Protein AF-A0A7C3XW41-F1 (afdb_monomer_lite)

Foldseek 3Di:
DDDDDDDDDDDDDDDDDDDDDDDDDDDDDDDDDDDDDPPPPPPVVPVPPPPDDDPDDDPPDDPQQDQFDFQLVLCVVQVQLVVLVLLLQQQLWQPSRFARDGLNLSCLQSVHDSVVSSVSSNCSRVVPPDRPDPDPQDLLSCVLVLLQVQLVVLCCPLEPVLVVVLVVQCVVVVHNVSDDVLSVLLHVLSLQLRNQVSLLLSCLSRPLLSSLSHHFPPSVLSVQLSVLSSQLSVLLSQLSVCLPPDPCSLVSNLSSLVSNLVSLVSSLVRSVVSNVVSPDDCFLLVVLQNQLSVLSNVLSVLSSVLSVQLSPPPDPVSNVLSCQQPVQLSVLSRQLRNQVSNLLSCCLSHVCSVQVFDHQDRVLSVVLSVLSVCLSCLLNPLSNVCSVPVDVVSVVCNLVSLVSSLVSLCSSPVRRVLPPHGNHDALLSVLQVQQVVLLVVLSVLSNCVVVVCVVVVDPDDPVSVVSSSCSRSVRHRVSSSVSCCLPRVCSRNNHDRVPDDSPDD

pLDDT: mean 85.78, std 22.07, range [20.61, 98.94]

Secondary structure (DSSP, 8-state):
--------------------PPPP----PPPPPPPPPTTTTTGGGTTT---S------TT--PPP-TT-BHHHHHHH-GGGHHHHIIIIITTSSTTT--S-BHHHHHHHHT--HHHHHHHHHHHHHT-PPPPP-PPPPGGGTTHHHHHHHHHHHIIIIIHHHHHHHHHHHHHHTSGGGS-HHHHHHHHHIIIIIIIIHHHHHHHHHHHHHHTTSPPSSTTHHHHHHHHHHHHHHHHHHHHHTTTT-TTHHHHHHHHHHHHHHHHHHHHHHHHHHHHHHT----HHHHHHHHHHHHHHHHHHHHHHHHHHHHT-SSHHHHHHHHHHHHHHHHHIIIIIIIHHHHHHHHHHHHHHHHTPPPPPHHHHHHHHHHHHHHHHHHHHHHHHHHHH--HHHHHHHHHHHHHHHHHHHHHHGGG-TTSPPSS--TTHHHHHHHHHHHHHHHHHHHHHHHHHHHH--S--HHHHHHHHHIIIIIIIIHHHHHHHHHHHHHHHT--GGGS--S--

Structure (mmCIF, N/CA/C/O backbone):
data_AF-A0A7C3XW41-F1
#
_entry.id   AF-A0A7C3XW41-F1
#
loop_
_atom_site.group_PDB
_atom_site.id
_atom_site.type_symbol
_atom_site.label_atom_id
_atom_site.label_alt_id
_atom_site.label_comp_id
_atom_site.label_asym_id
_atom_site.label_entity_id
_atom_site.label_seq_id
_atom_site.pdbx_PDB_ins_code
_atom_site.Cartn_x
_atom_site.Cartn_y
_atom_site.Cartn_z
_atom_site.occupancy
_atom_site.B_iso_or_equiv
_atom_site.auth_seq_id
_atom_site.auth_comp_id
_atom_site.auth_asym_id
_atom_site.auth_atom_id
_atom_site.pdbx_PDB_model_num
ATOM 1 N N . MET A 1 1 ? 11.148 -54.100 -27.444 1.00 29.33 1 MET A N 1
ATOM 2 C CA . MET A 1 1 ? 12.512 -53.818 -26.944 1.00 29.33 1 MET A CA 1
ATOM 3 C C . MET A 1 1 ? 12.321 -52.790 -25.833 1.00 29.33 1 MET A C 1
ATOM 5 O O . MET A 1 1 ? 11.828 -51.719 -26.144 1.00 29.33 1 MET A O 1
ATOM 9 N N . CYS A 1 2 ? 12.333 -53.139 -24.542 1.00 20.61 2 CYS A N 1
ATOM 10 C CA . CYS A 1 2 ? 13.393 -53.798 -23.747 1.00 20.61 2 CYS A CA 1
ATOM 11 C C . CYS A 1 2 ? 14.612 -52.869 -23.596 1.00 20.61 2 CYS A C 1
ATOM 13 O O . CYS A 1 2 ? 15.185 -52.517 -24.619 1.00 20.61 2 CYS A O 1
ATOM 15 N N . GLY A 1 3 ? 15.055 -52.461 -22.400 1.00 22.25 3 GLY A N 1
ATOM 16 C CA . GLY A 1 3 ? 14.530 -52.667 -21.031 1.00 22.25 3 GLY A CA 1
ATOM 17 C C . GLY A 1 3 ? 14.868 -51.451 -20.138 1.00 22.25 3 GLY A C 1
ATOM 18 O O . GLY A 1 3 ? 15.067 -50.373 -20.681 1.00 22.25 3 GLY A O 1
ATOM 19 N N . THR A 1 4 ? 14.943 -51.517 -18.804 1.00 25.78 4 THR A N 1
ATOM 20 C CA . THR A 1 4 ? 14.908 -52.646 -17.844 1.00 25.78 4 THR A CA 1
ATOM 21 C C . THR A 1 4 ? 14.278 -52.210 -16.502 1.00 25.78 4 THR A C 1
ATOM 23 O O . THR A 1 4 ? 14.087 -51.021 -16.257 1.00 25.78 4 THR A O 1
ATOM 26 N N . CYS A 1 5 ? 13.941 -53.166 -15.623 1.00 21.53 5 CYS A N 1
ATOM 27 C CA . CYS A 1 5 ? 13.296 -52.916 -14.324 1.00 21.53 5 CYS A CA 1
ATOM 28 C C . CYS A 1 5 ? 14.200 -53.218 -13.114 1.00 21.53 5 CYS A C 1
ATOM 30 O O . CYS A 1 5 ? 15.008 -54.141 -13.160 1.00 21.53 5 CYS A O 1
ATOM 32 N N . ALA A 1 6 ? 13.929 -52.524 -12.005 1.00 23.52 6 ALA A N 1
ATOM 33 C CA . ALA A 1 6 ? 14.167 -52.917 -10.608 1.00 23.52 6 ALA A CA 1
ATOM 34 C C . ALA A 1 6 ? 13.118 -52.139 -9.763 1.00 23.52 6 ALA A C 1
ATOM 36 O O . ALA A 1 6 ? 12.976 -50.942 -9.992 1.00 23.52 6 ALA A O 1
ATOM 37 N N . ALA A 1 7 ? 12.239 -52.667 -8.894 1.00 23.28 7 ALA A N 1
ATOM 38 C CA . ALA A 1 7 ? 12.171 -53.905 -8.095 1.00 23.28 7 ALA A CA 1
ATOM 39 C C . ALA A 1 7 ? 13.292 -54.008 -7.036 1.00 23.28 7 ALA A C 1
ATOM 41 O O . ALA A 1 7 ? 14.452 -53.876 -7.394 1.00 23.28 7 ALA A O 1
ATOM 42 N N . SER A 1 8 ? 13.061 -54.275 -5.740 1.00 24.05 8 SER A N 1
ATOM 43 C CA . SER A 1 8 ? 11.847 -54.403 -4.888 1.00 24.05 8 SER A CA 1
ATOM 44 C C . SER A 1 8 ? 12.322 -54.335 -3.395 1.00 24.05 8 SER A C 1
ATOM 46 O O . SER A 1 8 ? 13.527 -54.225 -3.193 1.00 24.05 8 SER A O 1
ATOM 48 N N . THR A 1 9 ? 11.583 -54.357 -2.268 1.00 25.25 9 THR A N 1
ATOM 49 C CA . THR A 1 9 ? 10.179 -54.628 -1.843 1.00 25.25 9 THR A CA 1
ATOM 50 C C . THR A 1 9 ? 9.959 -53.852 -0.506 1.00 25.25 9 THR A C 1
ATOM 52 O O . THR A 1 9 ? 10.944 -53.561 0.163 1.00 25.25 9 THR A O 1
ATOM 55 N N . TYR A 1 10 ? 8.766 -53.433 -0.053 1.00 23.06 10 TYR A N 1
ATOM 56 C CA . TYR A 1 10 ? 7.814 -54.240 0.745 1.00 23.06 10 TYR A CA 1
ATOM 57 C C . TYR A 1 10 ? 6.509 -53.474 1.069 1.00 23.06 10 TYR A C 1
ATOM 59 O O . TYR A 1 10 ? 6.497 -52.248 1.154 1.00 23.06 10 TYR A O 1
ATOM 67 N N . ALA A 1 11 ? 5.422 -54.219 1.301 1.00 23.92 11 ALA A N 1
ATOM 68 C CA . ALA A 1 11 ? 4.142 -53.747 1.859 1.00 23.92 11 ALA A CA 1
ATOM 69 C C . ALA A 1 11 ? 4.166 -53.831 3.422 1.00 23.92 11 ALA A C 1
ATOM 71 O O . ALA A 1 11 ? 5.188 -54.209 3.983 1.00 23.92 11 ALA A O 1
ATOM 72 N N . THR A 1 12 ? 3.142 -53.530 4.239 1.00 24.58 12 THR A N 1
ATOM 73 C CA . THR A 1 12 ? 1.677 -53.560 4.037 1.00 24.58 12 THR A CA 1
ATOM 74 C C . THR A 1 12 ? 0.955 -52.822 5.178 1.00 24.58 12 THR A C 1
ATOM 76 O O . THR A 1 12 ? 1.355 -53.009 6.321 1.00 24.58 12 THR A O 1
ATOM 79 N N . TYR A 1 13 ? -0.144 -52.095 4.914 1.00 23.55 13 TYR A N 1
ATOM 80 C CA . TYR A 1 13 ? -1.478 -52.339 5.518 1.00 23.55 13 TYR A CA 1
ATOM 81 C C . TYR A 1 13 ? -2.520 -51.295 5.081 1.00 23.55 13 TYR A C 1
ATOM 83 O O . TYR A 1 13 ? -2.333 -50.098 5.260 1.00 23.55 13 TYR A O 1
ATOM 91 N N . ALA A 1 14 ? -3.672 -51.766 4.599 1.00 24.34 14 ALA A N 1
ATOM 92 C CA . ALA A 1 14 ? -4.874 -50.961 4.382 1.00 24.34 14 ALA A CA 1
ATOM 93 C C . ALA A 1 14 ? -6.053 -51.582 5.149 1.00 24.34 14 ALA A C 1
ATOM 95 O O . ALA A 1 14 ? -6.097 -52.801 5.333 1.00 24.34 14 ALA A O 1
ATOM 96 N N . ARG A 1 15 ? -7.027 -50.773 5.590 1.00 26.61 15 ARG A N 1
ATOM 97 C CA . ARG A 1 15 ? -8.267 -51.277 6.208 1.00 26.61 15 ARG A CA 1
ATOM 98 C C . ARG A 1 15 ? -9.515 -50.566 5.680 1.00 26.61 15 ARG A C 1
ATOM 100 O O . ARG A 1 15 ? -9.786 -49.433 6.041 1.00 26.61 15 ARG A O 1
ATOM 107 N N . ARG A 1 16 ? -10.273 -51.326 4.882 1.00 26.45 16 ARG A N 1
ATOM 108 C CA . ARG A 1 16 ? -11.746 -51.382 4.790 1.00 26.45 16 ARG A CA 1
ATOM 109 C C . ARG A 1 16 ? -12.535 -50.064 4.908 1.00 26.45 16 ARG A C 1
ATOM 111 O O . ARG A 1 16 ? -12.830 -49.610 6.007 1.00 26.45 16 ARG A O 1
ATOM 118 N N . ALA A 1 17 ? -13.106 -49.648 3.780 1.00 25.91 17 ALA A N 1
ATOM 119 C CA . ALA A 1 17 ? -14.504 -49.220 3.725 1.00 25.91 17 ALA A CA 1
ATOM 120 C C . ALA A 1 17 ? -15.247 -50.174 2.770 1.00 25.91 17 ALA A C 1
ATOM 122 O O . ALA A 1 17 ? -14.702 -50.540 1.730 1.00 25.91 17 ALA A O 1
ATOM 123 N N . THR A 1 18 ? -16.442 -50.636 3.139 1.00 26.86 18 THR A N 1
ATOM 124 C CA . THR A 1 18 ? -17.229 -51.609 2.358 1.00 26.86 18 THR A CA 1
ATOM 125 C C . THR A 1 18 ? -18.392 -50.924 1.653 1.00 26.86 18 THR A C 1
ATOM 127 O O . THR A 1 18 ? -19.288 -50.411 2.321 1.00 26.86 18 THR A O 1
ATOM 130 N N . CYS A 1 19 ? -18.415 -50.963 0.321 1.00 24.72 19 CYS A N 1
ATOM 131 C CA . CYS A 1 19 ? -19.584 -50.557 -0.459 1.00 24.72 19 CYS A CA 1
ATOM 132 C C . CYS A 1 19 ? -20.610 -51.697 -0.520 1.00 24.72 19 CYS A C 1
ATOM 134 O O . CYS A 1 19 ? -20.240 -52.846 -0.760 1.00 24.72 19 CYS A O 1
ATOM 136 N N . ALA A 1 20 ? -21.890 -51.365 -0.358 1.00 26.47 20 ALA A N 1
ATOM 137 C CA . ALA A 1 20 ? -23.018 -52.240 -0.673 1.00 26.47 20 ALA A CA 1
ATOM 138 C C . ALA A 1 20 ? -23.706 -51.743 -1.963 1.00 26.47 20 ALA A C 1
ATOM 140 O O . ALA A 1 20 ? -23.687 -50.535 -2.218 1.00 26.47 20 ALA A O 1
ATOM 141 N N . PRO A 1 21 ? -24.286 -52.629 -2.792 1.00 27.83 21 PRO A N 1
ATOM 142 C CA . PRO A 1 21 ? -24.949 -52.229 -4.029 1.00 27.83 21 PRO A CA 1
ATOM 143 C C . PRO A 1 21 ? -26.319 -51.593 -3.754 1.00 27.83 21 PRO A C 1
ATOM 145 O O . PRO A 1 21 ? -27.058 -52.045 -2.882 1.00 27.83 21 PRO A O 1
ATOM 148 N N . ILE A 1 22 ? -26.677 -50.579 -4.544 1.00 29.27 22 ILE A N 1
ATOM 149 C CA . ILE A 1 22 ? -28.027 -50.006 -4.577 1.00 29.27 22 ILE A CA 1
ATOM 150 C C . ILE A 1 22 ? -28.761 -50.609 -5.778 1.00 29.27 22 ILE A C 1
ATOM 152 O O . ILE A 1 22 ? -28.324 -50.451 -6.917 1.00 29.27 22 ILE A O 1
ATOM 156 N N . THR A 1 23 ? -29.872 -51.298 -5.526 1.00 26.66 23 THR A N 1
ATOM 157 C CA . THR A 1 23 ? -30.819 -51.727 -6.562 1.00 26.66 23 THR A CA 1
ATOM 158 C C . THR A 1 23 ? -31.638 -50.533 -7.045 1.00 26.66 23 THR A C 1
ATOM 160 O O . THR A 1 23 ? -32.116 -49.746 -6.230 1.00 26.66 23 THR A O 1
ATOM 163 N N . ALA A 1 24 ? -31.816 -50.400 -8.358 1.00 30.03 24 ALA A N 1
ATOM 164 C CA . ALA A 1 24 ? -32.637 -49.343 -8.935 1.00 30.03 24 ALA A CA 1
ATOM 165 C C . ALA A 1 24 ? -34.124 -49.716 -8.886 1.00 30.03 24 ALA A C 1
ATOM 167 O O . ALA A 1 24 ? -34.479 -50.785 -9.375 1.00 30.03 24 ALA A O 1
ATOM 168 N N . ASP A 1 25 ? -34.978 -48.817 -8.391 1.00 26.28 25 ASP A N 1
ATOM 169 C CA . ASP A 1 25 ? -36.373 -48.750 -8.833 1.00 26.28 25 ASP A CA 1
ATOM 170 C C . ASP A 1 25 ? -36.991 -47.358 -8.581 1.00 26.28 25 ASP A C 1
ATOM 172 O O . ASP A 1 25 ? -36.435 -46.541 -7.845 1.00 26.28 25 ASP A O 1
ATOM 176 N N . SER A 1 26 ? -38.151 -47.094 -9.190 1.00 28.20 26 SER A N 1
ATOM 177 C CA . SER A 1 26 ? -38.965 -45.864 -9.108 1.00 28.20 26 SER A CA 1
ATOM 178 C C . SER A 1 26 ? -38.302 -44.566 -9.608 1.00 28.20 26 SER A C 1
ATOM 180 O O . SER A 1 26 ? -37.655 -43.819 -8.876 1.00 28.20 26 SER A O 1
ATOM 182 N N . ALA A 1 27 ? -38.549 -44.229 -10.875 1.00 31.89 27 ALA A N 1
ATOM 183 C CA . ALA A 1 27 ? -38.241 -42.911 -11.428 1.00 31.89 27 ALA A CA 1
ATOM 184 C C . ALA A 1 27 ? -39.401 -41.918 -11.213 1.00 31.89 27 ALA A C 1
ATOM 186 O O . ALA A 1 27 ? -40.558 -42.262 -11.457 1.00 31.89 27 ALA A O 1
ATOM 187 N N . HIS A 1 28 ? -39.094 -40.667 -10.848 1.00 28.05 28 HIS A N 1
ATOM 188 C CA . HIS A 1 28 ? -40.006 -39.516 -10.958 1.00 28.05 28 HIS A CA 1
ATOM 189 C C . HIS A 1 28 ? -39.204 -38.215 -11.140 1.00 28.05 28 HIS A C 1
ATOM 191 O O . HIS A 1 28 ? -38.480 -37.794 -10.239 1.00 28.05 28 HIS A O 1
ATOM 197 N N . CYS A 1 29 ? -39.341 -37.561 -12.297 1.00 24.98 29 CYS A N 1
ATOM 198 C CA . CYS A 1 29 ? -38.726 -36.257 -12.566 1.00 24.98 29 CYS A CA 1
ATOM 199 C C . CYS A 1 29 ? -39.731 -35.120 -12.301 1.00 24.98 29 CYS A C 1
ATOM 201 O O . CYS A 1 29 ? -40.796 -35.118 -12.922 1.00 24.98 29 CYS A O 1
ATOM 203 N N . PRO A 1 30 ? -39.419 -34.129 -11.445 1.00 29.94 30 PRO A N 1
ATOM 204 C CA . PRO A 1 30 ? -40.237 -32.926 -11.309 1.00 29.94 30 PRO A CA 1
ATOM 205 C C . PRO A 1 30 ? -40.007 -31.943 -12.482 1.00 29.94 30 PRO A C 1
ATOM 207 O O . PRO A 1 30 ? -38.919 -31.921 -13.064 1.00 29.94 30 PRO A O 1
ATOM 210 N N . PRO A 1 31 ? -41.002 -31.104 -12.833 1.00 30.86 31 PRO A N 1
ATOM 211 C CA . PRO A 1 31 ? -40.899 -30.129 -13.923 1.00 30.86 31 PRO A CA 1
ATOM 212 C C . PRO A 1 31 ? -40.003 -28.919 -13.572 1.00 30.86 31 PRO A C 1
ATOM 214 O O . PRO A 1 31 ? -39.768 -28.642 -12.392 1.00 30.86 31 PRO A O 1
ATOM 217 N N . PRO A 1 32 ? -39.521 -28.151 -14.573 1.00 31.84 32 PRO A N 1
ATOM 218 C CA . PRO A 1 32 ? -38.607 -27.029 -14.352 1.00 31.84 32 PRO A CA 1
ATOM 219 C C . PRO A 1 32 ? -39.252 -25.870 -13.571 1.00 31.84 32 PRO A C 1
ATOM 221 O O . PRO A 1 32 ? -40.212 -25.239 -14.018 1.00 31.84 32 PRO A O 1
ATOM 224 N N . GLY A 1 33 ? -38.683 -25.564 -12.402 1.00 30.34 33 GLY A N 1
ATOM 225 C CA . GLY A 1 33 ? -39.083 -24.439 -11.553 1.00 30.34 33 GLY A CA 1
ATOM 226 C C . GLY A 1 33 ? -38.620 -23.072 -12.077 1.00 30.34 33 GLY A C 1
ATOM 227 O O . GLY A 1 33 ? -37.592 -22.951 -12.740 1.00 30.34 33 GLY A O 1
ATOM 228 N N . LYS A 1 34 ? -39.389 -22.023 -11.755 1.00 33.41 34 LYS A N 1
ATOM 229 C CA . LYS A 1 34 ? -39.114 -20.624 -12.140 1.00 33.41 34 LYS A CA 1
ATOM 230 C C . LYS A 1 34 ? -37.908 -20.027 -11.375 1.00 33.41 34 LYS A C 1
ATOM 232 O O . LYS A 1 34 ? -37.547 -20.557 -10.324 1.00 33.41 34 LYS A O 1
ATOM 237 N N . PRO A 1 35 ? -37.302 -18.916 -11.853 1.00 29.95 35 PRO A N 1
ATOM 238 C CA . PRO A 1 35 ? -36.138 -18.298 -11.209 1.00 29.95 35 PRO A CA 1
ATOM 239 C C . PRO A 1 35 ? -36.387 -17.902 -9.746 1.00 29.95 35 PRO A C 1
ATOM 241 O O . PRO A 1 35 ? -37.452 -17.389 -9.403 1.00 29.95 35 PRO A O 1
ATOM 244 N N . VAL A 1 36 ? -35.384 -18.113 -8.891 1.00 36.12 36 VAL A N 1
ATOM 245 C CA . VAL A 1 36 ? -35.468 -17.876 -7.442 1.00 36.12 36 VAL A CA 1
ATOM 246 C C . VAL A 1 36 ? -35.004 -16.457 -7.091 1.00 36.12 36 VAL A C 1
ATOM 248 O O . VAL A 1 36 ? -33.909 -16.047 -7.469 1.00 36.12 36 VAL A O 1
ATOM 251 N N . ASP A 1 37 ? -35.812 -15.718 -6.322 1.00 34.06 37 ASP A N 1
ATOM 252 C CA . ASP A 1 37 ? -35.410 -14.441 -5.712 1.00 34.06 37 ASP A CA 1
ATOM 253 C C . ASP A 1 37 ? -34.260 -14.673 -4.714 1.00 34.06 37 ASP A C 1
ATOM 255 O O . ASP A 1 37 ? -34.403 -15.412 -3.734 1.00 34.06 37 ASP A O 1
ATOM 259 N N . GLY A 1 38 ? -33.125 -14.008 -4.951 1.00 33.22 38 GLY A N 1
ATOM 260 C CA . GLY A 1 38 ? -31.887 -14.150 -4.177 1.00 33.22 38 GLY A CA 1
ATOM 261 C C . GLY A 1 38 ? -31.964 -13.750 -2.697 1.00 33.22 38 GLY A C 1
ATOM 262 O O . GLY A 1 38 ? -30.958 -13.846 -1.997 1.00 33.22 38 GLY A O 1
ATOM 263 N N . ARG A 1 39 ? -33.123 -13.314 -2.186 1.00 34.66 39 ARG A N 1
ATOM 264 C CA . ARG A 1 39 ? -33.312 -12.976 -0.766 1.00 34.66 39 ARG A CA 1
ATOM 265 C C . ARG A 1 39 ? -33.458 -14.181 0.170 1.00 34.66 39 ARG A C 1
ATOM 267 O O . ARG A 1 39 ? -33.060 -14.065 1.322 1.00 34.66 39 ARG A O 1
ATOM 274 N N . LYS A 1 40 ? -33.948 -15.340 -0.293 1.00 30.53 40 LYS A N 1
ATOM 275 C CA . LYS A 1 40 ? -34.230 -16.504 0.587 1.00 30.53 40 LYS A CA 1
ATOM 276 C C . LYS A 1 40 ? -33.027 -17.404 0.916 1.00 30.53 40 LYS A C 1
ATOM 278 O O . LYS A 1 40 ? -33.170 -18.363 1.666 1.00 30.53 40 LYS A O 1
ATOM 283 N N . GLY A 1 41 ? -31.837 -17.108 0.387 1.00 26.91 41 GLY A N 1
ATOM 284 C CA . GLY A 1 41 ? -30.626 -17.899 0.654 1.00 26.91 41 GLY A CA 1
ATOM 285 C C . GLY A 1 41 ? -30.049 -17.749 2.070 1.00 26.91 41 GLY A C 1
ATOM 286 O O . GLY A 1 41 ? -29.194 -18.542 2.457 1.00 26.91 41 GLY A O 1
ATOM 287 N N . TRP A 1 42 ? -30.492 -16.748 2.839 1.00 31.69 42 TRP A N 1
ATOM 288 C CA . TRP A 1 42 ? -29.898 -16.405 4.136 1.00 31.69 42 TRP A CA 1
ATOM 289 C C . TRP A 1 42 ? -30.486 -17.181 5.319 1.00 31.69 42 TRP A C 1
ATOM 291 O O . TRP A 1 42 ? -29.744 -17.508 6.241 1.00 31.69 42 TRP A O 1
ATOM 301 N N . ASP A 1 43 ? -31.778 -17.513 5.296 1.00 32.84 43 ASP A N 1
ATOM 302 C CA . ASP A 1 43 ? -32.474 -18.067 6.470 1.00 32.84 43 ASP A CA 1
ATOM 303 C C . ASP A 1 43 ? -32.059 -19.519 6.779 1.00 32.84 43 ASP A C 1
ATOM 305 O O . ASP A 1 43 ? -31.905 -19.908 7.936 1.00 32.84 43 ASP A O 1
ATOM 309 N N . LEU A 1 44 ? -31.803 -20.314 5.734 1.00 29.19 44 LEU A N 1
ATOM 310 C CA . LEU A 1 44 ? -31.514 -21.754 5.820 1.00 29.19 44 LEU A CA 1
ATOM 311 C C . LEU A 1 44 ? -30.153 -22.112 6.446 1.00 29.19 44 LEU A C 1
ATOM 313 O O . LEU A 1 44 ? -29.936 -23.275 6.785 1.00 29.19 44 LEU A O 1
ATOM 317 N N . TYR A 1 45 ? -29.244 -21.148 6.622 1.00 30.89 45 TYR A N 1
ATOM 318 C CA . TYR A 1 45 ? -27.941 -21.390 7.258 1.00 30.89 45 TYR A CA 1
ATOM 319 C C . TYR A 1 45 ? -27.968 -21.286 8.793 1.00 30.89 45 TYR A C 1
ATOM 321 O O . TYR A 1 45 ? -27.067 -21.807 9.452 1.00 30.89 45 TYR A O 1
ATOM 329 N N . TRP A 1 46 ? -28.989 -20.653 9.382 1.00 34.94 46 TRP A N 1
ATOM 330 C CA . TRP A 1 46 ? -29.013 -20.356 10.822 1.00 34.94 46 TRP A CA 1
ATOM 331 C C . TRP A 1 46 ? -29.597 -21.479 11.681 1.00 34.94 46 TRP A C 1
ATOM 333 O O . TRP A 1 46 ? -29.159 -21.676 12.815 1.00 34.94 46 TRP A O 1
ATOM 343 N N . THR A 1 47 ? -30.506 -22.291 11.135 1.00 31.59 47 THR A N 1
ATOM 344 C CA . THR A 1 47 ? -31.213 -23.370 11.856 1.00 31.59 47 THR A CA 1
ATOM 345 C C . THR A 1 47 ? -30.313 -24.525 12.323 1.00 31.59 47 THR A C 1
ATOM 347 O O . THR A 1 47 ? -30.799 -25.460 12.950 1.00 31.59 47 THR A O 1
ATOM 350 N N . LYS A 1 48 ? -29.008 -24.493 12.015 1.00 28.36 48 LYS A N 1
ATOM 351 C CA . LYS A 1 48 ? -28.037 -25.554 12.336 1.00 28.36 48 LYS A CA 1
ATOM 352 C C . LYS A 1 48 ? -26.959 -25.169 13.360 1.00 28.36 48 LYS A C 1
ATOM 354 O O . LYS A 1 48 ? -26.093 -25.993 13.636 1.00 28.36 48 LYS A O 1
ATOM 359 N N . MET A 1 49 ? -27.005 -23.961 13.936 1.00 32.31 49 MET A N 1
ATOM 360 C CA . MET A 1 49 ? -26.039 -23.498 14.956 1.00 32.31 49 MET A CA 1
ATOM 361 C C . MET A 1 49 ? -26.597 -23.423 16.391 1.00 32.31 49 MET A C 1
ATOM 363 O O . MET A 1 49 ? -25.923 -22.922 17.288 1.00 32.31 49 MET A O 1
ATOM 367 N N . SER A 1 50 ? -27.787 -23.967 16.661 1.00 31.05 50 SER A N 1
ATOM 368 C CA . SER A 1 50 ? -28.414 -24.007 17.998 1.00 31.05 50 SER A CA 1
ATOM 369 C C . SER A 1 50 ? -27.782 -25.036 18.962 1.00 31.05 50 SER A C 1
ATOM 371 O O . SER A 1 50 ? -28.490 -25.694 19.719 1.00 31.05 50 SER A O 1
ATOM 373 N N . GLY A 1 51 ? -26.461 -25.233 18.887 1.00 28.17 51 GLY A N 1
ATOM 374 C CA . GLY A 1 51 ? -25.723 -26.325 19.539 1.00 28.17 51 GLY A CA 1
ATOM 375 C C . GLY A 1 51 ? -24.930 -25.946 20.795 1.00 28.17 51 GLY A C 1
ATOM 376 O O . GLY A 1 51 ? -24.174 -26.776 21.291 1.00 28.17 51 GLY A O 1
ATOM 377 N N . TYR A 1 52 ? -25.060 -24.716 21.302 1.00 31.05 52 TYR A N 1
ATOM 378 C CA . TYR A 1 52 ? -24.446 -24.317 22.575 1.00 31.05 52 TYR A CA 1
ATOM 379 C C . TYR A 1 52 ? -25.345 -24.699 23.766 1.00 31.05 52 TYR A C 1
ATOM 381 O O . TYR A 1 52 ? -26.554 -24.461 23.703 1.00 31.05 52 TYR A O 1
ATOM 389 N N . PRO A 1 53 ? -24.793 -25.253 24.864 1.00 30.56 53 PRO A N 1
ATOM 390 C CA . PRO A 1 53 ? -25.575 -25.578 26.052 1.00 30.56 53 PRO A CA 1
ATOM 391 C C . PRO A 1 53 ? -26.108 -24.299 26.714 1.00 30.56 53 PRO A C 1
ATOM 393 O O . PRO A 1 53 ? -25.344 -23.427 27.126 1.00 30.56 53 PRO A O 1
ATOM 396 N N . MET A 1 54 ? -27.433 -24.190 26.827 1.00 29.97 54 MET A N 1
ATOM 397 C CA . MET A 1 54 ? -28.085 -23.046 27.467 1.00 29.97 54 MET A CA 1
ATOM 398 C C . MET A 1 54 ? -27.948 -23.115 28.992 1.00 29.97 54 MET A C 1
ATOM 400 O O . MET A 1 54 ? -28.745 -23.773 29.662 1.00 29.97 54 MET A O 1
ATOM 404 N N . HIS A 1 55 ? -26.999 -22.365 29.554 1.00 33.62 55 HIS A N 1
ATOM 405 C CA . HIS A 1 55 ? -27.092 -21.961 30.956 1.00 33.62 55 HIS A CA 1
ATOM 406 C C . HIS A 1 55 ? -28.260 -20.981 31.114 1.00 33.62 55 HIS A C 1
ATOM 408 O O . HIS A 1 55 ? -28.191 -19.830 30.691 1.00 33.62 55 HIS A O 1
ATOM 414 N N . ARG A 1 56 ? -29.354 -21.460 31.712 1.00 34.31 56 ARG A N 1
ATOM 415 C CA . ARG A 1 56 ? -30.514 -20.642 32.076 1.00 34.31 56 ARG A CA 1
ATOM 416 C C . ARG A 1 56 ? -30.166 -19.826 33.326 1.00 34.31 56 ARG A C 1
ATOM 418 O O . ARG A 1 56 ? -30.241 -20.348 34.431 1.00 34.31 56 ARG A O 1
ATOM 425 N N . THR A 1 57 ? -29.755 -18.576 33.143 1.00 36.88 57 THR A N 1
ATOM 426 C CA . THR A 1 57 ? -29.525 -17.618 34.237 1.00 36.88 57 THR A CA 1
ATOM 427 C C . THR A 1 57 ? -30.844 -17.016 34.719 1.00 36.88 57 THR A C 1
ATOM 429 O O . THR A 1 57 ? -31.633 -16.556 33.892 1.00 36.88 57 THR A O 1
ATOM 432 N N . ASP A 1 58 ? -31.067 -16.978 36.034 1.00 32.66 58 ASP A N 1
ATOM 433 C CA . ASP A 1 58 ? -32.242 -16.331 36.628 1.00 32.66 58 ASP A CA 1
ATOM 434 C C . ASP A 1 58 ? -32.257 -14.813 36.397 1.00 32.66 58 ASP A C 1
ATOM 436 O O . ASP A 1 58 ? -31.232 -14.131 36.437 1.00 32.66 58 ASP A O 1
ATOM 440 N N . SER A 1 59 ? -33.454 -14.267 36.186 1.00 36.62 59 SER A N 1
ATOM 441 C CA . SER A 1 59 ? -33.684 -12.878 35.772 1.00 36.62 59 SER A CA 1
ATOM 442 C C . SER A 1 59 ? -33.699 -11.877 36.939 1.00 36.62 59 SER A C 1
ATOM 444 O O . SER A 1 59 ? -34.550 -10.989 36.975 1.00 36.62 59 SER A O 1
ATOM 446 N N . SER A 1 60 ? -32.815 -12.044 37.928 1.00 34.84 60 SER A N 1
ATOM 447 C CA . SER A 1 60 ? -32.855 -11.300 39.203 1.00 34.84 60 SER A CA 1
ATOM 448 C C . SER A 1 60 ? -31.526 -10.684 39.654 1.00 34.84 60 SER A C 1
ATOM 450 O O . SER A 1 60 ? -31.508 -9.951 40.641 1.00 34.84 60 SER A O 1
ATOM 452 N N . THR A 1 61 ? -30.425 -10.891 38.923 1.00 40.69 61 THR A N 1
ATOM 453 C CA . THR A 1 61 ? -29.207 -10.078 39.079 1.00 40.69 61 THR A CA 1
ATOM 454 C C . THR A 1 61 ? -28.724 -9.564 37.728 1.00 40.69 61 THR A C 1
ATOM 456 O O . THR A 1 61 ? -28.577 -10.322 36.770 1.00 40.69 61 THR A O 1
ATOM 459 N N . VAL A 1 62 ? -28.446 -8.259 37.642 1.00 49.69 62 VAL A N 1
ATOM 460 C CA . VAL A 1 62 ? -27.646 -7.718 36.539 1.00 49.69 62 VAL A CA 1
ATOM 461 C C . VAL A 1 62 ? -26.219 -8.199 36.774 1.00 49.69 62 VAL A C 1
ATOM 463 O O . VAL A 1 62 ? -25.533 -7.689 37.659 1.00 49.69 62 VAL A O 1
ATOM 466 N N . ALA A 1 63 ? -25.785 -9.203 36.010 1.00 55.88 63 ALA A N 1
ATOM 467 C CA . ALA A 1 63 ? -24.394 -9.637 36.009 1.00 55.88 63 ALA A CA 1
ATOM 468 C C . ALA A 1 63 ? -23.508 -8.418 35.702 1.00 55.88 63 ALA A C 1
ATOM 470 O O . ALA A 1 63 ? -23.648 -7.797 34.646 1.00 55.88 63 ALA A O 1
ATOM 471 N N . ALA A 1 64 ? -22.666 -8.029 36.663 1.00 73.12 64 ALA A N 1
ATOM 472 C CA . ALA A 1 64 ? -21.959 -6.756 36.615 1.00 73.12 64 ALA A CA 1
ATOM 473 C C . ALA A 1 64 ? -21.067 -6.678 35.368 1.00 73.12 64 ALA A C 1
ATOM 475 O O . ALA A 1 64 ? -20.177 -7.511 35.186 1.00 73.12 64 ALA A O 1
ATOM 476 N N . VAL A 1 65 ? -21.314 -5.676 34.517 1.00 88.62 65 VAL A N 1
ATOM 477 C CA . VAL A 1 65 ? -20.579 -5.486 33.260 1.00 88.62 65 VAL A CA 1
ATOM 478 C C . VAL A 1 65 ? -19.092 -5.319 33.574 1.00 88.62 65 VAL A C 1
ATOM 480 O O . VAL A 1 65 ? -18.700 -4.377 34.260 1.00 88.62 65 VAL A O 1
ATOM 483 N N . SER A 1 66 ? -18.275 -6.255 33.092 1.00 93.06 66 SER A N 1
ATOM 484 C CA . SER A 1 66 ? -16.878 -6.429 33.503 1.00 93.06 66 SER A CA 1
ATOM 485 C C . SER A 1 66 ? -15.920 -6.485 32.313 1.00 93.06 66 SER A C 1
ATOM 487 O O . SER A 1 66 ? -16.323 -6.797 31.193 1.00 93.06 66 SER A O 1
ATOM 489 N N . SER A 1 67 ? -14.633 -6.241 32.563 1.00 93.75 67 SER A N 1
ATOM 490 C CA . SER A 1 67 ? -13.538 -6.326 31.584 1.00 93.75 67 SER A CA 1
ATOM 491 C C . SER A 1 67 ? -13.580 -7.588 30.707 1.00 93.75 67 SER A C 1
ATOM 493 O O . SER A 1 67 ? -13.370 -7.505 29.494 1.00 93.75 67 SER A O 1
ATOM 495 N N . ASP A 1 68 ? -13.910 -8.735 31.307 1.00 94.44 68 ASP A N 1
ATOM 496 C CA . ASP A 1 68 ? -13.944 -10.053 30.658 1.00 94.44 68 ASP A CA 1
ATOM 497 C C . ASP A 1 68 ? -15.300 -10.413 30.030 1.00 94.44 68 ASP A C 1
ATOM 499 O O . ASP A 1 68 ? -15.422 -11.441 29.364 1.00 94.44 68 ASP A O 1
ATOM 503 N N . THR A 1 69 ? -16.326 -9.571 30.198 1.00 93.81 69 THR A N 1
ATOM 504 C CA . THR A 1 69 ? -17.632 -9.775 29.558 1.00 93.81 69 THR A CA 1
ATOM 505 C C . THR A 1 69 ? -17.469 -9.778 28.035 1.00 93.81 69 THR A C 1
ATOM 507 O O . THR A 1 69 ? -16.872 -8.863 27.461 1.00 93.81 69 THR A O 1
ATOM 510 N N . LEU A 1 70 ? -18.014 -10.794 27.362 1.00 93.44 70 LEU A N 1
ATOM 511 C CA . LEU A 1 70 ? -18.022 -10.872 25.901 1.00 93.44 70 LEU A CA 1
ATOM 512 C C . LEU A 1 70 ? -19.099 -9.951 25.315 1.00 93.44 70 LEU A C 1
ATOM 514 O O . LEU A 1 70 ? -20.258 -9.974 25.737 1.00 93.44 70 LEU A O 1
ATOM 518 N N . ILE A 1 71 ? -18.731 -9.177 24.291 1.00 93.50 71 ILE A N 1
ATOM 519 C CA . ILE A 1 71 ? -19.631 -8.222 23.625 1.00 93.50 71 ILE A CA 1
ATOM 520 C C . ILE A 1 71 ? -20.924 -8.890 23.111 1.00 93.50 71 ILE A C 1
ATOM 522 O O . ILE A 1 71 ? -21.990 -8.327 23.359 1.00 93.50 71 ILE A O 1
ATOM 526 N N . PRO A 1 72 ? -20.909 -10.088 22.489 1.00 91.56 72 PRO A N 1
ATOM 527 C CA . PRO A 1 72 ? -22.136 -10.726 22.013 1.00 91.56 72 PRO A CA 1
ATOM 528 C C . PRO A 1 72 ? -23.062 -11.197 23.126 1.00 91.56 72 PRO A C 1
ATOM 530 O O . PRO A 1 72 ? -24.270 -11.275 22.916 1.00 91.56 72 PRO A O 1
ATOM 533 N N . ASP A 1 73 ? -22.525 -11.499 24.304 1.00 93.19 73 ASP A N 1
ATOM 534 C CA . ASP A 1 73 ? -23.319 -11.953 25.443 1.00 93.19 73 ASP A CA 1
ATOM 535 C C . ASP A 1 73 ? -24.013 -10.745 26.085 1.00 93.19 73 ASP A C 1
ATOM 537 O O . ASP A 1 73 ? -25.238 -10.745 26.235 1.0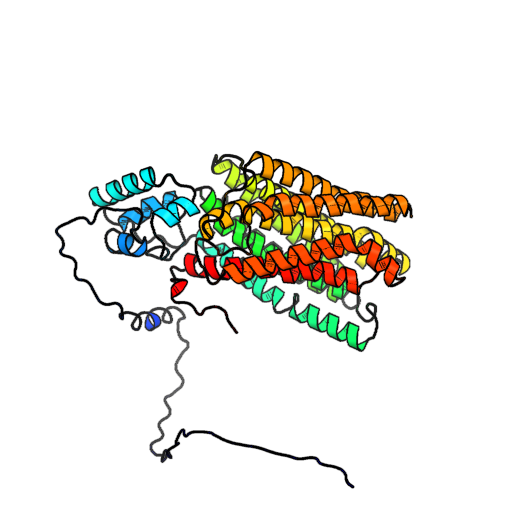0 93.19 73 ASP A O 1
ATOM 541 N N . LEU A 1 74 ? -23.267 -9.651 26.289 1.00 92.94 74 LEU A N 1
ATOM 542 C CA . LEU A 1 74 ? -23.815 -8.355 26.698 1.00 92.94 74 LEU A CA 1
ATOM 543 C C . LEU A 1 74 ? -24.872 -7.834 25.710 1.00 92.94 74 LEU A C 1
ATOM 545 O O . LEU A 1 74 ? -25.936 -7.402 26.137 1.00 92.94 74 LEU A O 1
ATOM 549 N N . LEU A 1 75 ? -24.620 -7.894 24.398 1.00 91.62 75 LEU A N 1
ATOM 550 C CA . LEU A 1 75 ? -25.541 -7.377 23.375 1.00 91.62 75 LEU A CA 1
ATOM 551 C C . LEU A 1 75 ? -26.717 -8.306 23.044 1.00 91.62 75 LEU A C 1
ATOM 553 O O . LEU A 1 75 ? -27.652 -7.865 22.375 1.00 91.62 75 LEU A O 1
ATOM 557 N N . ARG A 1 76 ? -26.712 -9.562 23.512 1.00 90.06 76 ARG A N 1
ATOM 558 C CA . ARG A 1 76 ? -27.915 -10.413 23.527 1.00 90.06 76 ARG A CA 1
ATOM 559 C C . ARG A 1 76 ? -28.804 -10.119 24.736 1.00 90.06 76 ARG A C 1
ATOM 561 O O . ARG A 1 76 ? -30.019 -10.127 24.579 1.00 90.06 76 ARG A O 1
ATOM 568 N N . ALA A 1 77 ? -28.220 -9.836 25.902 1.00 90.56 77 ALA A N 1
ATOM 569 C CA . ALA A 1 77 ? -28.971 -9.499 27.114 1.00 90.56 77 ALA A CA 1
ATOM 570 C C . ALA A 1 77 ? -29.486 -8.044 27.119 1.00 90.56 77 ALA A C 1
ATOM 572 O O . ALA A 1 77 ? -30.623 -7.791 27.505 1.00 90.56 77 ALA A O 1
ATOM 573 N N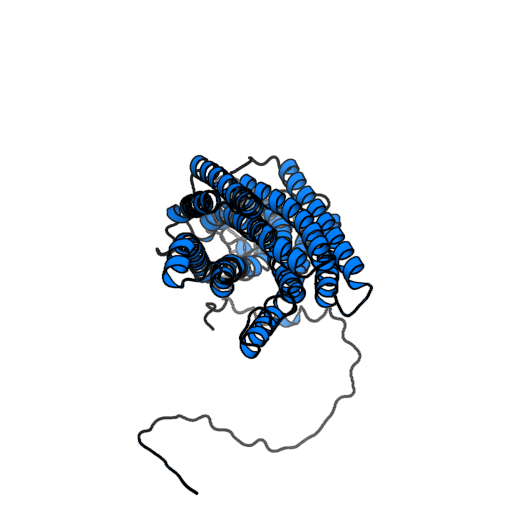 . PHE A 1 78 ? -28.666 -7.097 26.652 1.00 90.75 78 PHE A N 1
ATOM 574 C CA . PHE A 1 78 ? -28.915 -5.653 26.713 1.00 90.75 78 PHE A CA 1
ATOM 575 C C . PHE A 1 78 ? -28.559 -4.974 25.373 1.00 90.75 78 PHE A C 1
ATOM 577 O O . PHE A 1 78 ? -27.523 -4.305 25.256 1.00 90.75 78 PHE A O 1
ATOM 584 N N . PRO A 1 79 ? -29.381 -5.133 24.315 1.00 89.12 79 PRO A N 1
ATOM 585 C CA . PRO A 1 79 ? -29.022 -4.674 22.972 1.00 89.12 79 PRO A CA 1
ATOM 586 C C . PRO A 1 79 ? -28.869 -3.146 22.859 1.00 89.12 79 PRO A C 1
ATOM 588 O O . PRO A 1 79 ? -28.166 -2.665 21.969 1.00 89.12 79 PRO A O 1
ATOM 591 N N . GLN A 1 80 ? -29.459 -2.369 23.777 1.00 87.94 80 GLN A N 1
ATOM 592 C CA . GLN A 1 80 ? -29.290 -0.914 23.850 1.00 87.94 80 GLN A CA 1
ATOM 593 C C . GLN A 1 80 ? -27.835 -0.490 24.119 1.00 87.94 80 GLN A C 1
ATOM 595 O O . GLN A 1 80 ? -27.392 0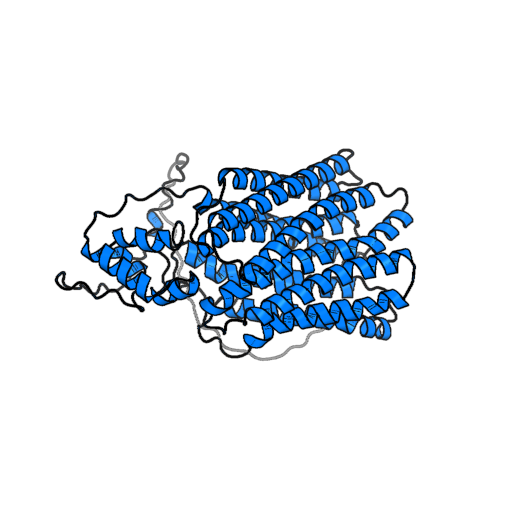.550 23.623 1.00 87.94 80 GLN A O 1
ATOM 600 N N . ALA A 1 81 ? -27.037 -1.339 24.781 1.00 91.56 81 ALA A N 1
ATOM 601 C CA . ALA A 1 81 ? -25.616 -1.085 25.016 1.00 91.56 81 ALA A CA 1
ATOM 602 C C . ALA A 1 81 ? -24.797 -0.988 23.707 1.00 91.56 81 ALA A C 1
ATOM 604 O O . ALA A 1 81 ? -23.706 -0.409 23.700 1.00 91.56 81 ALA A O 1
ATOM 605 N N . ARG A 1 82 ? -25.336 -1.449 22.561 1.00 90.19 82 ARG A N 1
ATOM 606 C CA . ARG A 1 82 ? -24.708 -1.291 21.235 1.00 90.19 82 ARG A CA 1
ATOM 607 C C . ARG A 1 82 ? -24.405 0.173 20.917 1.00 90.19 82 ARG A C 1
ATOM 609 O O . ARG A 1 82 ? -23.364 0.448 20.326 1.00 90.19 82 ARG A O 1
ATOM 616 N N . ALA A 1 83 ? -25.258 1.106 21.346 1.00 89.38 83 ALA A N 1
ATOM 617 C CA . ALA A 1 83 ? -25.074 2.540 21.120 1.00 89.38 83 ALA A CA 1
ATOM 618 C C . ALA A 1 83 ? -23.800 3.105 21.782 1.00 89.38 83 ALA A C 1
ATOM 620 O O . ALA A 1 83 ? -23.230 4.081 21.289 1.00 89.38 83 ALA A O 1
ATOM 621 N N . VAL A 1 84 ? -23.320 2.489 22.868 1.00 92.50 84 VAL A N 1
ATOM 622 C CA . VAL A 1 84 ? -22.054 2.856 23.522 1.00 92.50 84 VAL A CA 1
ATOM 623 C C . VAL A 1 84 ? -20.874 2.418 22.654 1.00 92.50 84 VAL A C 1
ATOM 625 O O . VAL A 1 84 ? -20.084 3.259 22.231 1.00 92.50 84 VAL A O 1
ATOM 628 N N . PHE A 1 85 ? -20.794 1.133 22.296 1.00 92.94 85 PHE A N 1
ATOM 629 C CA . PHE A 1 85 ? -19.722 0.613 21.436 1.00 92.94 85 PHE A CA 1
ATOM 630 C C . PHE A 1 85 ? -19.674 1.284 20.054 1.00 92.94 85 PHE A C 1
ATOM 632 O O . PHE A 1 85 ? -18.595 1.497 19.497 1.00 92.94 85 PHE A O 1
ATOM 639 N N . ASP A 1 86 ? -20.830 1.646 19.492 1.00 89.94 86 ASP A N 1
ATOM 640 C CA . ASP A 1 86 ? -20.922 2.328 18.200 1.00 89.94 86 ASP A CA 1
ATOM 641 C C . ASP A 1 86 ? -20.247 3.712 18.212 1.00 89.94 86 ASP A C 1
ATOM 643 O O . ASP A 1 86 ? -19.602 4.066 17.222 1.00 89.94 86 ASP A O 1
ATOM 647 N N . ARG A 1 87 ? -20.323 4.462 19.328 1.00 89.81 87 ARG A N 1
ATOM 648 C CA . ARG A 1 87 ? -19.585 5.732 19.511 1.00 89.81 87 ARG A CA 1
ATOM 649 C C . ARG A 1 87 ? -18.071 5.519 19.473 1.00 89.81 87 ARG A C 1
ATOM 651 O O . ARG A 1 87 ? -17.358 6.338 18.905 1.00 89.81 87 ARG A O 1
ATOM 658 N N . TYR A 1 88 ? -17.602 4.389 19.995 1.00 91.00 88 TYR A N 1
ATOM 659 C CA . TYR A 1 88 ? -16.191 3.995 20.013 1.00 91.00 88 TYR A CA 1
ATOM 660 C C . TYR A 1 88 ? -15.747 3.205 18.762 1.00 91.00 88 TYR A C 1
ATOM 662 O O . TYR A 1 88 ? -14.653 2.646 18.729 1.00 91.00 88 TYR A O 1
ATOM 670 N N . GLY A 1 89 ? -16.558 3.177 17.697 1.00 86.62 89 GLY A N 1
ATOM 671 C CA . GLY A 1 89 ? -16.165 2.644 16.388 1.00 86.62 89 GLY A CA 1
ATOM 672 C C . GLY A 1 89 ? -16.610 1.211 16.075 1.00 86.62 89 GLY A C 1
ATOM 673 O O . GLY A 1 89 ? -16.186 0.675 15.051 1.00 86.62 89 GLY A O 1
ATOM 674 N N . LEU A 1 90 ? -17.485 0.591 16.880 1.00 87.88 90 LEU A N 1
ATOM 675 C CA . LEU A 1 90 ? -18.069 -0.726 16.560 1.00 87.88 90 LEU A CA 1
ATOM 676 C C . LEU A 1 90 ? -19.132 -0.674 15.442 1.00 87.88 90 LEU A C 1
ATOM 678 O O . LEU A 1 90 ? -19.578 -1.713 14.946 1.00 87.88 90 LEU A O 1
ATOM 682 N N . ARG A 1 91 ? -19.546 0.518 15.000 1.00 84.94 91 ARG A N 1
ATOM 683 C CA . ARG A 1 91 ? -20.555 0.687 13.945 1.00 84.94 91 ARG A CA 1
ATOM 684 C C . ARG A 1 91 ? -20.172 -0.076 12.680 1.00 84.94 91 ARG A C 1
ATOM 686 O O . ARG A 1 91 ? -19.079 0.111 12.152 1.00 84.94 91 ARG A O 1
ATOM 693 N N . GLY A 1 92 ? -21.056 -0.929 12.163 1.00 77.50 92 GLY A N 1
ATOM 694 C CA . GLY A 1 92 ? -20.784 -1.725 10.955 1.00 77.50 92 GLY A CA 1
ATOM 695 C C . GLY A 1 92 ? -19.723 -2.828 11.113 1.00 77.50 92 GLY A C 1
ATOM 696 O O . GLY A 1 92 ? -19.234 -3.339 10.107 1.00 77.50 92 GLY A O 1
ATOM 697 N N . CYS A 1 93 ? -19.363 -3.192 12.348 1.00 81.00 93 CYS A N 1
ATOM 698 C CA . CYS A 1 93 ? -18.502 -4.329 12.683 1.00 81.00 93 CYS A CA 1
ATOM 699 C C . CYS A 1 93 ? -19.292 -5.391 13.467 1.00 81.00 93 CYS A C 1
ATOM 701 O O . CYS A 1 93 ? -20.246 -5.062 14.177 1.00 81.00 93 CYS A O 1
ATOM 703 N N . GLY A 1 94 ? -18.880 -6.658 13.368 1.00 78.75 94 GLY A N 1
ATOM 704 C CA . GLY A 1 94 ? -19.375 -7.740 14.226 1.00 78.75 94 GLY A CA 1
ATOM 705 C C . GLY A 1 94 ? -20.823 -8.188 13.994 1.00 78.75 94 GLY A C 1
ATOM 706 O O . GLY A 1 94 ? -21.399 -8.851 14.848 1.00 78.75 94 GLY A O 1
ATOM 707 N N . GLY A 1 95 ? -21.459 -7.800 12.885 1.00 79.56 95 GLY A N 1
ATOM 708 C CA . GLY A 1 95 ? -22.891 -8.058 12.686 1.00 79.56 95 GLY A CA 1
ATOM 709 C C . GLY A 1 95 ? -23.764 -7.425 13.784 1.00 79.56 95 GLY A C 1
ATOM 710 O O . GLY A 1 95 ? -23.437 -6.359 14.311 1.00 79.56 95 GLY A O 1
ATOM 711 N N . GLN A 1 96 ? -24.881 -8.073 14.130 1.00 79.31 96 GLN A N 1
ATOM 712 C CA . GLN A 1 96 ? -25.846 -7.568 15.119 1.00 79.31 96 GLN A CA 1
ATOM 713 C C . GLN A 1 96 ? -25.268 -7.518 16.544 1.00 79.31 96 GLN A C 1
ATOM 715 O O . GLN A 1 96 ? -25.338 -6.479 17.200 1.00 79.31 96 GLN A O 1
ATOM 720 N N . PHE A 1 97 ? -24.658 -8.616 16.997 1.00 84.25 97 PHE A N 1
ATOM 721 C CA . PHE A 1 97 ? -24.200 -8.788 18.382 1.00 84.25 97 PHE A CA 1
ATOM 722 C C . PHE A 1 97 ? -22.742 -8.364 18.621 1.00 84.25 97 PHE A C 1
ATOM 724 O O . PHE A 1 97 ? -22.246 -8.491 19.731 1.00 84.25 97 PHE A O 1
ATOM 731 N N . GLY A 1 98 ? -22.050 -7.825 17.615 1.00 85.44 98 GLY A N 1
ATOM 732 C CA . GLY A 1 98 ? -20.637 -7.470 17.745 1.00 85.44 98 GLY A CA 1
ATOM 733 C C . GLY A 1 98 ? -19.697 -8.679 17.593 1.00 85.44 98 GLY A C 1
ATOM 734 O O . GLY A 1 98 ? -20.144 -9.815 17.430 1.00 85.44 98 GLY A O 1
ATOM 735 N N . PRO A 1 99 ? -18.376 -8.440 17.567 1.00 88.69 99 PRO A N 1
ATOM 736 C CA . PRO A 1 99 ? -17.377 -9.489 17.431 1.00 88.69 99 PRO A CA 1
ATOM 737 C C . PRO A 1 99 ? -17.253 -10.298 18.724 1.00 88.69 99 PRO A C 1
ATOM 739 O O . PRO A 1 99 ? -17.595 -9.818 19.803 1.00 88.69 99 PRO A O 1
ATOM 742 N N . VAL A 1 100 ? -16.739 -11.525 18.621 1.00 88.88 100 VAL A N 1
ATOM 743 C CA . VAL A 1 100 ? -16.589 -12.452 19.758 1.00 88.88 100 VAL A CA 1
ATOM 744 C C . VAL A 1 100 ? -15.328 -12.106 20.560 1.00 88.88 100 VAL A C 1
ATOM 746 O O . VAL A 1 100 ? -14.330 -12.820 20.551 1.00 88.88 100 VAL A O 1
ATOM 749 N N . GLU A 1 101 ? -15.380 -10.944 21.205 1.00 90.19 101 GLU A N 1
ATOM 750 C CA . GLU A 1 101 ? -14.276 -10.249 21.869 1.00 90.19 101 GLU A CA 1
ATOM 751 C C . GLU A 1 101 ? -14.734 -9.752 23.256 1.00 90.19 101 GLU A C 1
ATOM 753 O O . GLU A 1 101 ? -15.929 -9.523 23.472 1.00 90.19 101 GLU A O 1
ATOM 758 N N . THR A 1 102 ? -13.808 -9.590 24.210 1.00 93.31 102 THR A N 1
ATOM 759 C CA . THR A 1 102 ? -14.119 -9.021 25.538 1.00 93.31 102 THR A CA 1
ATOM 760 C C . THR A 1 102 ? -14.140 -7.492 25.505 1.00 93.31 102 THR A C 1
ATOM 762 O O . THR A 1 102 ? -13.506 -6.871 24.644 1.00 93.31 102 THR A O 1
ATOM 765 N N . ILE A 1 103 ? -14.819 -6.862 26.469 1.00 95.12 103 ILE A N 1
ATOM 766 C CA . ILE A 1 103 ? -14.836 -5.394 26.613 1.00 95.12 103 ILE A CA 1
ATOM 767 C C . ILE A 1 103 ? -13.411 -4.835 26.745 1.00 95.12 103 ILE A C 1
ATOM 769 O O . ILE A 1 103 ? -13.083 -3.850 26.081 1.00 95.12 103 ILE A O 1
ATOM 773 N N . ALA A 1 104 ? -12.539 -5.492 27.514 1.00 93.31 104 ALA A N 1
ATOM 774 C CA . ALA A 1 104 ? -11.138 -5.099 27.652 1.00 93.31 104 ALA A CA 1
ATOM 775 C C . ALA A 1 104 ? -10.348 -5.210 26.334 1.00 93.31 104 ALA A C 1
ATOM 777 O O . ALA A 1 104 ? -9.558 -4.323 26.002 1.00 93.31 104 ALA A O 1
ATOM 778 N N . PHE A 1 105 ? -10.558 -6.270 25.542 1.00 91.56 105 PHE A N 1
ATOM 779 C CA . PHE A 1 105 ? -9.912 -6.399 24.229 1.00 91.56 105 PHE A CA 1
ATOM 780 C C . PHE A 1 105 ? -10.378 -5.304 23.258 1.00 91.56 105 PHE A C 1
ATOM 782 O O . PHE A 1 105 ? -9.556 -4.702 22.557 1.00 91.56 105 PHE A O 1
ATOM 789 N N . PHE A 1 106 ? -11.677 -4.993 23.260 1.00 93.25 106 PHE A N 1
ATOM 790 C CA . PHE A 1 106 ? -12.231 -3.888 22.483 1.00 93.25 106 PHE A CA 1
ATOM 791 C C . PHE A 1 106 ? -11.649 -2.541 22.927 1.00 93.25 106 PHE A C 1
ATOM 793 O O . PHE A 1 106 ? -11.185 -1.787 22.074 1.00 93.25 106 PHE A O 1
ATOM 800 N N . ALA A 1 107 ? -11.591 -2.255 24.233 1.00 93.56 107 ALA A N 1
ATOM 801 C CA . ALA A 1 107 ? -11.028 -1.013 24.767 1.00 93.56 107 ALA A CA 1
ATOM 802 C C . ALA A 1 107 ? -9.564 -0.814 24.331 1.00 93.56 107 ALA A C 1
ATOM 804 O O . ALA A 1 107 ? -9.229 0.235 23.768 1.00 93.56 107 ALA A O 1
ATOM 805 N N . ARG A 1 108 ? -8.718 -1.851 24.473 1.00 91.69 108 ARG A N 1
ATOM 806 C CA . ARG A 1 108 ? -7.324 -1.846 23.982 1.00 91.69 108 ARG A CA 1
ATOM 807 C C . ARG A 1 108 ? -7.241 -1.620 22.472 1.00 91.69 108 ARG A C 1
ATOM 809 O O . ARG A 1 108 ? -6.481 -0.771 22.010 1.00 91.69 108 ARG A O 1
ATOM 816 N N . THR A 1 109 ? -8.025 -2.361 21.690 1.00 88.81 109 THR A N 1
ATOM 817 C CA . THR A 1 109 ? -7.974 -2.300 20.221 1.00 88.81 109 THR A CA 1
ATOM 818 C C . THR A 1 109 ? -8.461 -0.950 19.698 1.00 88.81 109 THR A C 1
ATOM 820 O O . THR A 1 109 ? -7.782 -0.317 18.884 1.00 88.81 109 THR A O 1
ATOM 823 N N . HIS A 1 110 ? -9.583 -0.447 20.209 1.00 90.69 110 HIS A N 1
ATOM 824 C CA . HIS A 1 110 ? -10.194 0.808 19.776 1.00 90.69 110 HIS A CA 1
ATOM 825 C C . HIS A 1 110 ? -9.546 2.058 20.390 1.00 90.69 110 HIS A C 1
ATOM 827 O O . HIS A 1 110 ? -9.712 3.141 19.830 1.00 90.69 110 HIS A O 1
ATOM 833 N N . GLY A 1 111 ? -8.735 1.931 21.445 1.00 89.56 111 GLY A N 1
ATOM 834 C CA . GLY A 1 111 ? -8.092 3.071 22.109 1.00 89.56 111 GLY A CA 1
ATOM 835 C C . GLY A 1 111 ? -9.099 3.876 22.930 1.00 89.56 111 GLY A C 1
ATOM 836 O O . GLY A 1 111 ? -9.301 5.067 22.686 1.00 89.56 111 GLY A O 1
ATOM 837 N N . VAL A 1 112 ? -9.777 3.185 23.848 1.00 92.69 112 VAL A N 1
ATOM 838 C CA . VAL A 1 112 ? -10.801 3.716 24.760 1.00 92.69 112 VAL A CA 1
ATOM 839 C C . VAL A 1 112 ? -10.310 3.530 26.196 1.00 92.69 112 VAL A C 1
ATOM 841 O O . VAL A 1 112 ? -9.685 2.511 26.487 1.00 92.69 112 VAL A O 1
ATOM 844 N N . ASP A 1 113 ? -10.613 4.467 27.098 1.00 94.50 113 ASP A N 1
ATOM 845 C CA . ASP A 1 113 ? -10.449 4.209 28.532 1.00 94.50 113 ASP A CA 1
ATOM 846 C C . ASP A 1 113 ? -11.433 3.113 28.968 1.00 94.50 113 ASP A C 1
ATOM 848 O O . ASP A 1 113 ? -12.652 3.271 28.868 1.00 94.50 113 ASP A O 1
ATOM 852 N N . GLU A 1 114 ? -10.905 1.978 29.424 1.00 95.25 114 GLU A N 1
ATOM 853 C CA . GLU A 1 114 ? -11.711 0.802 29.765 1.00 95.25 114 GLU A CA 1
ATOM 854 C C . GLU A 1 114 ? -12.672 1.097 30.925 1.00 95.25 114 GLU A C 1
ATOM 856 O O . GLU A 1 114 ? -13.827 0.678 30.906 1.00 95.25 114 GLU A O 1
ATOM 861 N N . GLN A 1 115 ? -12.232 1.897 31.898 1.00 95.38 115 GLN A N 1
ATOM 862 C CA . GLN A 1 115 ? -13.039 2.268 33.058 1.00 95.38 115 GLN A CA 1
ATOM 863 C C . GLN A 1 115 ? -14.189 3.218 32.681 1.00 95.38 115 GLN A C 1
ATOM 865 O O . GLN A 1 115 ? -15.300 3.073 33.191 1.00 95.38 115 GLN A O 1
ATOM 870 N N . GLN A 1 116 ? -13.975 4.157 31.756 1.00 95.38 116 GLN A N 1
ATOM 871 C CA . GLN A 1 116 ? -15.040 4.957 31.148 1.00 95.38 116 GLN A CA 1
ATOM 872 C C . GLN A 1 116 ? -16.024 4.077 30.376 1.00 95.38 116 GLN A C 1
ATOM 874 O O . GLN A 1 116 ? -17.231 4.212 30.573 1.00 95.38 116 GLN A O 1
ATOM 879 N N . LEU A 1 117 ? -15.527 3.161 29.541 1.00 95.94 117 LEU A N 1
ATOM 880 C CA . LEU A 1 117 ? -16.373 2.266 28.756 1.00 95.94 117 LEU A CA 1
ATOM 881 C C . LEU A 1 117 ? -17.269 1.401 29.656 1.00 95.94 117 LEU A C 1
ATOM 883 O O . LEU A 1 117 ? -18.471 1.328 29.415 1.00 95.94 117 LEU A O 1
ATOM 887 N N . LEU A 1 118 ? -16.719 0.811 30.721 1.00 96.12 118 LEU A N 1
ATOM 888 C CA . LEU A 1 118 ? -17.486 0.018 31.687 1.00 96.12 118 LEU A CA 1
ATOM 889 C C . LEU A 1 118 ? -18.557 0.856 32.406 1.00 96.12 118 LEU A C 1
ATOM 891 O O . LEU A 1 118 ? -19.699 0.409 32.504 1.00 96.12 118 LEU A O 1
ATOM 895 N N . ARG A 1 119 ? -18.243 2.092 32.832 1.00 94.81 119 ARG A N 1
ATOM 896 C CA . ARG A 1 119 ? -19.237 3.012 33.425 1.00 94.81 119 ARG A CA 1
ATOM 897 C C . ARG A 1 119 ? -20.364 3.361 32.450 1.00 94.81 119 ARG A C 1
ATOM 899 O O . ARG A 1 119 ? -21.530 3.334 32.833 1.00 94.81 119 ARG A O 1
ATOM 906 N N . GLU A 1 120 ? -20.038 3.673 31.197 1.00 94.56 120 GLU A N 1
ATOM 907 C CA . GLU A 1 120 ? -21.038 4.030 30.182 1.00 94.56 120 GLU A CA 1
ATOM 908 C C . GLU A 1 120 ? -21.903 2.836 29.753 1.00 94.56 120 GLU A C 1
ATOM 910 O O . GLU A 1 120 ? -23.092 3.008 29.485 1.00 94.56 120 GLU A O 1
ATOM 915 N N . LEU A 1 121 ? -21.342 1.622 29.724 1.00 94.19 121 LEU A N 1
ATOM 916 C CA . LEU A 1 121 ? -22.104 0.395 29.482 1.00 94.19 121 LEU A CA 1
ATOM 917 C C . LEU A 1 121 ? -23.022 0.061 30.662 1.00 94.19 121 LEU A C 1
ATOM 919 O O . LEU A 1 121 ? -24.195 -0.222 30.438 1.00 94.19 121 LEU A O 1
ATOM 923 N N . ALA A 1 122 ? -22.536 0.153 31.904 1.00 93.06 122 ALA A N 1
ATOM 924 C CA . ALA A 1 122 ? -23.360 -0.049 33.096 1.00 93.06 122 ALA A CA 1
ATOM 925 C C . ALA A 1 122 ? -24.528 0.953 33.164 1.00 93.06 122 ALA A C 1
ATOM 927 O O . ALA A 1 122 ? -25.654 0.559 33.460 1.00 93.06 122 ALA A O 1
ATOM 928 N N . ALA A 1 123 ? -24.292 2.222 32.807 1.00 91.81 123 ALA A N 1
ATOM 929 C CA . ALA A 1 123 ? -25.346 3.228 32.694 1.00 91.81 123 ALA A CA 1
ATOM 930 C C . ALA A 1 123 ? -26.381 2.870 31.608 1.00 91.81 123 ALA A C 1
ATOM 932 O O . ALA A 1 123 ? -27.574 2.888 31.886 1.00 91.81 123 ALA A O 1
ATOM 933 N N . ALA A 1 124 ? -25.949 2.475 30.404 1.00 90.88 124 ALA A N 1
ATOM 934 C CA . ALA A 1 124 ? -26.861 2.074 29.322 1.00 90.88 124 ALA A CA 1
ATOM 935 C C . ALA A 1 124 ? -27.648 0.778 29.621 1.00 90.88 124 ALA A C 1
ATOM 937 O O . ALA A 1 124 ? -28.749 0.582 29.104 1.00 90.88 124 ALA A O 1
ATOM 938 N N . VAL A 1 125 ? -27.101 -0.110 30.455 1.00 90.88 125 VAL A N 1
ATOM 939 C CA . VAL A 1 125 ? -27.814 -1.284 30.981 1.00 90.88 125 VAL A CA 1
ATOM 940 C C . VAL A 1 125 ? -28.877 -0.859 32.000 1.00 90.88 125 VAL A C 1
ATOM 942 O O . VAL A 1 125 ? -30.019 -1.299 31.889 1.00 90.88 125 VAL A O 1
ATOM 945 N N . ALA A 1 126 ? -28.529 0.016 32.949 1.00 89.06 126 ALA A N 1
ATOM 946 C CA . ALA A 1 126 ? -29.419 0.456 34.029 1.00 89.06 126 ALA A CA 1
ATOM 947 C C . ALA A 1 126 ? -30.548 1.403 33.577 1.00 89.06 126 ALA A C 1
ATOM 949 O O . ALA A 1 126 ? -31.636 1.358 34.143 1.00 89.06 126 ALA A O 1
ATOM 950 N N . ASP A 1 127 ? -30.307 2.232 32.559 1.00 82.56 127 ASP A N 1
ATOM 951 C CA . ASP A 1 127 ? -31.274 3.190 31.999 1.00 82.56 127 ASP A CA 1
ATOM 952 C C . ASP A 1 127 ? -32.506 2.513 31.364 1.00 82.56 127 ASP A C 1
ATOM 954 O O . ASP A 1 127 ? -33.565 3.121 31.238 1.00 82.56 127 ASP A O 1
ATOM 958 N N . GLY A 1 128 ? -32.391 1.241 30.965 1.00 70.81 128 GLY A N 1
ATOM 959 C CA . GLY A 1 128 ? -33.511 0.451 30.440 1.00 70.81 128 GLY A CA 1
ATOM 960 C C . GLY A 1 128 ? -34.091 0.932 29.101 1.00 70.81 128 GLY A C 1
ATOM 961 O O . GLY A 1 128 ? -35.060 0.335 28.628 1.00 70.81 128 GLY A O 1
ATOM 962 N N . SER A 1 129 ? -33.515 1.972 28.480 1.00 74.94 129 SER A N 1
ATOM 963 C CA . SER A 1 129 ? -33.964 2.521 27.196 1.00 74.94 129 SER A CA 1
ATOM 964 C C . SER A 1 129 ? -34.193 1.429 26.143 1.00 74.94 129 SER A C 1
ATOM 966 O O . SER A 1 129 ? -33.344 0.543 25.982 1.00 74.94 129 SER A O 1
ATOM 968 N N . PRO A 1 130 ? -35.302 1.494 25.379 1.00 70.25 130 PRO A N 1
ATOM 969 C CA . PRO A 1 130 ? -35.616 0.488 24.375 1.00 70.25 130 PRO A CA 1
ATOM 970 C C . PRO A 1 130 ? -34.497 0.403 23.324 1.00 70.25 130 PRO A C 1
ATOM 972 O O . PRO A 1 130 ? -33.934 1.431 22.931 1.00 70.25 130 PRO A O 1
ATOM 975 N N . PRO A 1 131 ? -34.159 -0.808 22.845 1.00 67.69 131 PRO A N 1
ATOM 976 C CA . PRO A 1 131 ? -33.024 -0.994 21.956 1.00 67.69 131 PRO A CA 1
ATOM 977 C C . PRO A 1 131 ? -33.225 -0.217 20.644 1.00 67.69 131 PRO A C 1
ATOM 979 O O . PRO A 1 131 ? -34.305 -0.288 20.048 1.00 67.69 131 PRO A O 1
ATOM 982 N N . PRO A 1 132 ? -32.206 0.524 20.166 1.00 66.44 132 PRO A N 1
ATOM 983 C CA . PRO A 1 132 ? -32.336 1.345 18.972 1.00 66.44 132 PRO A CA 1
ATOM 984 C C . PRO A 1 132 ? -32.627 0.467 17.752 1.00 66.44 132 PRO A C 1
ATOM 986 O O . PRO A 1 132 ? -32.011 -0.585 17.565 1.00 66.44 132 PRO A O 1
ATOM 989 N N . ALA A 1 133 ? -33.564 0.913 16.911 1.00 67.62 133 ALA A N 1
ATOM 990 C CA . ALA A 1 133 ? -34.026 0.145 15.759 1.00 67.62 133 ALA A CA 1
ATOM 991 C C . ALA A 1 133 ? -32.853 -0.276 14.839 1.00 67.62 133 ALA A C 1
ATOM 993 O O . ALA A 1 133 ? -31.978 0.557 14.564 1.00 67.62 133 ALA A O 1
ATOM 994 N N . PRO A 1 134 ? -32.828 -1.531 14.331 1.00 64.56 134 PRO A N 1
ATOM 995 C CA . PRO A 1 134 ? -31.736 -2.035 13.500 1.00 64.56 134 PRO A CA 1
ATOM 996 C C . PRO A 1 134 ? -31.461 -1.130 12.298 1.00 64.56 134 PRO A C 1
ATOM 998 O O . PRO A 1 134 ? -32.248 -1.040 11.355 1.00 64.56 134 PRO A O 1
ATOM 1001 N N . THR A 1 135 ? -30.332 -0.426 12.337 1.00 66.06 135 THR A N 1
ATOM 1002 C CA . THR A 1 135 ? -30.013 0.604 11.349 1.00 66.06 135 THR A CA 1
ATOM 1003 C C . THR A 1 135 ? -29.380 -0.044 10.121 1.00 66.06 135 THR A C 1
ATOM 1005 O O . THR A 1 135 ? -28.381 -0.756 10.231 1.00 66.06 135 THR A O 1
ATOM 1008 N N . ALA A 1 136 ? -29.955 0.191 8.938 1.00 71.12 136 ALA A N 1
ATOM 1009 C CA . ALA A 1 136 ? -29.464 -0.408 7.699 1.00 71.12 136 ALA A CA 1
ATOM 1010 C C . ALA A 1 136 ? -27.988 -0.022 7.427 1.00 71.12 136 ALA A C 1
ATOM 1012 O O . ALA A 1 136 ? -27.636 1.153 7.589 1.00 71.12 136 ALA A O 1
ATOM 1013 N N . PRO A 1 137 ? -27.120 -0.960 6.988 1.00 77.88 137 PRO A N 1
ATOM 1014 C CA . PRO A 1 137 ? -25.706 -0.675 6.746 1.00 77.88 137 PRO A CA 1
ATOM 1015 C C . PRO A 1 137 ? -25.512 0.461 5.738 1.00 77.88 137 PRO A C 1
ATOM 1017 O O . PRO A 1 137 ? -26.020 0.410 4.616 1.00 77.88 137 PRO A O 1
ATOM 1020 N N . ARG A 1 138 ? -24.751 1.493 6.115 1.00 85.12 138 ARG A N 1
ATOM 1021 C CA . ARG A 1 138 ? -24.509 2.649 5.244 1.00 85.12 138 ARG A CA 1
ATOM 1022 C C . ARG A 1 138 ? -23.397 2.321 4.245 1.00 85.12 138 ARG A C 1
ATOM 1024 O O . ARG A 1 138 ? -22.675 1.329 4.367 1.00 85.12 138 ARG A O 1
ATOM 1031 N N . VAL A 1 139 ? -23.187 3.204 3.267 1.00 86.69 139 VAL A N 1
ATOM 1032 C CA . VAL A 1 139 ? -22.089 3.063 2.287 1.00 86.69 139 VAL A CA 1
ATOM 1033 C C . VAL A 1 139 ? -20.725 2.960 2.991 1.00 86.69 139 VAL A C 1
ATOM 1035 O O . VAL A 1 139 ? -19.932 2.085 2.658 1.00 86.69 139 VAL A O 1
ATOM 1038 N N . ALA A 1 140 ? -20.484 3.771 4.029 1.00 85.31 140 ALA A N 1
ATOM 1039 C CA . ALA A 1 140 ? -19.257 3.736 4.840 1.00 85.31 140 ALA A CA 1
ATOM 1040 C C . ALA A 1 140 ? -19.049 2.427 5.636 1.00 85.31 140 ALA A C 1
ATOM 1042 O O . ALA A 1 140 ? -17.947 2.164 6.110 1.00 85.31 140 ALA A O 1
ATOM 1043 N N . ASP A 1 141 ? -20.094 1.609 5.779 1.00 84.62 141 ASP A N 1
ATOM 1044 C CA . ASP A 1 141 ? -20.080 0.360 6.546 1.00 84.62 141 ASP A CA 1
ATOM 1045 C C . ASP A 1 141 ? -19.936 -0.878 5.633 1.00 84.62 141 ASP A C 1
ATOM 1047 O O . ASP A 1 141 ? -19.879 -2.010 6.108 1.00 84.62 141 ASP A O 1
ATOM 1051 N N . THR A 1 142 ? -19.886 -0.677 4.308 1.00 89.50 142 THR A N 1
ATOM 1052 C CA . THR A 1 142 ? -19.906 -1.757 3.301 1.00 89.50 142 THR A CA 1
ATOM 1053 C C . THR A 1 142 ? -18.959 -1.551 2.112 1.00 89.50 142 THR A C 1
ATOM 1055 O O . THR A 1 142 ? -18.584 -2.532 1.467 1.00 89.50 142 THR A O 1
ATOM 1058 N N . ILE A 1 143 ? -18.533 -0.316 1.813 1.00 92.56 143 ILE A N 1
ATOM 1059 C CA . ILE A 1 143 ? -17.773 0.022 0.594 1.00 92.56 143 ILE A CA 1
ATOM 1060 C C . ILE A 1 143 ? -16.455 -0.755 0.442 1.00 92.56 143 ILE A C 1
ATOM 1062 O O . ILE A 1 143 ? -16.117 -1.168 -0.668 1.00 92.56 143 ILE A O 1
ATOM 1066 N N . TYR A 1 144 ? -15.759 -1.047 1.548 1.00 92.19 144 TYR A N 1
ATOM 1067 C CA . TYR A 1 144 ? -14.507 -1.818 1.558 1.00 92.19 144 TYR A CA 1
ATOM 1068 C C . TYR A 1 144 ? -14.624 -3.188 0.878 1.00 92.19 144 TYR A C 1
ATOM 1070 O O . TYR A 1 144 ? -13.659 -3.667 0.287 1.00 92.19 144 TYR A O 1
ATOM 1078 N N . ARG A 1 145 ? -15.814 -3.808 0.906 1.00 92.88 145 ARG A N 1
ATOM 1079 C CA . ARG A 1 145 ? -16.055 -5.122 0.293 1.00 92.88 145 ARG A CA 1
ATOM 1080 C C . ARG A 1 145 ? -15.820 -5.086 -1.214 1.00 92.88 145 ARG A C 1
ATOM 1082 O O . ARG A 1 145 ? -15.275 -6.037 -1.758 1.00 92.88 145 ARG A O 1
ATOM 1089 N N . ARG A 1 146 ? -16.172 -3.977 -1.879 1.00 95.88 146 ARG A N 1
ATOM 1090 C CA . ARG A 1 146 ? -15.946 -3.796 -3.323 1.00 95.88 146 ARG A CA 1
ATOM 1091 C C . ARG A 1 146 ? -14.455 -3.721 -3.635 1.00 95.88 146 ARG A C 1
ATOM 1093 O O . ARG A 1 146 ? -13.986 -4.430 -4.516 1.00 95.88 146 ARG A O 1
ATOM 1100 N N . PHE A 1 147 ? -13.721 -2.924 -2.859 1.00 97.31 147 PHE A N 1
ATOM 1101 C CA . PHE A 1 147 ? -12.269 -2.791 -2.956 1.00 97.31 147 PHE A CA 1
ATOM 1102 C C . PHE A 1 147 ? -11.547 -4.135 -2.763 1.00 97.31 147 PHE A C 1
ATOM 1104 O O . PHE A 1 147 ? -10.751 -4.517 -3.615 1.00 97.31 147 PHE A O 1
ATOM 1111 N N . PHE A 1 148 ? -11.867 -4.895 -1.710 1.00 95.62 148 PHE A N 1
ATOM 1112 C CA . PHE A 1 148 ? -11.242 -6.202 -1.468 1.00 95.62 148 PHE A CA 1
ATOM 1113 C C . PHE A 1 148 ? -11.589 -7.237 -2.549 1.00 95.62 148 PHE A C 1
ATOM 1115 O O . PHE A 1 148 ? -10.695 -7.923 -3.037 1.00 95.62 148 PHE A O 1
ATOM 1122 N N . LEU A 1 149 ? -12.857 -7.334 -2.970 1.00 96.69 149 LEU A N 1
ATOM 1123 C CA . LEU A 1 149 ? -13.265 -8.268 -4.029 1.00 96.69 149 LEU A CA 1
ATOM 1124 C C . LEU A 1 149 ? -12.619 -7.928 -5.380 1.00 96.69 149 LEU A C 1
ATOM 1126 O O . LEU A 1 149 ? -12.169 -8.830 -6.080 1.00 96.69 149 LEU A O 1
ATOM 1130 N N . ALA A 1 150 ? -12.515 -6.642 -5.724 1.00 98.25 150 ALA A N 1
ATOM 1131 C CA . ALA A 1 150 ? -11.823 -6.198 -6.929 1.00 98.25 150 ALA A CA 1
ATOM 1132 C C . ALA A 1 150 ? -10.304 -6.436 -6.849 1.00 98.25 150 ALA A C 1
ATOM 1134 O O . ALA A 1 150 ? -9.720 -6.902 -7.822 1.00 98.25 150 ALA A O 1
ATOM 1135 N N . GLY A 1 151 ? -9.670 -6.208 -5.693 1.00 97.75 151 GLY A N 1
ATOM 1136 C CA . GLY A 1 151 ? -8.259 -6.544 -5.479 1.00 97.75 151 GLY A CA 1
ATOM 1137 C C . GLY A 1 151 ? -7.986 -8.042 -5.643 1.00 97.75 151 GLY A C 1
ATOM 1138 O O . GLY A 1 151 ? -7.046 -8.421 -6.338 1.00 97.75 151 GLY A O 1
ATOM 1139 N N . ILE A 1 152 ? -8.851 -8.899 -5.084 1.00 97.25 152 ILE A N 1
ATOM 1140 C CA . ILE A 1 152 ? -8.794 -10.361 -5.263 1.00 97.25 152 ILE A CA 1
ATOM 1141 C C . ILE A 1 152 ? -8.994 -10.742 -6.739 1.00 97.25 152 ILE A C 1
ATOM 1143 O O . ILE A 1 152 ? -8.237 -11.547 -7.275 1.00 97.25 152 ILE A O 1
ATOM 1147 N N . PHE A 1 153 ? -9.970 -10.143 -7.426 1.00 98.12 153 PHE A N 1
ATOM 1148 C CA . PHE A 1 153 ? -10.200 -10.386 -8.852 1.00 98.12 153 PHE A CA 1
ATOM 1149 C C . PHE A 1 153 ? -8.980 -10.012 -9.706 1.00 98.12 153 PHE A C 1
ATOM 1151 O O . PHE A 1 153 ? -8.556 -10.806 -10.547 1.00 98.12 153 PHE A O 1
ATOM 1158 N N . ILE A 1 154 ? -8.371 -8.844 -9.471 1.00 98.25 154 ILE A N 1
ATOM 1159 C CA . ILE A 1 154 ? -7.174 -8.422 -10.206 1.00 98.25 154 ILE A CA 1
ATOM 1160 C C . ILE A 1 154 ? -5.979 -9.325 -9.869 1.00 98.25 154 ILE A C 1
ATOM 1162 O O . ILE A 1 154 ? -5.303 -9.776 -10.793 1.00 98.25 154 ILE A O 1
ATOM 1166 N N . VAL A 1 155 ? -5.729 -9.671 -8.595 1.00 96.88 155 VAL A N 1
ATOM 1167 C CA . VAL A 1 155 ? -4.572 -10.521 -8.243 1.00 96.88 155 VAL A CA 1
ATOM 1168 C C . VAL A 1 155 ? -4.679 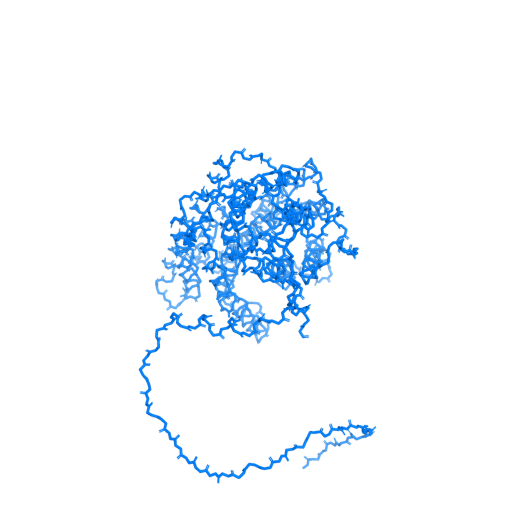-11.935 -8.820 1.00 96.88 155 VAL A C 1
ATOM 1170 O O . VAL A 1 155 ? -3.662 -12.504 -9.206 1.00 96.88 155 VAL A O 1
ATOM 1173 N N . LEU A 1 156 ? -5.893 -12.478 -8.950 1.00 97.06 156 LEU A N 1
ATOM 1174 C CA . LEU A 1 156 ? -6.141 -13.786 -9.566 1.00 97.06 156 LEU A CA 1
ATOM 1175 C C . LEU A 1 156 ? -6.197 -13.749 -11.105 1.00 97.06 156 LEU A C 1
ATOM 1177 O O . LEU A 1 156 ? -6.247 -14.809 -11.729 1.00 97.06 156 LEU A O 1
ATOM 1181 N N . THR A 1 157 ? -6.157 -12.566 -11.726 1.00 96.19 157 THR A N 1
ATOM 1182 C CA . THR A 1 157 ? -6.151 -12.387 -13.188 1.00 96.19 157 THR A CA 1
ATOM 1183 C C . THR A 1 157 ? -4.856 -11.708 -13.653 1.00 96.19 157 THR A C 1
ATOM 1185 O O . THR A 1 157 ? -3.823 -12.373 -13.747 1.00 96.19 157 THR A O 1
ATOM 1188 N N . ALA A 1 158 ? -4.871 -10.397 -13.917 1.00 94.88 158 ALA A N 1
ATOM 1189 C CA . ALA A 1 158 ? -3.725 -9.629 -14.421 1.00 94.88 158 ALA A CA 1
ATOM 1190 C C . ALA A 1 158 ? -2.568 -9.469 -13.405 1.00 94.88 158 ALA A C 1
ATOM 1192 O O . ALA A 1 158 ? -1.445 -9.127 -13.778 1.00 94.88 158 ALA A O 1
ATOM 1193 N N . GLY A 1 159 ? -2.821 -9.728 -12.122 1.00 94.75 159 GLY A N 1
ATOM 1194 C CA . GLY A 1 159 ? -1.802 -9.799 -11.081 1.00 94.75 159 GLY A CA 1
ATOM 1195 C C . GLY A 1 159 ? -1.010 -11.108 -11.127 1.00 94.75 159 GLY A C 1
ATOM 1196 O O . GLY A 1 159 ? -0.290 -11.377 -12.084 1.00 94.75 159 GLY A O 1
ATOM 1197 N N . ALA A 1 160 ? -1.079 -11.908 -10.064 1.00 94.50 160 ALA A N 1
ATOM 1198 C CA . ALA A 1 160 ? -0.188 -13.045 -9.836 1.00 94.50 160 ALA A CA 1
ATOM 1199 C C . ALA A 1 160 ? -0.295 -14.135 -10.915 1.00 94.50 160 ALA A C 1
ATOM 1201 O O . ALA A 1 160 ? 0.736 -14.630 -11.365 1.00 94.50 160 ALA A O 1
ATOM 1202 N N . THR A 1 161 ? -1.505 -14.471 -11.371 1.00 94.69 161 THR A N 1
ATOM 1203 C CA . THR A 1 161 ? -1.719 -15.508 -12.398 1.00 94.69 161 THR A CA 1
ATOM 1204 C C . THR A 1 161 ? -1.063 -15.130 -13.727 1.00 94.69 161 THR A C 1
ATOM 1206 O O . THR A 1 161 ? -0.297 -15.916 -14.287 1.00 94.69 161 THR A O 1
ATOM 1209 N N . TRP A 1 162 ? -1.290 -13.905 -14.216 1.00 95.88 162 TRP A N 1
ATOM 1210 C CA . TRP A 1 162 ? -0.631 -13.430 -15.434 1.00 95.88 162 TRP A CA 1
ATOM 1211 C C . TRP A 1 162 ? 0.876 -13.221 -15.235 1.00 95.88 162 TRP A C 1
ATOM 1213 O O . TRP A 1 162 ? 1.655 -13.576 -16.114 1.00 95.88 162 TRP A O 1
ATOM 1223 N N . GLY A 1 163 ? 1.317 -12.761 -14.059 1.00 94.62 163 GLY A N 1
ATOM 1224 C CA . GLY A 1 163 ? 2.741 -12.676 -13.711 1.00 94.62 163 GLY A CA 1
ATOM 1225 C C . GLY A 1 163 ? 3.460 -14.026 -13.784 1.00 94.62 163 GLY A C 1
ATOM 1226 O O . GLY A 1 163 ? 4.529 -14.124 -14.381 1.00 94.62 163 GLY A O 1
ATOM 1227 N N . ALA A 1 164 ? 2.845 -15.090 -13.259 1.00 95.00 164 ALA A N 1
ATOM 1228 C CA . ALA A 1 164 ? 3.365 -16.453 -13.362 1.00 95.00 164 ALA A CA 1
ATOM 1229 C C . ALA A 1 164 ? 3.439 -16.936 -14.823 1.00 95.00 164 ALA A C 1
ATOM 1231 O O . ALA A 1 164 ? 4.429 -17.550 -15.217 1.00 95.00 164 ALA A O 1
ATOM 1232 N N . TRP A 1 165 ? 2.447 -16.598 -15.654 1.00 96.31 165 TRP A N 1
ATOM 1233 C CA . TRP A 1 165 ? 2.480 -16.868 -17.097 1.00 96.31 165 TRP A CA 1
ATOM 1234 C C . TRP A 1 165 ? 3.591 -16.095 -17.830 1.00 96.31 165 TRP A C 1
ATOM 1236 O O . TRP A 1 165 ? 4.268 -16.651 -18.697 1.00 96.31 165 TRP A O 1
ATOM 1246 N N . LEU A 1 166 ? 3.835 -14.832 -17.468 1.00 94.94 166 LEU A N 1
ATOM 1247 C CA . LEU A 1 166 ? 4.941 -14.040 -18.013 1.00 94.94 166 LEU A CA 1
ATOM 1248 C C . LEU A 1 166 ? 6.308 -14.610 -17.598 1.00 94.94 166 LEU A C 1
ATOM 1250 O O . LEU A 1 166 ? 7.198 -14.715 -18.441 1.00 94.94 166 LEU A O 1
ATOM 1254 N N . LEU A 1 167 ? 6.463 -15.058 -16.347 1.00 93.25 167 LEU A N 1
ATOM 1255 C CA . LEU A 1 167 ? 7.665 -15.759 -15.877 1.00 93.25 167 LEU A CA 1
ATOM 1256 C C . LEU A 1 167 ? 7.873 -17.101 -16.600 1.00 93.25 167 LEU A C 1
ATOM 1258 O O . LEU A 1 167 ? 8.994 -17.405 -17.003 1.00 93.25 167 LEU A O 1
ATOM 1262 N N . TRP A 1 168 ? 6.805 -17.866 -16.841 1.00 95.50 168 TRP A N 1
ATOM 1263 C CA . TRP A 1 168 ? 6.851 -19.095 -17.642 1.00 95.50 168 TRP A CA 1
ATOM 1264 C C . TRP A 1 168 ? 7.317 -18.820 -19.082 1.00 95.50 168 TRP A C 1
ATOM 1266 O O . TRP A 1 168 ? 8.211 -19.500 -19.586 1.00 95.50 168 TRP A O 1
ATOM 1276 N N . ARG A 1 169 ? 6.794 -17.764 -19.724 1.00 96.38 169 ARG A N 1
ATOM 1277 C CA . ARG A 1 169 ? 7.252 -17.313 -21.052 1.00 96.38 169 ARG A CA 1
ATOM 1278 C C . ARG A 1 169 ? 8.716 -16.861 -21.059 1.00 96.38 169 ARG A C 1
ATOM 1280 O O . ARG A 1 169 ? 9.425 -17.192 -22.005 1.00 96.38 169 ARG A O 1
ATOM 1287 N N . ILE A 1 170 ? 9.186 -16.153 -20.026 1.00 94.62 170 ILE A N 1
ATOM 1288 C CA . ILE A 1 170 ? 10.610 -15.794 -19.868 1.00 94.62 170 ILE A CA 1
ATOM 1289 C C . ILE A 1 170 ? 11.479 -17.056 -19.780 1.00 94.62 170 ILE A C 1
ATOM 1291 O O . ILE A 1 170 ? 12.507 -17.128 -20.453 1.00 94.62 170 ILE A O 1
ATOM 1295 N N . GLY A 1 171 ? 11.051 -18.053 -18.995 1.00 93.88 171 GLY A N 1
ATOM 1296 C CA . GLY A 1 171 ? 11.741 -19.337 -18.855 1.00 93.88 171 GLY A CA 1
ATOM 1297 C C . GLY A 1 171 ? 11.869 -20.078 -20.186 1.00 93.88 171 GLY A C 1
ATOM 1298 O O . GLY A 1 171 ? 12.978 -20.420 -20.588 1.00 93.88 171 GLY A O 1
ATOM 1299 N N . LEU A 1 172 ? 10.760 -20.239 -20.919 1.00 96.31 172 LEU A N 1
ATOM 1300 C CA . LEU A 1 172 ? 10.759 -20.854 -22.255 1.00 96.31 172 LEU A CA 1
ATOM 1301 C C . LEU A 1 172 ? 11.602 -20.079 -23.283 1.00 96.31 172 LEU A C 1
ATOM 1303 O O . LEU A 1 172 ? 12.180 -20.683 -24.181 1.00 96.31 172 LEU A O 1
ATOM 1307 N N . ALA A 1 173 ? 11.684 -18.751 -23.167 1.00 94.94 173 ALA A N 1
ATOM 1308 C CA . ALA A 1 173 ? 12.482 -17.912 -24.061 1.00 94.94 173 ALA A CA 1
ATOM 1309 C C . ALA A 1 173 ? 13.981 -17.859 -23.703 1.00 94.94 173 ALA A C 1
ATOM 1311 O O . ALA A 1 173 ? 14.758 -17.265 -24.457 1.00 94.94 173 ALA A O 1
ATOM 1312 N N . GLY A 1 174 ? 14.385 -18.398 -22.545 1.00 93.12 174 GLY A N 1
ATOM 1313 C CA . GLY A 1 174 ? 15.760 -18.362 -22.032 1.00 93.12 174 GLY A CA 1
ATOM 1314 C C . GLY A 1 174 ? 16.306 -16.960 -21.718 1.00 93.12 174 GLY A C 1
ATOM 1315 O O . GLY A 1 174 ? 17.496 -16.818 -21.449 1.00 93.12 174 GLY A O 1
ATOM 1316 N N . LYS A 1 175 ? 15.478 -15.907 -21.785 1.00 89.69 175 LYS A N 1
ATOM 1317 C CA . LYS A 1 175 ? 15.899 -14.504 -21.629 1.00 89.69 175 LYS A CA 1
ATOM 1318 C C . LYS A 1 175 ? 14.749 -13.609 -21.171 1.00 89.69 175 LYS A C 1
ATOM 1320 O O . LYS A 1 175 ? 13.622 -13.732 -21.649 1.00 89.69 175 LYS A O 1
ATOM 1325 N N . PHE A 1 176 ? 15.051 -12.639 -20.305 1.00 86.88 176 PHE A N 1
ATOM 1326 C CA . PHE A 1 176 ? 14.059 -11.686 -19.782 1.00 86.88 176 PHE A CA 1
ATOM 1327 C C . PHE A 1 176 ? 13.370 -10.869 -20.892 1.00 86.88 176 PHE A C 1
ATOM 1329 O O . PHE A 1 176 ? 12.177 -10.596 -20.827 1.00 86.88 176 PHE A O 1
ATOM 1336 N N . THR A 1 177 ? 14.098 -10.553 -21.966 1.00 90.12 177 THR A N 1
ATOM 1337 C CA . THR A 1 177 ? 13.595 -9.845 -23.158 1.00 90.12 177 THR A CA 1
ATOM 1338 C C . THR A 1 177 ? 12.784 -10.729 -24.121 1.00 90.12 177 THR A C 1
ATOM 1340 O O . THR A 1 177 ? 12.549 -10.343 -25.263 1.00 90.12 177 THR A O 1
ATOM 1343 N N . GLY A 1 178 ? 12.353 -11.922 -23.689 1.00 89.25 178 GLY A N 1
ATOM 1344 C CA . GLY A 1 178 ? 11.415 -12.786 -24.418 1.00 89.25 178 GLY A CA 1
ATOM 1345 C C . GLY A 1 178 ? 9.942 -12.356 -24.327 1.00 89.25 178 GLY A C 1
ATOM 1346 O O . GLY A 1 178 ? 9.091 -12.944 -24.994 1.00 89.25 178 GLY A O 1
ATOM 1347 N N . ILE A 1 179 ? 9.635 -11.340 -23.514 1.00 92.88 179 ILE A N 1
ATOM 1348 C CA . ILE A 1 179 ? 8.307 -10.723 -23.380 1.00 92.88 179 ILE A CA 1
ATOM 1349 C C . ILE A 1 179 ? 8.390 -9.200 -23.548 1.00 92.88 179 ILE A C 1
ATOM 1351 O O . ILE A 1 179 ? 9.476 -8.618 -23.506 1.00 92.88 179 ILE A O 1
ATOM 1355 N N . SER A 1 180 ? 7.243 -8.545 -23.737 1.00 92.94 180 SER A N 1
ATOM 1356 C CA . SER A 1 180 ? 7.176 -7.089 -23.877 1.00 92.94 180 SER A CA 1
ATOM 1357 C C . SER A 1 180 ? 7.448 -6.389 -22.541 1.00 92.94 180 SER A C 1
ATOM 1359 O O . SER A 1 180 ? 6.938 -6.804 -21.500 1.00 92.94 180 SER A O 1
ATOM 1361 N N . ILE A 1 181 ? 8.172 -5.263 -22.556 1.00 93.44 181 ILE A N 1
ATOM 1362 C CA . ILE A 1 181 ? 8.282 -4.398 -21.368 1.00 93.44 181 ILE A CA 1
ATOM 1363 C C . ILE A 1 181 ? 6.912 -3.840 -20.948 1.00 93.44 181 ILE A C 1
ATOM 1365 O O . ILE A 1 181 ? 6.682 -3.599 -19.764 1.00 93.44 181 ILE A O 1
ATOM 1369 N N . HIS A 1 182 ? 5.975 -3.705 -21.890 1.00 95.50 182 HIS A N 1
ATOM 1370 C CA . HIS A 1 182 ? 4.607 -3.293 -21.590 1.00 95.50 182 HIS A CA 1
ATOM 1371 C C . HIS A 1 182 ? 3.795 -4.419 -20.930 1.00 95.50 182 HIS A C 1
ATOM 1373 O O . HIS A 1 182 ? 2.988 -4.103 -20.064 1.00 95.50 182 HIS A O 1
ATOM 1379 N N . ASP A 1 183 ? 4.073 -5.704 -21.215 1.00 95.69 183 ASP A N 1
ATOM 1380 C CA . ASP A 1 183 ? 3.503 -6.834 -20.449 1.00 95.69 183 ASP A CA 1
ATOM 1381 C C . ASP A 1 183 ? 3.951 -6.738 -18.976 1.00 95.69 183 ASP A C 1
ATOM 1383 O O . ASP A 1 183 ? 3.141 -6.794 -18.050 1.00 95.69 183 ASP A O 1
ATOM 1387 N N . VAL A 1 184 ? 5.258 -6.529 -18.758 1.00 94.62 184 VAL A N 1
ATOM 1388 C CA . VAL A 1 184 ? 5.869 -6.389 -17.423 1.00 94.62 184 VAL A CA 1
ATOM 1389 C C . VAL A 1 184 ? 5.303 -5.182 -16.671 1.00 94.62 184 VAL A C 1
ATOM 1391 O O . VAL A 1 184 ? 4.959 -5.294 -15.492 1.00 94.62 184 VAL A O 1
ATOM 1394 N N . ASN A 1 185 ? 5.181 -4.031 -17.340 1.00 96.31 185 ASN A N 1
ATOM 1395 C CA . ASN A 1 185 ? 4.615 -2.823 -16.745 1.00 96.31 185 ASN A CA 1
ATOM 1396 C C . ASN A 1 185 ? 3.114 -2.977 -16.456 1.00 96.31 185 ASN A C 1
ATOM 1398 O O . ASN A 1 185 ? 2.696 -2.619 -15.359 1.00 96.31 185 ASN A O 1
ATOM 1402 N N . ALA A 1 186 ? 2.325 -3.569 -17.358 1.00 97.44 186 ALA A N 1
ATOM 1403 C CA . ALA A 1 186 ? 0.897 -3.824 -17.165 1.00 97.44 186 ALA A CA 1
ATOM 1404 C C . ALA A 1 186 ? 0.624 -4.776 -15.987 1.00 97.44 186 ALA A C 1
ATOM 1406 O O . ALA A 1 186 ? -0.257 -4.507 -15.168 1.00 97.44 186 ALA A O 1
ATOM 1407 N N . HIS A 1 187 ? 1.414 -5.847 -15.858 1.00 96.31 187 HIS A N 1
ATOM 1408 C CA . HIS A 1 187 ? 1.377 -6.758 -14.713 1.00 96.31 187 HIS A CA 1
ATOM 1409 C C . HIS A 1 187 ? 1.762 -6.049 -13.402 1.00 96.31 187 HIS A C 1
ATOM 1411 O O . HIS A 1 187 ? 1.038 -6.128 -12.406 1.00 96.31 187 HIS A O 1
ATOM 1417 N N . GLY A 1 188 ? 2.880 -5.313 -13.394 1.00 95.94 188 GLY A N 1
ATOM 1418 C CA . GLY A 1 188 ? 3.328 -4.557 -12.220 1.00 95.94 188 GLY A CA 1
ATOM 1419 C C . GLY A 1 188 ? 2.338 -3.464 -11.799 1.00 95.94 188 GLY A C 1
ATOM 1420 O O . GLY A 1 188 ? 2.179 -3.188 -10.612 1.00 95.94 188 GLY A O 1
ATOM 1421 N N . HIS A 1 189 ? 1.629 -2.875 -12.762 1.00 97.81 189 HIS A N 1
ATOM 1422 C CA . HIS A 1 189 ? 0.551 -1.913 -12.545 1.00 97.81 189 HIS A CA 1
ATOM 1423 C C . HIS A 1 189 ? -0.674 -2.568 -11.896 1.00 97.81 189 HIS A C 1
ATOM 1425 O O . HIS A 1 189 ? -1.131 -2.111 -10.848 1.00 97.81 189 HIS A O 1
ATOM 1431 N N . ALA A 1 190 ? -1.133 -3.701 -12.439 1.00 98.00 190 ALA A N 1
ATOM 1432 C CA . ALA A 1 190 ? -2.224 -4.498 -11.874 1.00 98.00 190 ALA A CA 1
ATOM 1433 C C . ALA A 1 190 ? -1.922 -4.992 -10.444 1.00 98.00 190 ALA A C 1
ATOM 1435 O O . ALA A 1 190 ? -2.812 -5.013 -9.593 1.00 98.00 190 ALA A O 1
ATOM 1436 N N . GLN A 1 191 ? -0.665 -5.333 -10.141 1.00 97.81 191 GLN A N 1
ATOM 1437 C CA . GLN A 1 191 ? -0.235 -5.655 -8.777 1.00 97.81 191 GLN A CA 1
ATOM 1438 C C . GLN A 1 191 ? -0.285 -4.440 -7.838 1.00 97.81 191 GLN A C 1
ATOM 1440 O O . GLN A 1 191 ? -0.841 -4.527 -6.744 1.00 97.81 191 GLN A O 1
ATOM 1445 N N . ILE A 1 192 ? 0.284 -3.299 -8.235 1.00 97.94 192 ILE A N 1
ATOM 1446 C CA . ILE A 1 192 ? 0.422 -2.153 -7.328 1.00 97.94 192 ILE A CA 1
ATOM 1447 C C . ILE A 1 192 ? -0.889 -1.383 -7.141 1.00 97.94 192 ILE A C 1
ATOM 1449 O O . ILE A 1 192 ? -1.256 -1.117 -6.000 1.00 97.94 192 ILE A O 1
ATOM 1453 N N . PHE A 1 193 ? -1.617 -1.041 -8.205 1.00 98.56 193 PHE A N 1
ATOM 1454 C CA . PHE A 1 193 ? -2.899 -0.335 -8.076 1.00 98.56 193 PHE A CA 1
ATOM 1455 C C . PHE A 1 193 ? -4.035 -1.300 -7.723 1.00 98.56 193 PHE A C 1
ATOM 1457 O O . PHE A 1 193 ? -4.823 -1.024 -6.819 1.00 98.56 193 PHE A O 1
ATOM 1464 N N . GLY A 1 194 ? -4.090 -2.455 -8.392 1.00 98.19 194 GLY A N 1
ATOM 1465 C CA . GLY A 1 194 ? -5.142 -3.452 -8.206 1.00 98.19 194 GLY A CA 1
ATOM 1466 C C . GLY A 1 194 ? -5.025 -4.227 -6.902 1.00 98.19 194 GLY A C 1
ATOM 1467 O O . GLY A 1 194 ? -5.860 -4.055 -6.021 1.00 98.19 194 GLY A O 1
ATOM 1468 N N . TRP A 1 195 ? -4.018 -5.087 -6.750 1.00 97.69 195 TRP A N 1
ATOM 1469 C CA . TRP A 1 195 ? -3.901 -5.901 -5.533 1.00 97.69 195 TRP A CA 1
ATOM 1470 C C . TRP A 1 195 ? -3.594 -5.047 -4.296 1.00 97.69 195 TRP A C 1
ATOM 1472 O O . TRP A 1 195 ? -4.385 -5.023 -3.354 1.00 97.69 195 TRP A O 1
ATOM 1482 N N . VAL A 1 196 ? -2.483 -4.307 -4.299 1.00 98.31 196 VAL A N 1
ATOM 1483 C CA . VAL A 1 196 ? -2.034 -3.551 -3.117 1.00 98.31 196 VAL A CA 1
ATOM 1484 C C . VAL A 1 196 ? -2.885 -2.294 -2.896 1.00 98.31 196 VAL A C 1
ATOM 1486 O O . VAL A 1 196 ? -3.393 -2.077 -1.796 1.00 98.31 196 VAL A O 1
ATOM 1489 N N . GLY A 1 197 ? -3.087 -1.483 -3.937 1.00 98.50 197 GLY A N 1
ATOM 1490 C CA . GLY A 1 197 ? -3.793 -0.202 -3.869 1.00 98.50 197 GLY A CA 1
ATOM 1491 C C . GLY A 1 197 ? -5.253 -0.336 -3.441 1.00 98.50 197 GLY A C 1
ATOM 1492 O O . GLY A 1 197 ? -5.663 0.328 -2.486 1.00 98.50 197 GLY A O 1
ATOM 1493 N N . LEU A 1 198 ? -6.030 -1.236 -4.058 1.00 98.62 198 LEU A N 1
ATOM 1494 C CA . LEU A 1 198 ? -7.420 -1.461 -3.645 1.00 98.62 198 LEU A CA 1
ATOM 1495 C C . LEU A 1 198 ? -7.506 -1.996 -2.207 1.00 98.62 198 LEU A C 1
ATOM 1497 O O . LEU A 1 198 ? -8.392 -1.567 -1.468 1.00 98.62 198 LEU A O 1
ATOM 1501 N N . PHE A 1 199 ? -6.588 -2.862 -1.759 1.00 97.69 199 PHE A N 1
ATOM 1502 C CA . PHE A 1 199 ? -6.575 -3.305 -0.359 1.00 97.69 199 PHE A CA 1
ATOM 1503 C C . PHE A 1 199 ? -6.236 -2.175 0.618 1.00 97.69 199 PHE A C 1
ATOM 1505 O O . PHE A 1 199 ? -6.905 -2.059 1.645 1.00 97.69 199 PHE A O 1
ATOM 1512 N N . ILE A 1 200 ? -5.283 -1.298 0.288 1.00 98.25 200 ILE A N 1
ATOM 1513 C CA . ILE A 1 200 ? -4.988 -0.096 1.082 1.00 98.25 200 ILE A CA 1
ATOM 1514 C C . ILE A 1 200 ? -6.221 0.815 1.164 1.00 98.25 200 ILE A C 1
ATOM 1516 O O . ILE A 1 200 ? -6.611 1.209 2.264 1.00 98.25 200 ILE A O 1
ATOM 1520 N N . MET A 1 201 ? -6.879 1.104 0.036 1.00 98.62 201 MET A N 1
ATOM 1521 C CA . MET A 1 201 ? -8.077 1.954 -0.002 1.00 98.62 201 MET A CA 1
ATOM 1522 C C . MET A 1 201 ? -9.237 1.341 0.792 1.00 98.62 201 MET A C 1
ATOM 1524 O O . MET A 1 201 ? -9.826 2.005 1.646 1.00 98.62 201 MET A O 1
ATOM 1528 N N . GLY A 1 202 ? -9.545 0.062 0.558 1.00 96.75 202 GLY A N 1
ATOM 1529 C CA . GLY A 1 202 ? -10.612 -0.660 1.251 1.00 96.75 202 GLY A CA 1
ATOM 1530 C C . GLY A 1 202 ? -10.381 -0.747 2.760 1.00 96.75 202 GLY A C 1
ATOM 1531 O O . GLY A 1 202 ? -11.299 -0.472 3.536 1.00 96.75 202 GLY A O 1
ATOM 1532 N N . PHE A 1 203 ? -9.152 -1.061 3.184 1.00 95.19 203 PHE A N 1
ATOM 1533 C CA . PHE A 1 203 ? -8.792 -1.102 4.598 1.00 95.19 203 PHE A CA 1
ATOM 1534 C C . PHE A 1 203 ? -8.897 0.284 5.236 1.00 95.19 203 PHE A C 1
ATOM 1536 O O . PHE A 1 203 ? -9.547 0.421 6.267 1.00 95.19 203 PHE A O 1
ATOM 1543 N N . ALA A 1 204 ? -8.327 1.321 4.617 1.00 96.81 204 ALA A N 1
ATOM 1544 C CA . ALA A 1 204 ? -8.360 2.682 5.146 1.00 96.81 204 ALA A CA 1
ATOM 1545 C C . ALA A 1 204 ? -9.794 3.224 5.284 1.00 96.81 204 ALA A C 1
ATOM 1547 O O . ALA A 1 204 ? -10.135 3.756 6.341 1.00 96.81 204 ALA A O 1
ATOM 1548 N N . TYR A 1 205 ? -10.661 3.028 4.278 1.00 96.56 205 TYR A N 1
ATOM 1549 C CA . TYR A 1 205 ? -12.072 3.432 4.351 1.00 96.56 205 TYR A CA 1
ATOM 1550 C C . TYR A 1 205 ? -12.847 2.724 5.473 1.00 96.56 205 TYR A C 1
ATOM 1552 O O . TYR A 1 205 ? -13.712 3.345 6.088 1.00 96.56 205 TYR A O 1
ATOM 1560 N N . GLN A 1 206 ? -12.557 1.447 5.752 1.00 92.38 206 GLN A N 1
ATOM 1561 C CA . GLN A 1 206 ? -13.207 0.725 6.849 1.00 92.38 206 GLN A CA 1
ATOM 1562 C C . GLN A 1 206 ? -12.614 1.100 8.211 1.00 92.38 206 GLN A C 1
ATOM 1564 O O . GLN A 1 206 ? -13.356 1.367 9.155 1.00 92.38 206 GLN A O 1
ATOM 1569 N N . ALA A 1 207 ? -11.290 1.080 8.329 1.00 92.25 207 ALA A N 1
ATOM 1570 C CA . ALA A 1 207 ? -10.601 1.031 9.607 1.00 92.25 207 ALA A CA 1
ATOM 1571 C C . ALA A 1 207 ? -10.254 2.418 10.162 1.00 92.25 207 ALA A C 1
ATOM 1573 O O . ALA A 1 207 ? -10.466 2.642 11.349 1.00 92.25 207 ALA A O 1
ATOM 1574 N N . PHE A 1 208 ? -9.776 3.372 9.353 1.00 95.56 208 PHE A N 1
ATOM 1575 C CA . PHE A 1 208 ? -9.334 4.670 9.884 1.00 95.56 208 PHE A CA 1
ATOM 1576 C C . PHE A 1 208 ? -10.454 5.500 10.543 1.00 95.56 208 PHE A C 1
ATOM 1578 O O . PHE A 1 208 ? -10.242 5.933 11.676 1.00 95.56 208 PHE A O 1
ATOM 1585 N N . PRO A 1 209 ? -11.669 5.653 9.968 1.00 94.56 209 PRO A N 1
ATOM 1586 C CA . PRO A 1 209 ? -12.760 6.350 10.660 1.00 94.56 209 PRO A CA 1
ATOM 1587 C C . PRO A 1 209 ? -13.085 5.706 12.021 1.00 94.56 209 PRO A C 1
ATOM 1589 O O . PRO A 1 209 ? -13.331 6.399 13.007 1.00 94.56 209 PRO A O 1
ATOM 1592 N N . ARG A 1 210 ? -12.989 4.370 12.098 1.00 91.69 210 ARG A N 1
ATOM 1593 C CA . ARG A 1 210 ? -13.243 3.576 13.310 1.00 91.69 210 ARG A CA 1
ATOM 1594 C C . ARG A 1 210 ? -12.109 3.641 14.333 1.00 91.69 210 ARG A C 1
ATOM 1596 O O . ARG A 1 210 ? -12.407 3.639 15.518 1.00 91.69 210 ARG A O 1
ATOM 1603 N N . MET A 1 211 ? -10.847 3.777 13.917 1.00 92.06 211 MET A N 1
ATOM 1604 C CA . MET A 1 211 ? -9.719 4.080 14.817 1.00 92.06 211 MET A CA 1
ATOM 1605 C C . MET A 1 211 ? -9.816 5.491 15.412 1.00 92.06 211 MET A C 1
ATOM 1607 O O . MET A 1 211 ? -9.325 5.735 16.510 1.00 92.06 211 MET A O 1
ATOM 1611 N N . TRP A 1 212 ? -10.429 6.424 14.679 1.00 95.00 212 TRP A N 1
ATOM 1612 C CA . TRP A 1 212 ? -10.535 7.833 15.061 1.00 95.00 212 TRP A CA 1
ATOM 1613 C C . TRP A 1 212 ? -11.855 8.193 15.766 1.00 95.00 212 TRP A C 1
ATOM 1615 O O . TRP A 1 212 ? -12.026 9.334 16.195 1.00 95.00 212 TRP A O 1
ATOM 1625 N N . HIS A 1 213 ? -12.756 7.214 15.919 1.00 92.94 213 HIS A N 1
ATOM 1626 C CA . HIS A 1 213 ? -14.111 7.338 16.483 1.00 92.94 213 HIS A CA 1
ATOM 1627 C C . HIS A 1 213 ? -14.943 8.410 15.746 1.00 92.94 213 HIS A C 1
ATOM 1629 O O . HIS A 1 213 ? -15.530 9.302 16.355 1.00 92.94 213 HIS A O 1
ATOM 1635 N N . THR A 1 214 ? -14.961 8.360 14.408 1.00 93.25 214 THR A N 1
ATOM 1636 C CA . THR A 1 214 ? -15.687 9.323 13.562 1.00 93.25 214 THR A CA 1
ATOM 1637 C C . THR A 1 214 ? -16.299 8.683 12.308 1.00 93.25 214 THR A C 1
ATOM 1639 O O . THR A 1 214 ? -15.952 7.569 11.920 1.00 93.25 214 THR A O 1
ATOM 1642 N N . ASP A 1 215 ? -17.202 9.407 11.642 1.00 91.81 215 ASP A N 1
ATOM 1643 C CA . ASP A 1 215 ? -17.804 8.996 10.367 1.00 91.81 215 ASP A CA 1
ATOM 1644 C C . ASP A 1 215 ? -16.997 9.518 9.164 1.00 91.81 215 ASP A C 1
ATOM 1646 O O . ASP A 1 215 ? -16.681 10.711 9.082 1.00 91.81 215 ASP A O 1
ATOM 1650 N N . LEU A 1 216 ? -16.748 8.628 8.192 1.00 95.12 216 LEU A N 1
ATOM 1651 C CA . LEU A 1 216 ? -16.076 8.920 6.919 1.00 95.12 216 LEU A CA 1
ATOM 1652 C C . LEU A 1 216 ? -16.686 10.145 6.214 1.00 95.12 216 LEU A C 1
ATOM 1654 O O . LEU A 1 216 ? -17.898 10.217 5.999 1.00 95.12 216 LEU A O 1
ATOM 1658 N N . VAL A 1 217 ? -15.840 11.089 5.800 1.00 96.25 217 VAL A N 1
ATOM 1659 C CA . VAL A 1 217 ? -16.258 12.272 5.036 1.00 96.25 217 VAL A CA 1
ATOM 1660 C C . VAL A 1 217 ? -16.707 11.870 3.626 1.00 96.25 217 VAL A C 1
ATOM 1662 O O . VAL A 1 217 ? -16.037 11.102 2.938 1.00 96.25 217 VAL A O 1
ATOM 1665 N N . ALA A 1 218 ? -17.864 12.395 3.208 1.00 95.62 218 ALA A N 1
ATOM 1666 C CA . ALA A 1 218 ? -18.497 12.179 1.902 1.00 95.62 218 ALA A CA 1
ATOM 1667 C C . ALA A 1 218 ? -18.512 10.708 1.397 1.00 95.62 218 ALA A C 1
ATOM 1669 O O . ALA A 1 218 ? -18.002 10.439 0.311 1.00 95.62 218 ALA A O 1
ATOM 1670 N N . PRO A 1 219 ? -19.142 9.731 2.091 1.00 94.12 219 PRO A N 1
ATOM 1671 C CA . PRO A 1 219 ? -19.020 8.301 1.756 1.00 94.12 219 PRO A CA 1
ATOM 1672 C C . PRO A 1 219 ? -19.411 7.894 0.325 1.00 94.12 219 PRO A C 1
ATOM 1674 O O . PRO A 1 219 ? -18.960 6.861 -0.160 1.00 94.12 219 PRO A O 1
ATOM 1677 N N . ARG A 1 220 ? -20.229 8.693 -0.377 1.00 95.25 220 ARG A N 1
ATOM 1678 C CA . ARG A 1 220 ? -20.552 8.470 -1.799 1.00 95.25 220 ARG A CA 1
ATOM 1679 C C . ARG A 1 220 ? -19.343 8.693 -2.722 1.00 95.25 220 ARG A C 1
ATOM 1681 O O . ARG A 1 220 ? -19.230 7.994 -3.722 1.00 95.25 220 ARG A O 1
ATOM 1688 N N . ALA A 1 221 ? -18.408 9.578 -2.368 1.00 97.50 221 ALA A N 1
ATOM 1689 C CA . ALA A 1 221 ? -17.177 9.797 -3.133 1.00 97.50 221 ALA A CA 1
ATOM 1690 C C . ALA A 1 221 ? -16.265 8.555 -3.144 1.00 97.50 221 ALA A C 1
ATOM 1692 O O . ALA A 1 221 ? -15.613 8.295 -4.150 1.00 97.50 221 ALA A O 1
ATOM 1693 N N . ALA A 1 222 ? -16.332 7.701 -2.115 1.00 97.56 222 ALA A N 1
ATOM 1694 C CA . ALA A 1 222 ? -15.616 6.423 -2.098 1.00 97.56 222 ALA A CA 1
ATOM 1695 C C . ALA A 1 222 ? -16.144 5.430 -3.157 1.00 97.56 222 ALA A C 1
ATOM 1697 O O . ALA A 1 222 ? -15.405 4.558 -3.609 1.00 97.56 222 ALA A O 1
ATOM 1698 N N . VAL A 1 223 ? -17.404 5.575 -3.598 1.00 97.88 223 VAL A N 1
ATOM 1699 C CA . VAL A 1 223 ? -17.967 4.814 -4.730 1.00 97.88 223 VAL A CA 1
ATOM 1700 C C . VAL A 1 223 ? -17.417 5.332 -6.061 1.00 97.88 223 VAL A C 1
ATOM 1702 O O . VAL A 1 223 ? -17.098 4.529 -6.934 1.00 97.88 223 VAL A O 1
ATOM 1705 N N . ALA A 1 224 ? -17.259 6.652 -6.202 1.00 97.94 224 ALA A N 1
ATOM 1706 C CA . ALA A 1 224 ? -16.631 7.257 -7.376 1.00 97.94 224 ALA A CA 1
ATOM 1707 C C . ALA A 1 224 ? -15.142 6.885 -7.461 1.00 97.94 224 ALA A C 1
ATOM 1709 O O . ALA A 1 224 ? -14.700 6.409 -8.499 1.00 97.94 224 ALA A O 1
ATOM 1710 N N . ALA A 1 225 ? -14.395 6.990 -6.356 1.00 98.62 225 ALA A N 1
ATOM 1711 C CA . ALA A 1 225 ? -13.001 6.551 -6.277 1.00 98.62 225 ALA A CA 1
ATOM 1712 C C . ALA A 1 225 ? -12.844 5.049 -6.574 1.00 98.62 225 ALA A C 1
ATOM 1714 O O . ALA A 1 225 ? -11.909 4.669 -7.269 1.00 98.62 225 ALA A O 1
ATOM 1715 N N . PHE A 1 226 ? -13.770 4.195 -6.113 1.00 98.75 226 PHE A N 1
ATOM 1716 C CA . PHE A 1 226 ? -13.784 2.777 -6.489 1.00 98.75 226 PHE A CA 1
ATOM 1717 C C . PHE A 1 226 ? -13.949 2.584 -8.003 1.00 98.75 226 PHE A C 1
ATOM 1719 O O . PHE A 1 226 ? -13.171 1.856 -8.613 1.00 98.75 226 PHE A O 1
ATOM 1726 N N . ALA A 1 227 ? -14.949 3.234 -8.607 1.00 98.62 227 ALA A N 1
ATOM 1727 C CA . ALA A 1 227 ? -15.239 3.095 -10.032 1.00 98.62 227 ALA A CA 1
ATOM 1728 C C . ALA A 1 227 ? -14.095 3.629 -10.909 1.00 98.62 227 ALA A C 1
ATOM 1730 O O . ALA A 1 227 ? -13.680 2.949 -11.843 1.00 98.62 227 ALA A O 1
ATOM 1731 N N . LEU A 1 228 ? -13.555 4.803 -10.566 1.00 98.88 228 LEU A N 1
ATOM 1732 C CA . LEU A 1 228 ? -12.416 5.427 -11.240 1.00 98.88 228 LEU A CA 1
ATOM 1733 C C . LEU A 1 228 ? -11.146 4.575 -11.129 1.00 98.88 228 LEU A C 1
ATOM 1735 O O . LEU A 1 228 ? -10.506 4.327 -12.144 1.00 98.88 228 LEU A O 1
ATOM 1739 N N . MET A 1 229 ? -10.814 4.072 -9.934 1.00 98.88 229 MET A N 1
ATOM 1740 C CA . MET A 1 229 ? -9.654 3.197 -9.738 1.00 98.88 229 MET A CA 1
ATOM 1741 C C . MET A 1 229 ? -9.816 1.881 -10.508 1.00 98.88 229 MET A C 1
ATOM 1743 O O . MET A 1 229 ? -8.919 1.485 -11.238 1.00 98.88 229 MET A O 1
ATOM 1747 N N . PHE A 1 230 ? -10.964 1.205 -10.396 1.00 98.75 230 PHE A N 1
ATOM 1748 C CA . PHE A 1 230 ? -11.163 -0.094 -11.045 1.00 98.75 230 PHE A CA 1
ATOM 1749 C C . PHE A 1 230 ? -11.211 0.006 -12.577 1.00 98.75 230 PHE A C 1
ATOM 1751 O O . PHE A 1 230 ? -10.537 -0.765 -13.257 1.00 98.75 230 PHE A O 1
ATOM 1758 N N . ALA A 1 231 ? -11.951 0.973 -13.132 1.00 98.69 231 ALA A N 1
ATOM 1759 C CA . ALA A 1 231 ? -11.945 1.227 -14.573 1.00 98.69 231 ALA A CA 1
ATOM 1760 C C . ALA A 1 231 ? -10.563 1.700 -15.056 1.00 98.69 231 ALA A C 1
ATOM 1762 O O . ALA A 1 231 ? -10.124 1.305 -16.135 1.00 98.69 231 ALA A O 1
ATOM 1763 N N . GLY A 1 232 ? -9.868 2.485 -14.228 1.00 98.81 232 GLY A N 1
ATOM 1764 C CA . GLY A 1 232 ? -8.504 2.944 -14.448 1.00 98.81 232 GLY A CA 1
ATOM 1765 C C . GLY A 1 232 ? -7.507 1.799 -14.604 1.00 98.81 232 GLY A C 1
ATOM 1766 O O . GLY A 1 232 ? -6.838 1.728 -15.631 1.00 98.81 232 GLY A O 1
ATOM 1767 N N . ILE A 1 233 ? -7.509 0.844 -13.668 1.00 98.69 233 ILE A N 1
ATOM 1768 C CA . ILE A 1 233 ? -6.667 -0.362 -13.711 1.00 98.69 233 ILE A CA 1
ATOM 1769 C C . ILE A 1 233 ? -6.951 -1.178 -14.975 1.00 98.69 233 ILE A C 1
ATOM 1771 O O . ILE A 1 233 ? -6.023 -1.582 -15.669 1.00 98.69 233 ILE A O 1
ATOM 1775 N N . VAL A 1 234 ? -8.227 -1.409 -15.305 1.00 98.50 234 VAL A N 1
ATOM 1776 C CA . VAL A 1 234 ? -8.613 -2.191 -16.494 1.00 98.50 234 VAL A CA 1
ATOM 1777 C C . VAL A 1 234 ? -8.135 -1.499 -17.776 1.00 98.50 234 VAL A C 1
ATOM 1779 O O . VAL A 1 234 ? -7.500 -2.149 -18.605 1.00 98.50 234 VAL A O 1
ATOM 1782 N N . ALA A 1 235 ? -8.384 -0.195 -17.939 1.00 98.44 235 ALA A N 1
ATOM 1783 C CA . ALA A 1 235 ? -7.965 0.562 -19.121 1.00 98.44 235 ALA A CA 1
ATOM 1784 C C . ALA A 1 235 ? -6.435 0.730 -19.209 1.00 98.44 235 ALA A C 1
ATOM 1786 O O . ALA A 1 235 ? -5.862 0.574 -20.287 1.00 98.44 235 ALA A O 1
ATOM 1787 N N . GLY A 1 236 ? -5.772 0.970 -18.074 1.00 98.12 236 GLY A N 1
ATOM 1788 C CA . GLY A 1 236 ? -4.320 1.072 -17.927 1.00 98.12 236 GLY A CA 1
ATOM 1789 C C . GLY A 1 236 ? -3.606 -0.218 -18.320 1.00 98.12 236 GLY A C 1
ATOM 1790 O O . GLY A 1 236 ? -2.756 -0.222 -19.213 1.00 98.12 236 GLY A O 1
ATOM 1791 N N . THR A 1 237 ? -3.989 -1.332 -17.691 1.00 97.88 237 THR A N 1
ATOM 1792 C CA . THR A 1 237 ? -3.442 -2.661 -17.980 1.00 97.88 237 THR A CA 1
ATOM 1793 C C . THR A 1 237 ? -3.740 -3.077 -19.421 1.00 97.88 237 THR A C 1
ATOM 1795 O O . THR A 1 237 ? -2.812 -3.467 -20.121 1.00 97.88 237 THR A O 1
ATOM 1798 N N . ALA A 1 238 ? -4.980 -2.944 -19.911 1.00 97.31 238 ALA A N 1
ATOM 1799 C CA . ALA A 1 238 ? -5.317 -3.313 -21.289 1.00 97.31 238 ALA A CA 1
ATOM 1800 C C . ALA A 1 238 ? -4.577 -2.453 -22.328 1.00 97.31 238 ALA A C 1
ATOM 1802 O O . ALA A 1 238 ? -4.042 -2.992 -23.295 1.00 97.31 238 ALA A O 1
ATOM 1803 N N . GLY A 1 239 ? -4.497 -1.135 -22.117 1.00 98.06 239 GLY A N 1
ATOM 1804 C CA . GLY A 1 239 ? -3.784 -0.215 -23.002 1.00 98.06 239 GLY A CA 1
ATOM 1805 C C . GLY A 1 239 ? -2.287 -0.520 -23.086 1.00 98.06 239 GLY A C 1
ATOM 1806 O O . GLY A 1 239 ? -1.737 -0.582 -24.181 1.00 98.06 239 GLY A O 1
ATOM 1807 N N . MET A 1 240 ? -1.626 -0.811 -21.962 1.00 97.62 240 MET A N 1
ATOM 1808 C CA . MET A 1 240 ? -0.224 -1.246 -21.987 1.00 97.62 240 MET A CA 1
ATOM 1809 C C . MET A 1 240 ? -0.044 -2.607 -22.683 1.00 97.62 240 MET A C 1
ATOM 1811 O O . MET A 1 240 ? 0.834 -2.738 -23.534 1.00 97.62 240 MET A O 1
ATOM 1815 N N . THR A 1 241 ? -0.886 -3.607 -22.402 1.00 96.00 241 THR A N 1
ATOM 1816 C CA . THR A 1 241 ? -0.800 -4.929 -23.059 1.00 96.00 241 THR A CA 1
ATOM 1817 C C . THR A 1 241 ? -1.005 -4.844 -24.578 1.00 96.00 241 THR A C 1
ATOM 1819 O O . THR A 1 241 ? -0.362 -5.567 -25.336 1.00 96.00 241 THR A O 1
ATOM 1822 N N . LEU A 1 242 ? -1.876 -3.943 -25.045 1.00 96.00 242 LEU A N 1
ATOM 1823 C CA . LEU A 1 242 ? -2.227 -3.781 -26.461 1.00 96.00 242 LEU A CA 1
ATOM 1824 C C . LEU A 1 242 ? -1.388 -2.717 -27.198 1.00 96.00 242 LEU A C 1
ATOM 1826 O O . LEU A 1 242 ? -1.722 -2.356 -28.327 1.00 96.00 242 LEU A O 1
ATOM 1830 N N . ALA A 1 243 ? -0.287 -2.239 -26.601 1.00 93.56 243 ALA A N 1
ATOM 1831 C CA . ALA A 1 243 ? 0.539 -1.127 -27.099 1.00 93.56 243 ALA A CA 1
ATOM 1832 C C . ALA A 1 243 ? 0.948 -1.213 -28.585 1.00 93.56 243 ALA A C 1
ATOM 1834 O O . ALA A 1 243 ? 1.108 -0.184 -29.233 1.00 93.56 243 ALA A O 1
ATOM 1835 N N . HIS A 1 244 ? 1.104 -2.429 -29.121 1.00 89.50 244 HIS A N 1
ATOM 1836 C CA . HIS A 1 244 ? 1.527 -2.689 -30.504 1.00 89.50 244 HIS A CA 1
ATOM 1837 C C . HIS A 1 244 ? 0.422 -3.293 -31.394 1.00 89.50 244 HIS A C 1
ATOM 1839 O O . HIS A 1 244 ? 0.680 -3.602 -32.554 1.00 89.50 244 HIS A O 1
ATOM 1845 N N . SER A 1 245 ? -0.789 -3.503 -30.867 1.00 92.94 245 SER A N 1
ATOM 1846 C CA . SER A 1 245 ? -1.881 -4.213 -31.556 1.00 92.94 245 SER A CA 1
ATOM 1847 C C . SER A 1 245 ? -3.183 -3.417 -31.673 1.00 92.94 245 SER A C 1
ATOM 1849 O O . SER A 1 245 ? -4.071 -3.824 -32.420 1.00 92.94 245 SER A O 1
ATOM 1851 N N . TRP A 1 246 ? -3.312 -2.278 -30.986 1.00 96.06 246 TRP A N 1
ATOM 1852 C CA . TRP A 1 246 ? -4.496 -1.419 -31.059 1.00 96.06 246 TRP A CA 1
ATOM 1853 C C . TRP A 1 246 ? -4.122 0.067 -31.031 1.00 96.06 246 TRP A C 1
ATOM 1855 O O . TRP A 1 246 ? -3.437 0.529 -30.126 1.00 96.06 246 TRP A O 1
ATOM 1865 N N . SER A 1 247 ? -4.625 0.854 -31.985 1.00 94.31 247 SER A N 1
ATOM 1866 C CA . SER A 1 247 ? -4.352 2.300 -32.071 1.00 94.31 247 SER A CA 1
ATOM 1867 C C . SER A 1 247 ? -4.879 3.109 -30.877 1.00 94.31 247 SER A C 1
ATOM 1869 O O . SER A 1 247 ? -4.317 4.148 -30.541 1.00 94.31 247 SER A O 1
ATOM 1871 N N . GLY A 1 248 ? -5.924 2.626 -30.195 1.00 96.94 248 GLY A N 1
ATOM 1872 C CA . GLY A 1 248 ? -6.446 3.239 -28.968 1.00 96.94 248 GLY A CA 1
ATOM 1873 C C . GLY A 1 248 ? -5.657 2.901 -27.697 1.00 96.94 248 GLY A C 1
ATOM 1874 O O . GLY A 1 248 ? -5.986 3.426 -26.636 1.00 96.94 248 GLY A O 1
ATOM 1875 N N . ALA A 1 249 ? -4.616 2.064 -27.783 1.00 97.88 249 ALA A N 1
ATOM 1876 C CA . ALA A 1 249 ? -3.877 1.547 -26.632 1.00 97.88 249 ALA A CA 1
ATOM 1877 C C . ALA A 1 249 ? -3.256 2.643 -25.752 1.00 97.88 249 ALA A C 1
ATOM 1879 O O . ALA A 1 249 ? -3.448 2.635 -24.536 1.00 97.88 249 ALA A O 1
ATOM 1880 N N . LEU A 1 250 ? -2.563 3.616 -26.355 1.00 97.88 250 LEU A N 1
ATOM 1881 C CA . LEU A 1 250 ? -1.986 4.749 -25.625 1.00 97.88 250 LEU A CA 1
ATOM 1882 C C . LEU A 1 250 ? -3.077 5.655 -25.012 1.00 97.88 250 LEU A C 1
ATOM 1884 O O . LEU A 1 250 ? -3.031 5.855 -23.798 1.00 97.88 250 LEU A O 1
ATOM 1888 N N . PRO A 1 251 ? -4.090 6.151 -25.759 1.00 98.31 251 PRO A N 1
ATOM 1889 C CA . PRO A 1 251 ? -5.218 6.876 -25.169 1.00 98.31 251 PRO A CA 1
ATOM 1890 C C . PRO A 1 251 ? -5.893 6.146 -24.000 1.00 98.31 251 PRO A C 1
ATOM 1892 O O . PRO A 1 251 ? -6.151 6.768 -22.972 1.00 98.31 251 PRO A O 1
ATOM 1895 N N . ALA A 1 252 ? -6.130 4.835 -24.113 1.00 98.38 252 ALA A N 1
ATOM 1896 C CA . ALA A 1 252 ? -6.722 4.032 -23.044 1.00 98.38 252 ALA A CA 1
ATOM 1897 C C . ALA A 1 252 ? -5.806 3.923 -21.816 1.00 98.38 252 ALA A C 1
ATOM 1899 O O . ALA A 1 252 ? -6.279 4.072 -20.689 1.00 98.38 252 ALA A O 1
ATOM 1900 N N . ALA A 1 253 ? -4.499 3.731 -22.022 1.00 98.50 253 ALA A N 1
ATOM 1901 C CA . ALA A 1 253 ? -3.530 3.656 -20.934 1.00 98.50 253 ALA A CA 1
ATOM 1902 C C . ALA A 1 253 ? -3.428 4.982 -20.155 1.00 98.50 253 ALA A C 1
ATOM 1904 O O . ALA A 1 253 ? -3.418 4.984 -18.923 1.00 98.50 253 ALA A O 1
ATOM 1905 N N . LEU A 1 254 ? -3.409 6.115 -20.868 1.00 98.69 254 LEU A N 1
ATOM 1906 C CA . LEU A 1 254 ? -3.347 7.453 -20.270 1.00 98.69 254 LEU A CA 1
ATOM 1907 C C . LEU A 1 254 ? -4.662 7.847 -19.586 1.00 98.69 254 LEU A C 1
ATOM 1909 O O . LEU A 1 254 ? -4.634 8.367 -18.473 1.00 98.69 254 LEU A O 1
ATOM 1913 N N . ALA A 1 255 ? -5.812 7.572 -20.211 1.00 98.62 255 ALA A N 1
ATOM 1914 C CA . ALA A 1 255 ? -7.123 7.816 -19.609 1.00 98.62 255 ALA A CA 1
ATOM 1915 C C . ALA A 1 255 ? -7.343 6.950 -18.358 1.00 98.62 255 ALA A C 1
ATOM 1917 O O . ALA A 1 255 ? -7.883 7.435 -17.362 1.00 98.62 255 ALA A O 1
ATOM 1918 N N . GLY A 1 256 ? -6.868 5.699 -18.383 1.00 98.75 256 GLY A N 1
ATOM 1919 C CA . GLY A 1 256 ? -6.876 4.810 -17.228 1.00 98.75 256 GLY A CA 1
ATOM 1920 C C . GLY A 1 256 ? -6.069 5.385 -16.064 1.00 98.75 256 GLY A C 1
ATOM 1921 O O . GLY A 1 256 ? -6.617 5.612 -14.987 1.00 98.75 256 GLY A O 1
ATOM 1922 N N . GLY A 1 257 ? -4.804 5.736 -16.309 1.00 98.69 257 GLY A N 1
ATOM 1923 C CA . GLY A 1 257 ? -3.944 6.350 -15.294 1.00 98.69 257 GLY A CA 1
ATOM 1924 C C . GLY A 1 257 ? -4.447 7.709 -14.780 1.00 98.69 257 GLY A C 1
ATOM 1925 O O . GLY A 1 257 ? -4.317 8.009 -13.596 1.00 98.69 257 GLY A O 1
ATOM 1926 N N . ALA A 1 258 ? -5.094 8.520 -15.623 1.00 98.81 258 ALA A N 1
ATOM 1927 C CA . ALA A 1 258 ? -5.732 9.766 -15.191 1.00 98.81 258 ALA A CA 1
ATOM 1928 C C . ALA A 1 258 ? -6.927 9.518 -14.246 1.00 98.81 258 ALA A C 1
ATOM 1930 O O . ALA A 1 258 ? -7.094 10.239 -13.257 1.00 98.81 258 ALA A O 1
ATOM 1931 N N . ALA A 1 259 ? -7.729 8.477 -14.502 1.00 98.88 259 ALA A N 1
ATOM 1932 C CA . ALA A 1 259 ? -8.800 8.058 -13.599 1.00 98.88 259 ALA A CA 1
ATOM 1933 C C . ALA A 1 259 ? -8.248 7.538 -12.258 1.00 98.88 259 ALA A C 1
ATOM 1935 O O . ALA A 1 259 ? -8.803 7.857 -11.205 1.00 98.88 259 ALA A O 1
ATOM 1936 N N . GLU A 1 260 ? -7.126 6.814 -12.268 1.00 98.88 260 GLU A N 1
ATOM 1937 C CA . GLU A 1 260 ? -6.437 6.369 -11.049 1.00 98.88 260 GLU A CA 1
ATOM 1938 C C . GLU A 1 260 ? -5.906 7.547 -10.229 1.00 98.88 260 GLU A C 1
ATOM 1940 O O . GLU A 1 260 ? -6.179 7.609 -9.032 1.00 98.88 260 GLU A O 1
ATOM 1945 N N . VAL A 1 261 ? -5.222 8.518 -10.849 1.00 98.94 261 VAL A N 1
ATOM 1946 C CA . VAL A 1 261 ? -4.760 9.747 -10.171 1.00 98.94 261 VAL A CA 1
ATOM 1947 C C . VAL A 1 261 ? -5.935 10.466 -9.501 1.00 98.94 261 VAL A C 1
ATOM 1949 O O . VAL A 1 261 ? -5.857 10.806 -8.320 1.00 98.94 261 VAL A O 1
ATOM 1952 N N . LEU A 1 262 ? -7.062 10.636 -10.203 1.00 98.88 262 LEU A N 1
ATOM 1953 C CA . LEU A 1 262 ? -8.264 11.245 -9.626 1.00 98.88 262 LEU A CA 1
ATOM 1954 C C . LEU A 1 262 ? -8.842 10.410 -8.467 1.00 98.88 262 LEU A C 1
ATOM 1956 O O . LEU A 1 262 ? -9.227 10.970 -7.440 1.00 98.88 262 LEU A O 1
ATOM 1960 N N . ALA A 1 263 ? -8.861 9.080 -8.581 1.00 98.94 263 ALA A N 1
ATOM 1961 C CA . ALA A 1 263 ? -9.304 8.193 -7.507 1.00 98.94 263 ALA A CA 1
ATOM 1962 C C . ALA A 1 263 ? -8.409 8.272 -6.258 1.00 98.94 263 ALA A C 1
ATOM 1964 O O . ALA A 1 263 ? -8.927 8.281 -5.138 1.00 98.94 263 ALA A O 1
ATOM 1965 N N . VAL A 1 264 ? -7.086 8.363 -6.436 1.00 98.94 264 VAL A N 1
ATOM 1966 C CA . VAL A 1 264 ? -6.112 8.541 -5.348 1.00 98.94 264 VAL A CA 1
ATOM 1967 C C . VAL A 1 264 ? -6.280 9.904 -4.684 1.00 98.94 264 VAL A C 1
ATOM 1969 O O . VAL A 1 264 ? -6.286 9.973 -3.458 1.00 98.94 264 VAL A O 1
ATOM 1972 N N . LEU A 1 265 ? -6.481 10.975 -5.458 1.00 98.88 265 LEU A N 1
ATOM 1973 C CA . LEU A 1 265 ? -6.727 12.318 -4.923 1.00 98.88 265 LEU A CA 1
ATOM 1974 C C . LEU A 1 265 ? -8.026 12.379 -4.103 1.00 98.88 265 LEU A C 1
ATOM 1976 O O . LEU A 1 265 ? -8.011 12.894 -2.984 1.00 98.88 265 LEU A O 1
ATOM 1980 N N . ILE A 1 266 ? -9.124 11.796 -4.602 1.00 98.81 266 ILE A N 1
ATOM 1981 C CA . ILE A 1 266 ? -10.392 11.683 -3.857 1.00 98.81 266 ILE A CA 1
ATOM 1982 C C . ILE A 1 266 ? -10.180 10.895 -2.557 1.00 98.81 266 ILE A C 1
ATOM 1984 O O . ILE A 1 266 ? -10.588 11.348 -1.488 1.00 98.81 266 ILE A O 1
ATOM 1988 N N . PHE A 1 267 ? -9.508 9.743 -2.627 1.00 98.88 267 PHE A N 1
ATOM 1989 C CA . PHE A 1 267 ? -9.219 8.901 -1.467 1.00 98.88 267 PHE A CA 1
ATOM 1990 C C . PHE A 1 267 ? -8.366 9.622 -0.414 1.00 98.88 267 PHE A C 1
ATOM 1992 O O . PHE A 1 267 ? -8.758 9.687 0.752 1.00 98.88 267 PHE A O 1
ATOM 1999 N N . ALA A 1 268 ? -7.238 10.212 -0.815 1.00 98.81 268 ALA A N 1
ATOM 2000 C CA . ALA A 1 268 ? -6.350 10.941 0.083 1.00 98.81 268 ALA A CA 1
ATOM 2001 C C . ALA A 1 268 ? -7.072 12.125 0.744 1.00 98.81 268 ALA A C 1
ATOM 2003 O O . ALA A 1 268 ? -7.007 12.272 1.965 1.00 98.81 268 ALA A O 1
ATOM 2004 N N . ALA A 1 269 ? -7.837 12.908 -0.027 1.00 98.69 269 ALA A N 1
ATOM 2005 C CA . ALA A 1 269 ? -8.653 13.994 0.507 1.00 98.69 269 ALA A CA 1
ATOM 2006 C C . ALA A 1 269 ? -9.700 13.486 1.514 1.00 98.69 269 ALA A C 1
ATOM 2008 O O . ALA A 1 269 ? -9.807 14.036 2.608 1.00 98.69 269 ALA A O 1
ATOM 2009 N N . GLN A 1 270 ? -10.432 12.407 1.206 1.00 98.44 270 GLN A N 1
ATOM 2010 C CA . GLN A 1 270 ? -11.406 11.825 2.136 1.00 98.44 270 GLN A CA 1
ATOM 2011 C C . GLN A 1 270 ? -10.760 11.361 3.447 1.00 98.44 270 GLN A C 1
ATOM 2013 O O . GLN A 1 270 ? -11.312 11.634 4.514 1.00 98.44 270 GLN A O 1
ATOM 2018 N N . ILE A 1 271 ? -9.609 10.684 3.399 1.00 98.56 271 ILE A N 1
ATOM 2019 C CA . ILE A 1 271 ? -8.921 10.208 4.607 1.00 98.56 271 ILE A CA 1
ATOM 2020 C C . ILE A 1 271 ? -8.385 11.384 5.437 1.00 98.56 271 ILE A C 1
ATOM 2022 O O . ILE A 1 271 ? -8.639 11.430 6.642 1.00 98.56 271 ILE A O 1
ATOM 2026 N N . LEU A 1 272 ? -7.732 12.371 4.814 1.00 98.38 272 LEU A N 1
ATOM 2027 C CA . LEU A 1 272 ? -7.196 13.550 5.509 1.00 98.38 272 LEU A CA 1
ATOM 2028 C C . LEU A 1 272 ? -8.306 14.415 6.131 1.00 98.38 272 LEU A C 1
ATOM 2030 O O . LEU A 1 272 ? -8.211 14.778 7.304 1.00 98.38 272 LEU A O 1
ATOM 2034 N N . LEU A 1 273 ? -9.397 14.679 5.402 1.00 98.31 273 LEU A N 1
ATOM 2035 C CA . LEU A 1 273 ? -10.558 15.412 5.925 1.00 98.31 273 LEU A CA 1
ATOM 2036 C C . LEU A 1 273 ? -11.269 14.638 7.047 1.00 98.31 273 LEU A C 1
ATOM 2038 O O . LEU A 1 273 ? -11.758 15.243 8.000 1.00 98.31 273 LEU A O 1
ATOM 2042 N N . THR A 1 274 ? -11.308 13.303 6.975 1.00 98.25 274 THR A N 1
ATOM 2043 C CA . THR A 1 274 ? -11.867 12.467 8.053 1.00 98.25 274 THR A CA 1
ATOM 2044 C C . THR A 1 274 ? -10.989 12.511 9.304 1.00 98.25 274 THR A C 1
ATOM 2046 O O . THR A 1 274 ? -11.521 12.637 10.407 1.00 98.25 274 THR A O 1
ATOM 2049 N N . PHE A 1 275 ? -9.659 12.498 9.156 1.00 98.19 275 PHE A N 1
ATOM 2050 C CA . PHE A 1 275 ? -8.750 12.702 10.284 1.00 98.19 275 PHE A CA 1
ATOM 2051 C C . PHE A 1 275 ? -8.956 14.083 10.923 1.00 98.19 275 PHE A C 1
ATOM 2053 O O . PHE A 1 275 ? -9.203 14.166 12.124 1.00 98.19 275 PHE A O 1
ATOM 2060 N N . GLN A 1 276 ? -8.950 15.158 10.128 1.00 97.06 276 GLN A N 1
ATOM 2061 C CA . GLN A 1 276 ? -9.181 16.524 10.618 1.00 97.06 276 GLN A CA 1
ATOM 2062 C C . GLN A 1 276 ? -10.527 16.653 11.351 1.00 97.06 276 GLN A C 1
ATOM 2064 O O . GLN A 1 276 ? -10.589 17.218 12.444 1.00 97.06 276 GLN A O 1
ATOM 2069 N N . ARG A 1 277 ? -11.599 16.058 10.806 1.00 96.94 277 ARG A N 1
ATOM 2070 C CA . ARG A 1 277 ? -12.927 16.023 11.440 1.00 96.94 277 ARG A CA 1
ATOM 2071 C C . ARG A 1 277 ? -12.927 15.303 12.792 1.00 96.94 277 ARG A C 1
ATOM 2073 O O . ARG A 1 277 ? -13.686 15.697 13.674 1.00 96.94 277 ARG A O 1
ATOM 2080 N N . SER A 1 278 ? -12.098 14.272 12.965 1.00 95.38 278 SER A N 1
ATOM 2081 C CA . SER A 1 278 ? -12.033 13.489 14.208 1.00 95.38 278 SER A CA 1
ATOM 2082 C C . SER A 1 278 ? -11.465 14.253 15.408 1.00 95.38 278 SER A C 1
ATOM 2084 O O . SER A 1 278 ? -11.714 13.855 16.544 1.00 95.38 278 SER A O 1
ATOM 2086 N N . ARG A 1 279 ? -10.682 15.319 15.165 1.00 93.56 279 ARG A N 1
ATOM 2087 C CA . ARG A 1 279 ? -9.908 16.060 16.182 1.00 93.56 279 ARG A CA 1
ATOM 2088 C C . ARG A 1 279 ? -8.980 15.179 17.045 1.00 93.56 279 ARG A C 1
ATOM 2090 O O . ARG A 1 279 ? -8.612 15.571 18.149 1.00 93.56 279 ARG A O 1
ATOM 2097 N N . ARG A 1 280 ? -8.590 13.995 16.554 1.00 92.81 280 ARG A N 1
ATOM 2098 C CA . ARG A 1 280 ? -7.612 13.110 17.210 1.00 92.81 280 ARG A CA 1
ATOM 2099 C C . ARG A 1 280 ? -6.215 13.728 17.219 1.00 92.81 280 ARG A C 1
ATOM 2101 O O . ARG A 1 280 ? -5.868 14.526 16.350 1.00 92.81 280 ARG A O 1
ATOM 2108 N N . ALA A 1 281 ? -5.395 13.303 18.179 1.00 94.38 281 ALA A N 1
ATOM 2109 C CA . ALA A 1 281 ? -3.976 13.629 18.198 1.00 94.38 281 ALA A CA 1
ATOM 2110 C C . ALA A 1 281 ? -3.273 13.079 16.942 1.00 94.38 281 ALA A C 1
ATOM 2112 O O . ALA A 1 281 ? -3.570 11.977 16.474 1.00 94.38 281 ALA A O 1
ATOM 2113 N N . PHE A 1 282 ? -2.326 13.844 16.397 1.00 96.88 282 PHE A N 1
ATOM 2114 C CA . PHE A 1 282 ? -1.503 13.398 15.275 1.00 96.88 282 PHE A CA 1
ATOM 2115 C C . PHE A 1 282 ? -0.383 12.492 15.799 1.00 96.88 282 PHE A C 1
ATOM 2117 O O . PHE A 1 282 ? 0.704 12.945 16.142 1.00 96.88 282 PHE A O 1
ATOM 2124 N N . GLU A 1 283 ? -0.692 11.207 15.939 1.00 96.75 283 GLU A N 1
ATOM 2125 C CA . GLU A 1 283 ? 0.232 10.172 16.412 1.00 96.75 283 GLU A CA 1
ATOM 2126 C C . GLU A 1 283 ? 1.156 9.650 15.289 1.00 96.75 283 GLU A C 1
ATOM 2128 O O . GLU A 1 283 ? 0.810 9.763 14.108 1.00 96.75 283 GLU A O 1
ATOM 2133 N N . PRO A 1 284 ? 2.297 8.999 15.613 1.00 98.19 284 PRO A N 1
ATOM 2134 C CA . PRO A 1 284 ? 3.246 8.499 14.613 1.00 98.19 284 PRO A CA 1
ATOM 2135 C C . PRO A 1 284 ? 2.617 7.634 13.516 1.00 98.19 284 PRO A C 1
ATOM 2137 O O . PRO A 1 284 ? 2.993 7.749 12.352 1.00 98.19 284 PRO A O 1
ATOM 2140 N N . TYR A 1 285 ? 1.628 6.797 13.855 1.00 98.06 285 TYR A N 1
ATOM 2141 C CA . TYR A 1 285 ? 0.946 5.948 12.873 1.00 98.06 285 TYR A CA 1
ATOM 2142 C C . TYR A 1 285 ? 0.150 6.756 11.833 1.00 98.06 285 TYR A C 1
ATOM 2144 O O . TYR A 1 285 ? 0.052 6.338 10.679 1.00 98.06 285 TYR A O 1
ATOM 2152 N N . VAL A 1 286 ? -0.370 7.927 12.219 1.00 98.38 286 VAL A N 1
ATOM 2153 C CA . VAL A 1 286 ? -1.036 8.877 11.317 1.00 98.38 286 VAL A CA 1
ATOM 2154 C C . VAL A 1 286 ? 0.001 9.559 10.425 1.00 98.38 286 VAL A C 1
ATOM 2156 O O . VAL A 1 286 ? -0.240 9.713 9.232 1.00 98.38 286 VAL A O 1
ATOM 2159 N N . GLY A 1 287 ? 1.186 9.874 10.960 1.00 98.69 287 GLY A N 1
ATOM 2160 C CA . GLY A 1 287 ? 2.334 10.343 10.176 1.00 98.69 287 GLY A CA 1
ATOM 2161 C C . GLY A 1 287 ? 2.768 9.347 9.095 1.00 98.69 287 GLY A C 1
ATOM 2162 O O . GLY A 1 287 ? 2.910 9.722 7.933 1.00 98.69 287 GLY A O 1
ATOM 2163 N N . PHE A 1 288 ? 2.889 8.063 9.448 1.00 98.81 288 PHE A N 1
ATOM 2164 C CA . PHE A 1 288 ? 3.140 6.978 8.491 1.00 98.81 288 PHE A CA 1
ATOM 2165 C C . PHE A 1 288 ? 2.032 6.864 7.430 1.00 98.81 288 PHE A C 1
ATOM 2167 O O . PHE A 1 288 ? 2.333 6.788 6.239 1.00 98.81 288 PHE A O 1
ATOM 2174 N N . ALA A 1 289 ? 0.757 6.912 7.827 1.00 98.62 289 ALA A N 1
ATOM 2175 C CA . ALA A 1 289 ? -0.361 6.872 6.882 1.00 98.62 289 ALA A CA 1
ATOM 2176 C C . ALA A 1 289 ? -0.391 8.098 5.945 1.00 98.62 289 ALA A C 1
ATOM 2178 O O . ALA A 1 289 ? -0.635 7.947 4.750 1.00 98.62 289 ALA A O 1
ATOM 2179 N N . ALA A 1 290 ? -0.099 9.300 6.450 1.00 98.75 290 ALA A N 1
ATOM 2180 C CA . ALA A 1 290 ? -0.041 10.528 5.657 1.00 98.75 290 ALA A CA 1
ATOM 2181 C C . ALA A 1 290 ? 1.127 10.520 4.655 1.00 98.75 290 ALA A C 1
ATOM 2183 O O . ALA A 1 290 ? 0.939 10.885 3.494 1.00 98.75 290 ALA A O 1
ATOM 2184 N N . ALA A 1 291 ? 2.305 10.036 5.063 1.00 98.88 291 ALA A N 1
ATOM 2185 C CA . ALA A 1 291 ? 3.438 9.824 4.165 1.00 98.88 291 ALA A CA 1
ATOM 2186 C C . ALA A 1 291 ? 3.113 8.792 3.068 1.00 98.88 291 ALA A C 1
ATOM 2188 O O . ALA A 1 291 ? 3.396 9.027 1.896 1.00 98.88 291 ALA A O 1
ATOM 2189 N N . ALA A 1 292 ? 2.434 7.693 3.411 1.00 98.88 292 ALA A N 1
ATOM 2190 C CA . ALA A 1 292 ? 1.967 6.721 2.425 1.00 98.88 292 ALA A CA 1
ATOM 2191 C C . ALA A 1 292 ? 0.963 7.325 1.421 1.00 98.88 292 ALA A C 1
ATOM 2193 O O . ALA A 1 292 ? 1.041 7.019 0.233 1.00 98.88 292 ALA A O 1
ATOM 2194 N N . LEU A 1 293 ? 0.054 8.209 1.858 1.00 98.88 293 LEU A N 1
ATOM 2195 C CA . LEU A 1 293 ? -0.857 8.937 0.960 1.00 98.88 293 LEU A CA 1
ATOM 2196 C C . LEU A 1 293 ? -0.105 9.897 0.023 1.00 98.88 293 LEU A C 1
ATOM 2198 O O . LEU A 1 293 ? -0.424 9.946 -1.165 1.00 98.88 293 LEU A O 1
ATOM 2202 N N . LEU A 1 294 ? 0.912 10.610 0.522 1.00 98.81 294 LEU A N 1
ATOM 2203 C CA . LEU A 1 294 ? 1.794 11.447 -0.300 1.00 98.81 294 LEU A CA 1
ATOM 2204 C C . LEU A 1 294 ? 2.486 10.613 -1.390 1.00 98.81 294 LEU A C 1
ATOM 2206 O O . LEU A 1 294 ? 2.447 10.985 -2.564 1.00 98.81 294 LEU A O 1
ATOM 2210 N N . TRP A 1 295 ? 3.048 9.456 -1.028 1.00 98.88 295 TRP A N 1
ATOM 2211 C CA . TRP A 1 295 ? 3.653 8.536 -1.993 1.00 98.88 295 TRP A CA 1
ATOM 2212 C C . TRP A 1 295 ? 2.631 7.921 -2.960 1.00 98.88 295 TRP A C 1
ATOM 2214 O O . TRP A 1 295 ? 2.968 7.715 -4.123 1.00 98.88 295 TRP A O 1
ATOM 2224 N N . PHE A 1 296 ? 1.378 7.694 -2.546 1.00 98.88 296 PHE A N 1
ATOM 2225 C CA . PHE A 1 296 ? 0.301 7.259 -3.447 1.00 98.88 296 PHE A CA 1
ATOM 2226 C C . PHE A 1 296 ? 0.039 8.311 -4.539 1.00 98.88 296 PHE A C 1
ATOM 2228 O O . PHE A 1 296 ? -0.008 7.979 -5.724 1.00 98.88 296 PHE A O 1
ATOM 2235 N N . VAL A 1 297 ? -0.079 9.590 -4.160 1.00 98.88 297 VAL A N 1
ATOM 2236 C CA . VAL A 1 297 ? -0.270 10.689 -5.121 1.00 98.88 297 VAL A CA 1
ATOM 2237 C C . VAL A 1 297 ? 0.951 10.809 -6.036 1.00 98.88 297 VAL A C 1
ATOM 2239 O O . VAL A 1 297 ? 0.796 10.745 -7.255 1.00 98.88 297 VAL A O 1
ATOM 2242 N N . ALA A 1 298 ? 2.163 10.886 -5.475 1.00 98.81 298 ALA A N 1
ATOM 2243 C CA . ALA A 1 298 ? 3.398 11.040 -6.247 1.00 98.81 298 ALA A CA 1
ATOM 2244 C C . ALA A 1 298 ? 3.624 9.886 -7.240 1.00 98.81 298 ALA A C 1
ATOM 2246 O O . ALA A 1 298 ? 3.873 10.126 -8.424 1.00 98.81 298 ALA A O 1
ATOM 2247 N N . MET A 1 299 ? 3.470 8.636 -6.789 1.00 98.62 299 MET A N 1
ATOM 2248 C CA . MET A 1 299 ? 3.662 7.470 -7.651 1.00 98.62 299 MET A CA 1
ATOM 2249 C C . MET A 1 299 ? 2.581 7.364 -8.728 1.00 98.62 299 MET A C 1
ATOM 2251 O O . MET A 1 299 ? 2.887 6.914 -9.828 1.00 98.62 299 MET A O 1
ATOM 2255 N N . SER A 1 300 ? 1.340 7.796 -8.459 1.00 98.81 300 SER A N 1
ATOM 2256 C CA . SER A 1 300 ? 0.269 7.717 -9.462 1.00 98.81 300 SER A CA 1
ATOM 2257 C C . SER A 1 300 ? 0.510 8.679 -10.626 1.00 98.81 300 SER A C 1
ATOM 2259 O O . SER A 1 300 ? 0.463 8.258 -11.781 1.00 98.81 300 SER A O 1
ATOM 2261 N N . VAL A 1 301 ? 0.909 9.922 -10.336 1.00 98.69 301 VAL A N 1
ATOM 2262 C CA . VAL A 1 301 ? 1.319 10.900 -11.359 1.00 98.69 301 VAL A CA 1
ATOM 2263 C C . VAL A 1 301 ? 2.564 10.418 -12.116 1.00 98.69 301 VAL A C 1
ATOM 2265 O O . VAL A 1 301 ? 2.591 10.466 -13.348 1.00 98.69 301 VAL A O 1
ATOM 2268 N N . MET A 1 302 ? 3.573 9.883 -11.413 1.00 98.50 302 MET A N 1
ATOM 2269 C CA . MET A 1 302 ? 4.766 9.330 -12.066 1.00 98.50 302 MET A CA 1
ATOM 2270 C C . MET A 1 302 ? 4.438 8.109 -12.942 1.00 98.50 302 MET A C 1
ATOM 2272 O O . MET A 1 302 ? 5.058 7.940 -13.991 1.00 98.50 302 MET A O 1
ATOM 2276 N N . SER A 1 303 ? 3.455 7.283 -12.567 1.00 98.56 303 SER A N 1
ATOM 2277 C CA . SER A 1 303 ? 3.039 6.122 -13.362 1.00 98.56 303 SER A CA 1
ATOM 2278 C C . SER A 1 303 ? 2.443 6.547 -14.706 1.00 98.56 303 SER A C 1
ATOM 2280 O O . SER A 1 303 ? 2.833 5.990 -15.727 1.00 98.56 303 SER A O 1
ATOM 2282 N N . VAL A 1 304 ? 1.599 7.591 -14.749 1.00 98.69 304 VAL A N 1
ATOM 2283 C CA . VAL A 1 304 ? 1.075 8.150 -16.017 1.00 98.69 304 VAL A CA 1
ATOM 2284 C C . VAL A 1 304 ? 2.214 8.609 -16.932 1.00 98.69 304 VAL A C 1
ATOM 2286 O O . VAL A 1 304 ? 2.256 8.249 -18.110 1.00 98.69 304 VAL A O 1
ATOM 2289 N N . TRP A 1 305 ? 3.174 9.361 -16.387 1.00 98.62 305 TRP A N 1
ATOM 2290 C CA . TRP A 1 305 ? 4.332 9.851 -17.139 1.00 98.62 305 TRP A CA 1
ATOM 2291 C C . TRP A 1 305 ? 5.264 8.718 -17.613 1.00 98.62 305 TRP A C 1
ATOM 2293 O O . TRP A 1 305 ? 5.767 8.755 -18.738 1.00 98.62 305 TRP A O 1
ATOM 2303 N N . HIS A 1 306 ? 5.467 7.680 -16.798 1.00 98.25 306 HIS A N 1
ATOM 2304 C CA . HIS A 1 306 ? 6.268 6.508 -17.161 1.00 98.25 306 HIS A CA 1
ATOM 2305 C C . HIS A 1 306 ? 5.586 5.659 -18.245 1.00 98.25 306 HIS A C 1
ATOM 2307 O O . HIS A 1 306 ? 6.241 5.200 -19.182 1.00 98.25 306 HIS A O 1
ATOM 2313 N N . THR A 1 307 ? 4.265 5.491 -18.166 1.00 98.19 307 THR A N 1
ATOM 2314 C CA . THR A 1 307 ? 3.467 4.825 -19.202 1.00 98.19 307 THR A CA 1
ATOM 2315 C C . THR A 1 307 ? 3.524 5.598 -20.518 1.00 98.19 307 THR A C 1
ATOM 2317 O O . THR A 1 307 ? 3.817 4.992 -21.545 1.00 98.19 307 THR A O 1
ATOM 2320 N N . TYR A 1 308 ? 3.365 6.929 -20.495 1.00 98.31 308 TYR A N 1
ATOM 2321 C CA . TYR A 1 308 ? 3.559 7.776 -21.677 1.00 98.31 308 TYR A CA 1
ATOM 2322 C C . TYR A 1 308 ? 4.959 7.594 -22.280 1.00 98.31 308 TYR A C 1
ATOM 2324 O O . TYR A 1 308 ? 5.091 7.108 -23.399 1.00 98.31 308 TYR A O 1
ATOM 2332 N N . THR A 1 309 ? 6.012 7.906 -21.518 1.00 97.69 309 THR A N 1
ATOM 2333 C CA . THR A 1 309 ? 7.398 7.909 -22.023 1.00 97.69 309 THR A CA 1
ATOM 2334 C C . THR A 1 309 ? 7.890 6.545 -22.500 1.00 97.69 309 THR A C 1
ATOM 2336 O O . THR A 1 309 ? 8.698 6.493 -23.424 1.00 97.69 309 THR A O 1
ATOM 2339 N N . THR A 1 310 ? 7.402 5.438 -21.927 1.00 97.25 310 THR A N 1
ATOM 2340 C CA . THR A 1 310 ? 7.735 4.096 -22.430 1.00 97.25 310 THR A CA 1
ATOM 2341 C C . THR A 1 310 ? 6.918 3.704 -23.662 1.00 97.25 310 THR A C 1
ATOM 2343 O O . THR A 1 310 ? 7.477 3.087 -24.562 1.00 97.25 310 THR A O 1
ATOM 2346 N N . MET A 1 311 ? 5.633 4.066 -23.757 1.00 97.19 311 MET A N 1
ATOM 2347 C CA . MET A 1 311 ? 4.797 3.752 -24.930 1.00 97.19 311 MET A CA 1
ATOM 2348 C C . MET A 1 311 ? 5.046 4.677 -26.134 1.00 97.19 311 MET A C 1
ATOM 2350 O O . MET A 1 311 ? 4.750 4.281 -27.257 1.00 97.19 311 MET A O 1
ATOM 2354 N N . THR A 1 312 ? 5.607 5.875 -25.935 1.00 96.94 312 THR A N 1
ATOM 2355 C CA . THR A 1 312 ? 5.961 6.824 -27.013 1.00 96.94 312 THR A CA 1
ATOM 2356 C C . THR A 1 312 ? 7.472 6.972 -27.221 1.00 96.94 312 THR A C 1
ATOM 2358 O O . THR A 1 312 ? 7.924 7.990 -27.748 1.00 96.94 312 THR A O 1
ATOM 2361 N N . ALA A 1 313 ? 8.281 6.010 -26.768 1.00 97.00 313 ALA A N 1
ATOM 2362 C CA . ALA A 1 313 ? 9.731 6.070 -26.931 1.00 97.00 313 ALA A CA 1
ATOM 2363 C C . ALA A 1 313 ? 10.111 5.999 -28.430 1.00 97.00 313 ALA A C 1
ATOM 2365 O O . ALA A 1 313 ? 9.767 5.017 -29.089 1.00 97.00 313 ALA A O 1
ATOM 2366 N N . PRO A 1 314 ? 10.834 6.991 -28.989 1.00 96.00 314 PRO A N 1
ATOM 2367 C CA . PRO A 1 314 ? 11.061 7.083 -30.436 1.00 96.00 314 PRO A CA 1
ATOM 2368 C C . PRO A 1 314 ? 12.062 6.047 -30.967 1.00 96.00 314 PRO A C 1
ATOM 2370 O O . PRO A 1 314 ? 12.086 5.761 -32.161 1.00 96.00 314 PRO A O 1
ATOM 2373 N N . THR A 1 315 ? 12.905 5.489 -30.095 1.00 96.62 315 THR A N 1
ATOM 2374 C CA . THR A 1 315 ? 13.878 4.444 -30.427 1.00 96.62 315 THR A CA 1
ATOM 2375 C C . THR A 1 315 ? 13.972 3.423 -29.297 1.00 96.62 315 THR A C 1
ATOM 2377 O O . THR A 1 315 ? 13.633 3.703 -28.142 1.00 96.62 315 THR A O 1
ATOM 2380 N N . ARG A 1 316 ? 14.499 2.236 -29.617 1.00 93.81 316 ARG A N 1
ATOM 2381 C CA . ARG A 1 316 ? 14.790 1.190 -28.627 1.00 93.81 316 ARG A CA 1
ATOM 2382 C C . ARG A 1 316 ? 15.751 1.677 -27.539 1.00 93.81 316 ARG A C 1
ATOM 2384 O O . ARG A 1 316 ? 15.560 1.336 -26.376 1.00 93.81 316 ARG A O 1
ATOM 2391 N N . ASP A 1 317 ? 16.743 2.485 -27.895 1.00 96.31 317 ASP A N 1
ATOM 2392 C CA . ASP A 1 317 ? 17.754 2.954 -26.944 1.00 96.31 317 ASP A CA 1
ATOM 2393 C C . ASP A 1 317 ? 17.191 4.035 -26.015 1.00 96.31 317 ASP A C 1
ATOM 2395 O O . ASP A 1 317 ? 17.466 4.013 -24.815 1.00 96.31 317 ASP A O 1
ATOM 2399 N N . ALA A 1 318 ? 16.304 4.901 -26.522 1.00 96.88 318 ALA A N 1
ATOM 2400 C CA . ALA A 1 318 ? 15.525 5.812 -25.686 1.00 96.88 318 ALA A CA 1
ATOM 2401 C C . ALA A 1 318 ? 14.635 5.034 -24.700 1.00 96.88 318 ALA A C 1
ATOM 2403 O O . ALA A 1 318 ? 14.648 5.325 -23.505 1.00 96.88 318 ALA A O 1
ATOM 2404 N N . LEU A 1 319 ? 13.925 3.996 -25.165 1.00 96.06 319 LEU A N 1
ATOM 2405 C CA . LEU A 1 319 ? 13.113 3.123 -24.308 1.00 96.06 319 LEU A CA 1
ATOM 2406 C C . LEU A 1 319 ? 13.952 2.461 -23.205 1.00 96.06 319 LEU A C 1
ATOM 2408 O O . LEU A 1 319 ? 13.582 2.516 -22.033 1.00 96.06 319 LEU A O 1
ATOM 2412 N N . LEU A 1 320 ? 15.094 1.866 -23.564 1.00 94.56 320 LEU A N 1
ATOM 2413 C CA . LEU A 1 320 ? 16.012 1.228 -22.617 1.00 94.56 320 LEU A CA 1
ATOM 2414 C C . LEU A 1 320 ? 16.593 2.234 -21.613 1.00 94.56 320 LEU A C 1
ATOM 2416 O O . LEU A 1 320 ? 16.724 1.903 -20.433 1.00 94.56 320 LEU A O 1
ATOM 2420 N N . TRP A 1 321 ? 16.882 3.466 -22.040 1.00 95.81 321 TRP A N 1
ATOM 2421 C CA . TRP A 1 321 ? 17.327 4.533 -21.146 1.00 95.81 321 TRP A CA 1
ATOM 2422 C C . TRP A 1 321 ? 16.217 4.979 -20.180 1.00 95.81 321 TRP A C 1
ATOM 2424 O O . TRP A 1 321 ? 16.463 5.026 -18.975 1.00 95.81 321 TRP A O 1
ATOM 2434 N N . TYR A 1 322 ? 14.985 5.222 -20.647 1.00 97.00 322 TYR A N 1
ATOM 2435 C CA . TYR A 1 322 ? 13.855 5.567 -19.768 1.00 97.00 322 TYR A CA 1
ATOM 2436 C C . TYR A 1 322 ? 13.568 4.457 -18.746 1.00 97.00 322 TYR A C 1
ATOM 2438 O O . TYR A 1 322 ? 13.399 4.730 -17.555 1.00 97.00 322 TYR A O 1
ATOM 2446 N N . VAL A 1 323 ? 13.569 3.198 -19.193 1.00 95.06 323 VAL A N 1
ATOM 2447 C CA . VAL A 1 323 ? 13.414 2.005 -18.347 1.00 95.06 323 VAL A CA 1
ATOM 2448 C C . VAL A 1 323 ? 14.516 1.940 -17.286 1.00 95.06 323 VAL A C 1
ATOM 2450 O O . VAL A 1 323 ? 14.216 1.925 -16.091 1.00 95.06 323 VAL A O 1
ATOM 2453 N N . GLY A 1 324 ? 15.785 1.978 -17.703 1.00 94.50 324 GLY A N 1
ATOM 2454 C CA . GLY A 1 324 ? 16.942 1.871 -16.812 1.00 94.50 324 GLY A CA 1
ATOM 2455 C C . GLY A 1 324 ? 17.152 3.067 -15.878 1.00 94.50 324 GLY A C 1
ATOM 2456 O O . GLY A 1 324 ? 17.876 2.941 -14.894 1.00 94.50 324 GLY A O 1
ATOM 2457 N N . THR A 1 325 ? 16.539 4.219 -16.161 1.00 96.81 325 THR A N 1
ATOM 2458 C CA . THR A 1 325 ? 16.666 5.443 -15.351 1.00 96.81 325 THR A CA 1
ATOM 2459 C C . THR A 1 325 ? 15.489 5.651 -14.393 1.00 96.81 325 THR A C 1
ATOM 2461 O O . THR A 1 325 ? 15.709 6.074 -13.261 1.00 96.81 325 THR A O 1
ATOM 2464 N N . TYR A 1 326 ? 14.254 5.323 -14.794 1.00 97.88 326 TYR A N 1
ATOM 2465 C CA . TYR A 1 326 ? 13.049 5.701 -14.038 1.00 97.88 326 TYR A CA 1
ATOM 2466 C C . TYR A 1 326 ? 12.192 4.539 -13.533 1.00 97.88 326 TYR A C 1
ATOM 2468 O O . TYR A 1 326 ? 11.426 4.735 -12.587 1.00 97.88 326 TYR A O 1
ATOM 2476 N N . GLN A 1 327 ? 12.302 3.331 -14.104 1.00 95.81 327 GLN A N 1
ATOM 2477 C CA . GLN A 1 327 ? 11.447 2.221 -13.669 1.00 95.81 327 GLN A CA 1
ATOM 2478 C C . GLN A 1 327 ? 11.760 1.797 -12.228 1.00 95.81 327 GLN A C 1
ATOM 2480 O O . GLN A 1 327 ? 10.834 1.447 -11.503 1.00 95.81 327 GLN A O 1
ATOM 2485 N N . ALA A 1 328 ? 13.027 1.854 -11.792 1.00 94.75 328 ALA A N 1
ATOM 2486 C CA . ALA A 1 328 ? 13.383 1.552 -10.406 1.00 94.75 328 ALA A CA 1
ATOM 2487 C C . ALA A 1 328 ? 12.799 2.585 -9.415 1.00 94.75 328 ALA A C 1
ATOM 2489 O O . ALA A 1 328 ? 11.911 2.175 -8.669 1.00 94.75 328 ALA A O 1
ATOM 2490 N N . PRO A 1 329 ? 13.113 3.897 -9.501 1.00 97.75 329 PRO A N 1
ATOM 2491 C CA . PRO A 1 329 ? 12.497 4.924 -8.655 1.00 97.75 329 PRO A CA 1
ATOM 2492 C C . PRO A 1 329 ? 10.965 4.856 -8.568 1.00 97.75 329 PRO A C 1
ATOM 2494 O O . PRO A 1 329 ? 10.411 5.018 -7.484 1.00 97.75 329 PRO A O 1
ATOM 2497 N N . LEU A 1 330 ? 10.266 4.548 -9.672 1.00 98.44 330 LEU A N 1
ATOM 2498 C CA . LEU A 1 330 ? 8.811 4.351 -9.652 1.00 98.44 330 LEU A CA 1
ATOM 2499 C C . LEU A 1 330 ? 8.387 3.157 -8.779 1.00 98.44 330 LEU A C 1
ATOM 2501 O O . LEU A 1 330 ? 7.435 3.274 -8.009 1.00 98.44 330 LEU A O 1
ATOM 2505 N N . ARG A 1 331 ? 9.071 2.006 -8.868 1.00 97.19 331 ARG A N 1
ATOM 2506 C CA . ARG A 1 331 ? 8.770 0.863 -7.985 1.00 97.19 331 ARG A CA 1
ATOM 2507 C C . ARG A 1 331 ? 9.154 1.151 -6.540 1.00 97.19 331 ARG A C 1
ATOM 2509 O O . ARG A 1 331 ? 8.466 0.678 -5.642 1.00 97.19 331 ARG A O 1
ATOM 2516 N N . ASP A 1 332 ? 10.180 1.954 -6.311 1.00 97.75 332 ASP A N 1
ATOM 2517 C CA . ASP A 1 332 ? 10.660 2.249 -4.966 1.00 97.75 332 ASP A CA 1
ATOM 2518 C C . ASP A 1 332 ? 9.689 3.241 -4.266 1.00 97.75 332 ASP A C 1
ATOM 2520 O O . ASP A 1 332 ? 9.275 2.994 -3.132 1.00 97.75 332 ASP A O 1
ATOM 2524 N N . MET A 1 333 ? 9.126 4.232 -4.983 1.00 98.69 333 MET A N 1
ATOM 2525 C CA . MET A 1 333 ? 7.960 5.021 -4.521 1.00 98.69 333 MET A CA 1
ATOM 2526 C C . MET A 1 333 ? 6.734 4.151 -4.188 1.00 98.69 333 MET A C 1
ATOM 2528 O O . MET A 1 333 ? 6.004 4.429 -3.238 1.00 98.69 333 MET A O 1
ATOM 2532 N N . GLN A 1 334 ? 6.474 3.107 -4.975 1.00 98.69 334 GLN A N 1
ATOM 2533 C CA . GLN A 1 334 ? 5.302 2.238 -4.815 1.00 98.69 334 GLN A CA 1
ATOM 2534 C C . GLN A 1 334 ? 5.441 1.259 -3.644 1.00 98.69 334 GLN A C 1
ATOM 2536 O O . GLN A 1 334 ? 4.495 1.041 -2.884 1.00 98.69 334 GLN A O 1
ATOM 2541 N N . ILE A 1 335 ? 6.620 0.660 -3.504 1.00 98.38 335 ILE A N 1
ATOM 2542 C CA . ILE A 1 335 ? 6.892 -0.416 -2.554 1.00 98.38 335 ILE A CA 1
ATOM 2543 C C . ILE A 1 335 ? 7.416 0.167 -1.239 1.00 98.38 335 ILE A C 1
ATOM 2545 O O . ILE A 1 335 ? 6.814 -0.074 -0.193 1.00 98.38 335 ILE A O 1
ATOM 2549 N N . HIS A 1 336 ? 8.501 0.945 -1.278 1.00 98.62 336 HIS A N 1
ATOM 2550 C CA . HIS A 1 336 ? 9.102 1.539 -0.081 1.00 98.62 336 HIS A CA 1
ATOM 2551 C C . HIS A 1 336 ? 8.394 2.826 0.349 1.00 98.62 336 HIS A C 1
ATOM 2553 O O . HIS A 1 336 ? 8.329 3.080 1.544 1.00 98.62 336 HIS A O 1
ATOM 2559 N N . GLY A 1 337 ? 7.832 3.609 -0.578 1.00 98.62 337 GLY A N 1
ATOM 2560 C CA . GLY A 1 337 ? 7.055 4.814 -0.261 1.00 98.62 337 GLY A CA 1
ATOM 2561 C C . GLY A 1 337 ? 5.621 4.518 0.199 1.00 98.62 337 GLY A C 1
ATOM 2562 O O . GLY A 1 337 ? 5.278 4.726 1.358 1.00 98.62 337 GLY A O 1
ATOM 2563 N N . LEU A 1 338 ? 4.760 4.023 -0.693 1.00 98.81 338 LEU A N 1
ATOM 2564 C CA . LEU A 1 338 ? 3.344 3.759 -0.394 1.00 98.81 338 LEU A CA 1
ATOM 2565 C C . LEU A 1 338 ? 3.155 2.531 0.512 1.00 98.81 338 LEU A C 1
ATOM 2567 O O . LEU A 1 338 ? 2.649 2.650 1.631 1.00 98.81 338 LEU A O 1
ATOM 2571 N N . ALA A 1 339 ? 3.514 1.339 0.026 1.00 98.69 339 ALA A N 1
ATOM 2572 C CA . ALA A 1 339 ? 3.085 0.096 0.666 1.00 98.69 339 ALA A CA 1
ATOM 2573 C C . ALA A 1 339 ? 3.755 -0.128 2.031 1.00 98.69 339 ALA A C 1
ATOM 2575 O O . ALA A 1 339 ? 3.071 -0.441 3.008 1.00 98.69 339 ALA A O 1
ATOM 2576 N N . LEU A 1 340 ? 5.071 0.090 2.123 1.00 98.81 340 LEU A N 1
ATOM 2577 C CA . LEU A 1 340 ? 5.820 -0.044 3.369 1.00 98.81 340 LEU A CA 1
ATOM 2578 C C . LEU A 1 340 ? 5.313 0.934 4.439 1.00 98.81 340 LEU A C 1
ATOM 2580 O O . LEU A 1 340 ? 4.950 0.477 5.518 1.00 98.81 340 LEU A O 1
ATOM 2584 N N . PHE A 1 341 ? 5.199 2.241 4.163 1.00 98.88 341 PHE A N 1
ATOM 2585 C CA . PHE A 1 341 ? 4.732 3.205 5.175 1.00 98.88 341 PHE A CA 1
ATOM 2586 C C . PHE A 1 341 ? 3.307 2.911 5.643 1.00 98.88 341 PHE A C 1
ATOM 2588 O O . PHE A 1 341 ? 3.044 2.979 6.844 1.00 98.88 341 PHE A O 1
ATOM 2595 N N . MET A 1 342 ? 2.402 2.534 4.733 1.00 98.81 342 MET A N 1
ATOM 2596 C CA . MET A 1 342 ? 1.034 2.169 5.104 1.00 98.81 342 MET A CA 1
ATOM 2597 C C . MET A 1 342 ? 1.030 0.966 6.055 1.00 98.81 342 MET A C 1
ATOM 2599 O O . MET A 1 342 ? 0.391 1.010 7.107 1.00 98.81 342 MET A O 1
ATOM 2603 N N . ILE A 1 343 ? 1.794 -0.085 5.740 1.00 98.62 343 ILE A N 1
ATOM 2604 C CA . ILE A 1 343 ? 1.886 -1.275 6.594 1.00 98.62 343 ILE A CA 1
ATOM 2605 C C . ILE A 1 343 ? 2.591 -0.962 7.919 1.00 98.62 343 ILE A C 1
ATOM 2607 O O . ILE A 1 343 ? 2.142 -1.456 8.951 1.00 98.62 343 ILE A O 1
ATOM 2611 N N . LEU A 1 344 ? 3.642 -0.135 7.938 1.00 98.62 344 LEU A N 1
ATOM 2612 C CA . LEU A 1 344 ? 4.325 0.282 9.170 1.00 98.62 344 LEU A CA 1
ATOM 2613 C C . LEU A 1 344 ? 3.395 1.089 10.088 1.00 98.62 344 LEU A C 1
ATOM 2615 O O . LEU A 1 344 ? 3.320 0.794 11.280 1.00 98.62 344 LEU A O 1
ATOM 2619 N N . GLY A 1 345 ? 2.636 2.042 9.539 1.00 98.25 345 GLY A N 1
ATOM 2620 C CA . GLY A 1 345 ? 1.638 2.816 10.279 1.00 98.25 345 GLY A CA 1
ATOM 2621 C C . GLY A 1 345 ? 0.523 1.935 10.841 1.00 98.25 345 GLY A C 1
ATOM 2622 O O . GLY A 1 345 ? 0.283 1.927 12.048 1.00 98.25 345 GLY A O 1
ATOM 2623 N N . VAL A 1 346 ? -0.112 1.113 10.001 1.00 97.25 346 VAL A N 1
ATOM 2624 C CA . VAL A 1 346 ? -1.143 0.168 10.461 1.00 97.25 346 VAL A CA 1
ATOM 2625 C C . VAL A 1 346 ? -0.575 -0.790 11.513 1.00 97.25 346 VAL A C 1
ATOM 2627 O O . VAL A 1 346 ? -1.213 -1.007 12.542 1.00 97.25 346 VAL A O 1
ATOM 2630 N N . SER A 1 347 ? 0.648 -1.296 11.329 1.00 97.44 347 SER A N 1
ATOM 2631 C CA . SER A 1 347 ? 1.302 -2.191 12.292 1.00 97.44 347 SER A CA 1
ATOM 2632 C C . SER A 1 347 ? 1.572 -1.516 13.637 1.00 97.44 347 SER A C 1
ATOM 2634 O O . SER A 1 347 ? 1.305 -2.122 14.670 1.00 97.44 347 SER A O 1
ATOM 2636 N N . LEU A 1 348 ? 2.025 -0.256 13.642 1.00 97.38 348 LEU A N 1
ATOM 2637 C CA . LEU A 1 348 ? 2.221 0.540 14.859 1.00 97.38 348 LEU A CA 1
ATOM 2638 C C . LEU A 1 348 ? 0.942 0.679 15.692 1.00 97.38 348 LEU A C 1
ATOM 2640 O O . LEU A 1 348 ? 1.016 0.622 16.917 1.00 97.38 348 LEU A O 1
ATOM 2644 N N . ARG A 1 349 ? -0.219 0.835 15.042 1.00 95.19 349 ARG A N 1
ATOM 2645 C CA . ARG A 1 349 ? -1.509 1.001 15.730 1.00 95.19 349 ARG A CA 1
ATOM 2646 C C . ARG A 1 349 ? -2.204 -0.319 16.081 1.00 95.19 349 ARG A C 1
ATOM 2648 O O . ARG A 1 349 ? -3.013 -0.332 17.009 1.00 95.19 349 ARG A O 1
ATOM 2655 N N . MET A 1 350 ? -1.930 -1.397 15.343 1.00 93.81 350 MET A N 1
ATOM 2656 C CA . MET A 1 350 ? -2.693 -2.653 15.410 1.00 93.81 350 MET A CA 1
ATOM 2657 C C . MET A 1 350 ? -1.919 -3.838 15.997 1.00 93.81 350 MET A C 1
ATOM 2659 O O . MET A 1 350 ? -2.516 -4.622 16.727 1.00 93.81 350 MET A O 1
ATOM 2663 N N . LEU A 1 351 ? -0.617 -4.002 15.731 1.00 94.81 351 LEU A N 1
ATOM 2664 C CA . LEU A 1 351 ? 0.121 -5.157 16.266 1.00 94.81 351 LEU A CA 1
ATOM 2665 C C . LEU A 1 351 ? 0.224 -5.157 17.805 1.00 94.81 351 LEU A C 1
ATOM 2667 O O . LEU A 1 351 ? 0.080 -6.240 18.371 1.00 94.81 351 LEU A O 1
ATOM 2671 N N . PRO A 1 352 ? 0.402 -4.009 18.499 1.00 94.94 352 PRO A N 1
ATOM 2672 C CA . PRO A 1 352 ? 0.359 -3.965 19.959 1.00 94.94 352 PRO A CA 1
ATOM 2673 C C . PRO A 1 352 ? -0.943 -4.527 20.568 1.00 94.94 352 PRO A C 1
ATOM 2675 O O . PRO A 1 352 ? -0.846 -5.522 21.289 1.00 94.94 352 PRO A O 1
ATOM 2678 N N . PRO A 1 353 ? -2.157 -4.018 20.257 1.00 91.75 353 PRO A N 1
ATOM 2679 C CA . PRO A 1 353 ? -3.381 -4.562 20.846 1.00 91.75 353 PRO A CA 1
ATOM 2680 C C . PRO A 1 353 ? -3.791 -5.944 20.312 1.00 91.75 353 PRO A C 1
ATOM 2682 O O . PRO A 1 353 ? -4.298 -6.732 21.095 1.00 91.75 353 PRO A O 1
ATOM 2685 N N . LEU A 1 354 ? -3.571 -6.276 19.029 1.00 89.94 354 LEU A N 1
ATOM 2686 C CA . LEU A 1 354 ? -4.081 -7.531 18.435 1.00 89.94 354 LEU A CA 1
ATOM 2687 C C . LEU A 1 354 ? -3.315 -8.807 18.841 1.00 89.94 354 LEU A C 1
ATOM 2689 O O . LEU A 1 354 ? -3.765 -9.906 18.491 1.00 89.94 354 LEU A O 1
ATOM 2693 N N . PHE A 1 355 ? -2.145 -8.653 19.472 1.00 92.00 355 PHE A N 1
ATOM 2694 C CA . PHE A 1 355 ? -1.221 -9.737 19.832 1.00 92.00 355 PHE A CA 1
ATOM 2695 C C . PHE A 1 355 ? -0.589 -9.572 21.233 1.00 92.00 355 PHE A C 1
ATOM 2697 O O . PHE A 1 355 ? 0.296 -10.348 21.598 1.00 92.00 355 PHE A O 1
ATOM 2704 N N . GLY A 1 356 ? -0.987 -8.554 22.006 1.00 91.94 356 GLY A N 1
ATOM 2705 C CA . GLY A 1 356 ? -0.372 -8.206 23.296 1.00 91.94 356 GLY A CA 1
ATOM 2706 C C . GLY A 1 356 ? 1.090 -7.737 23.199 1.00 91.94 356 GLY A C 1
ATOM 2707 O O . GLY A 1 356 ? 1.878 -7.954 24.119 1.00 91.94 356 GLY A O 1
ATOM 2708 N N . LEU A 1 357 ? 1.490 -7.144 22.070 1.00 94.81 357 LEU A N 1
ATOM 2709 C CA . LEU A 1 357 ? 2.869 -6.713 21.811 1.00 94.81 357 LEU A CA 1
ATOM 2710 C C . LEU A 1 357 ? 3.170 -5.330 22.427 1.00 94.81 357 LEU A C 1
ATOM 2712 O O . LEU A 1 357 ? 2.268 -4.507 22.581 1.00 94.81 357 LEU A O 1
ATOM 2716 N N . PRO A 1 358 ? 4.439 -5.019 22.760 1.00 94.44 358 PRO A N 1
ATOM 2717 C CA . PRO A 1 358 ? 4.795 -3.720 23.325 1.00 94.44 358 PRO A CA 1
ATOM 2718 C C . PRO A 1 358 ? 4.602 -2.578 22.317 1.00 94.44 358 PRO A C 1
ATOM 2720 O O . PRO A 1 358 ? 4.949 -2.692 21.138 1.00 94.44 358 PRO A O 1
ATOM 2723 N N . HIS A 1 359 ? 4.107 -1.440 22.800 1.00 94.62 359 HIS A N 1
ATOM 2724 C CA . HIS A 1 359 ? 4.027 -0.207 22.018 1.00 94.62 359 HIS A CA 1
ATOM 2725 C C . HIS A 1 359 ? 5.430 0.343 21.710 1.00 94.62 359 HIS A C 1
ATOM 2727 O O . HIS A 1 359 ? 6.323 0.323 22.559 1.00 94.62 359 HIS A O 1
ATOM 2733 N N . VAL A 1 360 ? 5.628 0.870 20.498 1.00 96.94 360 VAL A N 1
ATOM 2734 C CA . VAL A 1 360 ? 6.867 1.574 20.128 1.00 96.94 360 VAL A CA 1
ATOM 2735 C C . VAL A 1 360 ? 6.780 3.016 20.653 1.00 96.94 360 VAL A C 1
ATOM 2737 O O . VAL A 1 360 ? 5.822 3.707 20.304 1.00 96.94 360 VAL A O 1
ATOM 2740 N N . PRO A 1 361 ? 7.745 3.511 21.456 1.00 97.19 361 PRO A N 1
ATOM 2741 C CA . PRO A 1 361 ? 7.700 4.875 21.984 1.00 97.19 361 PRO A CA 1
ATOM 2742 C C . PRO A 1 361 ? 7.614 5.931 20.877 1.00 97.19 361 PRO A C 1
ATOM 2744 O O . PRO A 1 361 ? 8.361 5.867 19.897 1.00 97.19 361 PRO A O 1
ATOM 2747 N N . ALA A 1 362 ? 6.748 6.935 21.047 1.00 97.44 362 ALA A N 1
ATOM 2748 C CA . ALA A 1 362 ? 6.458 7.911 19.996 1.00 97.44 362 ALA A CA 1
ATOM 2749 C C . ALA A 1 362 ? 7.701 8.633 19.421 1.00 97.44 362 ALA A C 1
ATOM 2751 O O . ALA A 1 362 ? 7.792 8.708 18.196 1.00 97.44 362 ALA A O 1
ATOM 2752 N N . PRO A 1 363 ? 8.710 9.070 20.211 1.00 98.38 363 PRO A N 1
ATOM 2753 C CA . PRO A 1 363 ? 9.932 9.667 19.656 1.00 98.38 363 PRO A CA 1
ATOM 2754 C C . PRO A 1 363 ? 10.721 8.710 18.749 1.00 98.38 363 PRO A C 1
ATOM 2756 O O . PRO A 1 363 ? 11.250 9.120 17.719 1.00 98.38 363 PRO A O 1
ATOM 2759 N N . ARG A 1 364 ? 10.753 7.412 19.085 1.00 98.50 364 ARG A N 1
ATOM 2760 C CA . ARG A 1 364 ? 11.403 6.370 18.274 1.00 98.50 364 ARG A CA 1
ATOM 2761 C C . ARG A 1 364 ? 10.637 6.112 16.976 1.00 98.50 364 ARG A C 1
ATOM 2763 O O . ARG A 1 364 ? 11.266 5.912 15.943 1.00 98.50 364 ARG A O 1
ATOM 2770 N N . ALA A 1 365 ? 9.305 6.143 17.016 1.00 98.56 365 ALA A N 1
ATOM 2771 C CA . ALA A 1 365 ? 8.474 6.008 15.822 1.00 98.56 365 ALA A CA 1
ATOM 2772 C C . ALA A 1 365 ? 8.571 7.241 14.897 1.00 98.56 365 ALA A C 1
ATOM 2774 O O . ALA A 1 365 ? 8.660 7.072 13.684 1.00 98.56 365 ALA A O 1
ATOM 2775 N N . TRP A 1 366 ? 8.642 8.460 15.448 1.00 98.75 366 TRP A N 1
ATOM 2776 C CA . TRP A 1 366 ? 8.887 9.682 14.670 1.00 98.75 366 TRP A CA 1
ATOM 2777 C C . TRP A 1 366 ? 10.279 9.713 14.033 1.00 98.75 366 TRP A C 1
ATOM 2779 O O . TRP A 1 366 ? 10.397 10.021 12.849 1.00 98.75 366 TRP A O 1
ATOM 2789 N N . LEU A 1 367 ? 11.327 9.338 14.775 1.00 98.81 367 LEU A N 1
ATOM 2790 C CA . LEU A 1 367 ? 12.677 9.248 14.215 1.00 98.81 367 LEU A CA 1
ATOM 2791 C C . LEU A 1 367 ? 12.751 8.182 13.110 1.00 98.81 367 LEU A C 1
ATOM 2793 O O . LEU A 1 367 ? 13.334 8.439 12.061 1.00 98.81 367 LEU A O 1
ATOM 2797 N N . ALA A 1 368 ? 12.102 7.026 13.294 1.00 98.81 368 ALA A N 1
ATOM 2798 C CA . ALA A 1 368 ? 12.001 6.007 12.251 1.00 98.81 368 ALA A CA 1
ATOM 2799 C C . ALA A 1 368 ? 11.277 6.527 10.996 1.00 98.81 368 ALA A C 1
ATOM 2801 O O . ALA A 1 368 ? 11.752 6.280 9.892 1.00 98.81 368 ALA A O 1
ATOM 2802 N N . LEU A 1 369 ? 10.182 7.287 11.142 1.00 98.88 369 LEU A N 1
ATOM 2803 C CA . LEU A 1 369 ? 9.494 7.926 10.013 1.00 98.88 369 LEU A CA 1
ATOM 2804 C C . LEU A 1 369 ? 10.431 8.875 9.246 1.00 98.88 369 LEU A C 1
ATOM 2806 O O . LEU A 1 369 ? 10.493 8.808 8.022 1.00 98.88 369 LEU A O 1
ATOM 2810 N N . GLY A 1 370 ? 11.182 9.724 9.955 1.00 98.81 370 GLY A N 1
ATOM 2811 C CA . GLY A 1 370 ? 12.146 10.647 9.346 1.00 98.81 370 GLY A CA 1
ATOM 2812 C C . GLY A 1 370 ? 13.276 9.926 8.604 1.00 98.81 370 GLY A C 1
ATOM 2813 O O . GLY A 1 370 ? 13.565 10.253 7.454 1.00 98.81 370 GLY A O 1
ATOM 2814 N N . VAL A 1 371 ? 13.860 8.896 9.226 1.00 98.88 371 VAL A N 1
ATOM 2815 C CA . VAL A 1 371 ? 14.898 8.047 8.615 1.00 98.88 371 VAL A CA 1
ATOM 2816 C C . VAL A 1 371 ? 14.372 7.337 7.364 1.00 98.88 371 VAL A C 1
ATOM 2818 O O . VAL A 1 371 ? 15.064 7.313 6.351 1.00 98.88 371 VAL A O 1
ATOM 2821 N N . LEU A 1 372 ? 13.141 6.815 7.393 1.00 98.88 372 LEU A N 1
ATOM 2822 C CA . LEU A 1 372 ? 12.523 6.144 6.245 1.00 98.88 372 LEU A CA 1
ATOM 2823 C C . LEU A 1 372 ? 12.162 7.119 5.116 1.00 98.88 372 LEU A C 1
ATOM 2825 O O . LEU A 1 372 ? 12.353 6.784 3.950 1.00 98.88 372 LEU A O 1
ATOM 2829 N N . MET A 1 373 ? 11.687 8.330 5.429 1.00 98.81 373 MET A N 1
ATOM 2830 C CA . MET A 1 373 ? 11.440 9.361 4.410 1.00 98.81 373 MET A CA 1
ATOM 2831 C C . MET A 1 373 ? 12.740 9.752 3.708 1.00 98.81 373 MET A C 1
ATOM 2833 O O . MET A 1 373 ? 12.788 9.786 2.480 1.00 98.81 373 MET A O 1
ATOM 2837 N N . ALA A 1 374 ? 13.804 9.993 4.477 1.00 98.81 374 ALA A N 1
ATOM 2838 C CA . ALA A 1 374 ? 15.120 10.302 3.933 1.00 98.81 374 ALA A CA 1
ATOM 2839 C C . ALA A 1 374 ? 15.722 9.120 3.148 1.00 98.81 374 ALA A C 1
ATOM 2841 O O . ALA A 1 374 ? 16.365 9.347 2.127 1.00 98.81 374 ALA A O 1
ATOM 2842 N N . ALA A 1 375 ? 15.466 7.873 3.564 1.00 98.75 375 ALA A N 1
ATOM 2843 C CA . ALA A 1 375 ? 15.871 6.679 2.826 1.00 98.75 375 ALA A CA 1
ATOM 2844 C C . ALA A 1 375 ? 15.214 6.610 1.439 1.00 98.75 375 ALA A C 1
ATOM 2846 O O . ALA A 1 375 ? 15.927 6.563 0.444 1.00 98.75 375 ALA A O 1
ATOM 2847 N N . VAL A 1 376 ? 13.879 6.677 1.350 1.00 98.75 376 VAL A N 1
ATOM 2848 C CA . VAL A 1 376 ? 13.157 6.542 0.067 1.00 98.75 376 VAL A CA 1
ATOM 2849 C C . VAL A 1 376 ? 13.422 7.726 -0.867 1.00 98.75 376 VAL A C 1
ATOM 2851 O O . VAL A 1 376 ? 13.644 7.533 -2.061 1.00 98.75 376 VAL A O 1
ATOM 2854 N N . VAL A 1 377 ? 13.484 8.956 -0.338 1.00 98.75 377 VAL A N 1
ATOM 2855 C CA . VAL A 1 377 ? 13.928 10.125 -1.122 1.00 98.75 377 VAL A CA 1
ATOM 2856 C C . VAL A 1 377 ? 15.373 9.938 -1.601 1.00 98.75 377 VAL A C 1
ATOM 2858 O O . VAL A 1 377 ? 15.673 10.244 -2.754 1.00 98.75 377 VAL A O 1
ATOM 2861 N N . GLY A 1 378 ? 16.250 9.387 -0.756 1.00 98.44 378 GLY A N 1
ATOM 2862 C CA . GLY A 1 378 ? 17.627 9.041 -1.099 1.00 98.44 378 GLY A CA 1
ATOM 2863 C C . GLY A 1 378 ? 17.719 8.022 -2.235 1.00 98.44 378 GLY A C 1
ATOM 2864 O O . GLY A 1 378 ? 18.390 8.298 -3.224 1.00 98.44 378 GLY A O 1
ATOM 2865 N N . GLU A 1 379 ? 17.011 6.891 -2.142 1.00 97.12 379 GLU A N 1
ATOM 2866 C CA . GLU A 1 379 ? 16.943 5.869 -3.200 1.00 97.12 379 GLU A CA 1
ATOM 2867 C C . GLU A 1 379 ? 16.566 6.497 -4.549 1.00 97.12 379 GLU A C 1
ATOM 2869 O O . GLU A 1 379 ? 17.287 6.342 -5.533 1.00 97.12 379 GLU A O 1
ATOM 2874 N N . ILE A 1 380 ? 15.480 7.276 -4.576 1.00 98.31 380 ILE A N 1
ATOM 2875 C CA . ILE A 1 380 ? 14.951 7.923 -5.783 1.00 98.31 380 ILE A CA 1
ATOM 2876 C C . ILE A 1 380 ? 15.949 8.934 -6.364 1.00 98.31 380 ILE A C 1
ATOM 2878 O O . ILE A 1 380 ? 16.300 8.852 -7.544 1.00 98.31 380 ILE A O 1
ATOM 2882 N N . VAL A 1 381 ? 16.406 9.897 -5.558 1.00 98.25 381 VAL A N 1
ATOM 2883 C CA . VAL A 1 381 ? 17.226 11.023 -6.037 1.00 98.25 381 VAL A CA 1
ATOM 2884 C C . VAL A 1 381 ? 18.631 10.561 -6.417 1.00 98.25 381 VAL A C 1
ATOM 2886 O O . VAL A 1 381 ? 19.120 10.927 -7.486 1.00 98.25 381 VAL A O 1
ATOM 2889 N N . ILE A 1 382 ? 19.268 9.725 -5.592 1.00 98.06 382 ILE A N 1
ATOM 2890 C CA . ILE A 1 382 ? 20.624 9.227 -5.856 1.00 98.06 382 ILE A CA 1
ATOM 2891 C C . ILE A 1 382 ? 20.618 8.306 -7.081 1.00 98.06 382 ILE A C 1
ATOM 2893 O O . ILE A 1 382 ? 21.514 8.422 -7.917 1.00 98.06 382 ILE A O 1
ATOM 2897 N N . PHE A 1 383 ? 19.606 7.441 -7.250 1.00 96.88 383 PHE A N 1
ATOM 2898 C CA . PHE A 1 383 ? 19.531 6.561 -8.419 1.00 96.88 383 PHE A CA 1
ATOM 2899 C C . PHE A 1 383 ? 19.362 7.367 -9.709 1.00 96.88 383 PHE A C 1
ATOM 2901 O O . PHE A 1 383 ? 20.114 7.155 -10.659 1.00 96.88 383 PHE A O 1
ATOM 2908 N N . ILE A 1 384 ? 18.438 8.336 -9.742 1.00 97.69 384 ILE A N 1
ATOM 2909 C CA . ILE A 1 384 ? 18.250 9.203 -10.915 1.00 97.69 384 ILE A CA 1
ATOM 2910 C C . ILE A 1 384 ? 19.538 9.989 -11.211 1.00 97.69 384 ILE A C 1
ATOM 2912 O O . ILE A 1 384 ? 19.978 10.023 -12.359 1.00 97.69 384 ILE A O 1
ATOM 2916 N N . TRP A 1 385 ? 20.193 10.561 -10.196 1.00 97.19 385 TRP A N 1
ATOM 2917 C CA . TRP A 1 385 ? 21.413 11.351 -10.390 1.00 97.19 385 TRP A CA 1
ATOM 2918 C C . TRP A 1 385 ? 22.602 10.504 -10.874 1.00 97.19 385 TRP A C 1
ATOM 2920 O O . TRP A 1 385 ? 23.311 10.914 -11.798 1.00 97.19 385 TRP A O 1
ATOM 2930 N N . TYR A 1 386 ? 22.776 9.285 -10.351 1.00 95.44 386 TYR A N 1
ATOM 2931 C CA . TYR A 1 386 ? 23.700 8.287 -10.907 1.00 95.44 386 TYR A CA 1
ATOM 2932 C C . TYR A 1 386 ? 23.394 8.017 -12.387 1.00 95.44 386 TYR A C 1
ATOM 2934 O O . TYR A 1 386 ? 24.283 8.112 -13.231 1.00 95.44 386 TYR A O 1
ATOM 2942 N N . ARG A 1 387 ? 22.136 7.721 -12.724 1.00 95.75 387 ARG A N 1
ATOM 2943 C CA . ARG A 1 387 ? 21.726 7.348 -14.085 1.00 95.75 387 ARG A CA 1
ATOM 2944 C C . ARG A 1 387 ? 21.857 8.479 -15.111 1.00 95.75 387 ARG A C 1
ATOM 2946 O O . ARG A 1 387 ? 22.091 8.185 -16.281 1.00 95.75 387 ARG A O 1
ATOM 2953 N N . TRP A 1 388 ? 21.764 9.738 -14.683 1.00 96.94 388 TRP A N 1
ATOM 2954 C CA . TRP A 1 388 ? 22.014 10.919 -15.522 1.00 96.94 388 TRP A CA 1
ATOM 2955 C C . TRP A 1 388 ? 23.499 11.288 -15.666 1.00 96.94 388 TRP A C 1
ATOM 2957 O O . TRP A 1 388 ? 23.870 11.885 -16.671 1.00 96.94 388 TRP A O 1
ATOM 2967 N N . THR A 1 389 ? 24.353 10.947 -14.695 1.00 96.44 389 THR A N 1
ATOM 2968 C CA . THR A 1 389 ? 25.792 11.298 -14.712 1.00 96.44 389 THR A CA 1
ATOM 2969 C C . THR A 1 389 ? 26.714 10.155 -15.134 1.00 96.44 389 THR A C 1
ATOM 2971 O O . THR A 1 389 ? 27.879 10.392 -15.438 1.00 96.44 389 THR A O 1
ATOM 2974 N N . GLY A 1 390 ? 26.242 8.906 -15.081 1.00 93.38 390 GLY A N 1
ATOM 2975 C CA . GLY A 1 390 ? 27.081 7.709 -15.187 1.00 93.38 390 GLY A CA 1
ATOM 2976 C C . GLY A 1 390 ? 27.995 7.470 -13.974 1.00 93.38 390 GLY A C 1
ATOM 2977 O O . GLY A 1 390 ? 28.801 6.542 -13.994 1.00 93.38 390 GLY A O 1
ATOM 2978 N N . SER A 1 391 ? 27.898 8.279 -12.911 1.00 93.94 391 SER A N 1
ATOM 2979 C CA . SER A 1 391 ? 28.849 8.247 -11.796 1.00 93.94 391 SER A CA 1
ATOM 2980 C C . SER A 1 391 ? 28.595 7.080 -10.839 1.00 93.94 391 SER A C 1
ATOM 2982 O O . SER A 1 391 ? 27.758 7.157 -9.936 1.00 93.94 391 SER A O 1
ATOM 2984 N N . TYR A 1 392 ? 29.371 6.004 -10.979 1.00 87.94 392 TYR A N 1
ATOM 2985 C CA . TYR A 1 392 ? 29.353 4.867 -10.047 1.00 87.94 392 TYR A CA 1
ATOM 2986 C C . TYR A 1 392 ? 29.704 5.259 -8.597 1.00 87.94 392 TYR A C 1
ATOM 2988 O O . TYR A 1 392 ? 29.283 4.582 -7.661 1.00 87.94 392 TYR A O 1
ATOM 2996 N N . ALA A 1 393 ? 30.400 6.383 -8.386 1.00 89.31 393 ALA A N 1
ATOM 2997 C CA . ALA A 1 393 ? 30.623 6.942 -7.052 1.00 89.31 393 ALA A CA 1
ATOM 2998 C C . ALA A 1 393 ? 29.317 7.448 -6.405 1.00 89.31 393 ALA A C 1
ATOM 3000 O O . ALA A 1 393 ? 29.123 7.261 -5.207 1.00 89.31 393 ALA A O 1
ATOM 3001 N N . LEU A 1 394 ? 28.386 8.011 -7.189 1.00 90.50 394 LEU A N 1
ATOM 3002 C CA . LEU A 1 394 ? 27.035 8.322 -6.704 1.00 90.50 394 LEU A CA 1
ATOM 3003 C C . LEU A 1 394 ? 26.219 7.044 -6.475 1.00 90.50 394 LEU A C 1
ATOM 3005 O O . LEU A 1 394 ? 25.508 6.957 -5.479 1.00 90.50 394 LEU A O 1
ATOM 3009 N N . ALA A 1 395 ? 26.365 6.021 -7.326 1.00 89.12 395 ALA A N 1
ATOM 3010 C CA . ALA A 1 395 ? 25.694 4.734 -7.120 1.00 89.12 395 ALA A CA 1
ATOM 3011 C C . ALA A 1 395 ? 26.071 4.078 -5.776 1.00 89.12 395 ALA A C 1
ATOM 3013 O O . ALA A 1 395 ? 25.217 3.469 -5.135 1.00 89.12 395 ALA A O 1
ATOM 3014 N N . ALA A 1 396 ? 27.310 4.251 -5.299 1.00 90.56 396 ALA A N 1
ATOM 3015 C CA . ALA A 1 396 ? 27.733 3.765 -3.984 1.00 90.56 396 ALA A CA 1
ATOM 3016 C C . ALA A 1 396 ? 26.956 4.409 -2.813 1.00 90.56 396 ALA A C 1
ATOM 3018 O O . ALA A 1 396 ? 26.742 3.757 -1.790 1.00 90.56 396 ALA A O 1
ATOM 3019 N N . LEU A 1 397 ? 26.466 5.648 -2.964 1.00 94.62 397 LEU A N 1
ATOM 3020 C CA . LEU A 1 397 ? 25.667 6.331 -1.937 1.00 94.62 397 LEU A CA 1
ATOM 3021 C C . LEU A 1 397 ? 24.277 5.698 -1.741 1.00 94.62 397 LEU A C 1
ATOM 3023 O O . LEU A 1 397 ? 23.677 5.879 -0.681 1.00 94.62 397 LEU A O 1
ATOM 3027 N N . LEU A 1 398 ? 23.785 4.891 -2.693 1.00 94.81 398 LEU A N 1
ATOM 3028 C CA . LEU A 1 398 ? 22.550 4.113 -2.517 1.00 94.81 398 LEU A CA 1
ATOM 3029 C C . LEU A 1 398 ? 22.642 3.147 -1.331 1.00 94.81 398 LEU A C 1
ATOM 3031 O O . LEU A 1 398 ? 21.643 2.921 -0.654 1.00 94.81 398 LEU A O 1
ATOM 3035 N N . PHE A 1 399 ? 23.838 2.643 -1.007 1.00 95.06 399 PHE A N 1
ATOM 3036 C CA . PHE A 1 399 ? 24.032 1.786 0.162 1.00 95.06 399 PHE A CA 1
ATOM 3037 C C . PHE A 1 399 ? 23.685 2.505 1.477 1.00 95.06 399 PHE A C 1
ATOM 3039 O O . PHE A 1 399 ? 23.150 1.879 2.389 1.00 95.06 399 PHE A O 1
ATOM 3046 N N . ALA A 1 400 ? 23.911 3.822 1.569 1.00 96.56 400 ALA A N 1
ATOM 3047 C CA . ALA A 1 400 ? 23.491 4.608 2.729 1.00 96.56 400 ALA A CA 1
ATOM 3048 C C . ALA A 1 400 ? 21.958 4.698 2.821 1.00 96.56 400 ALA A C 1
ATOM 3050 O O . ALA A 1 400 ? 21.400 4.498 3.898 1.00 96.56 400 ALA A O 1
ATOM 3051 N N . ALA A 1 401 ? 21.271 4.908 1.693 1.00 97.62 401 ALA A N 1
ATOM 3052 C CA . ALA A 1 401 ? 19.810 4.905 1.639 1.00 97.62 401 ALA A CA 1
ATOM 3053 C C . ALA A 1 401 ? 19.224 3.531 2.026 1.00 97.62 401 ALA A C 1
ATOM 3055 O O . ALA A 1 401 ? 18.315 3.461 2.852 1.00 97.62 401 ALA A O 1
ATOM 3056 N N . TRP A 1 402 ? 19.798 2.430 1.531 1.00 97.88 402 TRP A N 1
ATOM 3057 C CA . TRP A 1 402 ? 19.393 1.063 1.886 1.00 97.88 402 TRP A CA 1
ATOM 3058 C C . TRP A 1 402 ? 19.670 0.722 3.357 1.00 97.88 402 TRP A C 1
ATOM 3060 O O . TRP A 1 402 ? 18.842 0.086 4.013 1.00 97.88 402 TRP A O 1
ATOM 3070 N N . ALA A 1 403 ? 20.793 1.189 3.912 1.00 98.50 403 ALA A N 1
ATOM 3071 C CA . ALA A 1 403 ? 21.106 1.041 5.331 1.00 98.50 403 ALA A CA 1
ATOM 3072 C C . ALA A 1 403 ? 20.134 1.841 6.214 1.00 98.50 403 ALA A C 1
ATOM 3074 O O . ALA A 1 403 ? 19.668 1.325 7.231 1.00 98.50 403 ALA A O 1
ATOM 3075 N N . MET A 1 404 ? 19.760 3.059 5.806 1.00 98.69 404 MET A N 1
ATOM 3076 C CA . MET A 1 404 ? 18.725 3.856 6.473 1.00 98.69 404 MET A CA 1
ATOM 3077 C C . MET A 1 404 ? 17.346 3.189 6.387 1.00 98.69 404 MET A C 1
ATOM 3079 O O . MET A 1 404 ? 16.644 3.130 7.396 1.00 98.69 404 MET A O 1
ATOM 3083 N N . LEU A 1 405 ? 16.979 2.620 5.234 1.00 98.56 405 LEU A N 1
ATOM 3084 C CA . LEU A 1 405 ? 15.731 1.872 5.055 1.00 98.56 405 LEU A CA 1
ATOM 3085 C C . LEU A 1 405 ? 15.662 0.681 6.028 1.00 98.56 405 LEU A C 1
ATOM 3087 O O . LEU A 1 405 ? 14.700 0.539 6.786 1.00 98.56 405 LEU A O 1
ATOM 3091 N N . ALA A 1 406 ? 16.722 -0.132 6.071 1.00 98.69 406 ALA A N 1
ATOM 3092 C CA . ALA A 1 406 ? 16.820 -1.276 6.971 1.00 98.69 406 ALA A CA 1
ATOM 3093 C C . ALA A 1 406 ? 16.823 -0.864 8.455 1.00 98.69 406 ALA A C 1
ATOM 3095 O O . ALA A 1 406 ? 16.121 -1.475 9.265 1.00 98.69 406 ALA A O 1
ATOM 3096 N N . ALA A 1 407 ? 17.551 0.197 8.815 1.00 98.69 407 ALA A N 1
ATOM 3097 C CA . ALA A 1 407 ? 17.587 0.730 10.175 1.00 98.69 407 ALA A CA 1
ATOM 3098 C C . ALA A 1 407 ? 16.215 1.262 10.620 1.00 98.69 407 ALA A C 1
ATOM 3100 O O . ALA A 1 407 ? 15.750 0.914 11.704 1.00 98.69 407 ALA A O 1
ATOM 3101 N N . GLY A 1 408 ? 15.528 2.039 9.778 1.00 98.69 408 GLY A N 1
ATOM 3102 C CA . GLY A 1 408 ? 14.193 2.567 10.060 1.00 98.69 408 GLY A CA 1
ATOM 3103 C C . GLY A 1 408 ? 13.142 1.466 10.240 1.00 98.69 408 GLY A C 1
ATOM 3104 O O . GLY A 1 408 ? 12.350 1.513 11.183 1.00 98.69 408 GLY A O 1
ATOM 3105 N N . VAL A 1 409 ? 13.187 0.413 9.416 1.00 98.69 409 VAL A N 1
ATOM 3106 C CA . VAL A 1 409 ? 12.348 -0.785 9.596 1.00 98.69 409 VAL A CA 1
ATOM 3107 C C . VAL A 1 409 ? 12.681 -1.498 10.913 1.00 98.69 409 VAL A C 1
ATOM 3109 O O . VAL A 1 409 ? 11.775 -1.812 11.690 1.00 98.69 409 VAL A O 1
ATOM 3112 N N . ALA A 1 410 ? 13.964 -1.709 11.223 1.00 98.44 410 ALA A N 1
ATOM 3113 C CA . ALA A 1 410 ? 14.396 -2.345 12.469 1.00 98.44 410 ALA A CA 1
ATOM 3114 C C . ALA A 1 410 ? 14.026 -1.523 13.719 1.00 98.44 410 ALA A C 1
ATOM 3116 O O . ALA A 1 410 ? 13.693 -2.092 14.764 1.00 98.44 410 ALA A O 1
ATOM 3117 N N . MET A 1 411 ? 14.009 -0.189 13.624 1.00 98.56 411 MET A N 1
ATOM 3118 C CA . MET A 1 411 ? 13.539 0.687 14.698 1.00 98.56 411 MET A CA 1
ATOM 3119 C C . MET A 1 411 ? 12.079 0.404 15.067 1.00 98.56 411 MET A C 1
ATOM 3121 O O . MET A 1 411 ? 11.777 0.358 16.263 1.00 98.56 411 MET A O 1
ATOM 3125 N N . ILE A 1 412 ? 11.209 0.158 14.084 1.00 98.00 412 ILE A N 1
ATOM 3126 C CA . ILE A 1 412 ? 9.803 -0.209 14.309 1.00 98.00 412 ILE A CA 1
ATOM 3127 C C . ILE A 1 412 ? 9.657 -1.673 14.756 1.00 98.00 412 ILE A C 1
ATOM 3129 O O . ILE A 1 412 ? 8.947 -1.943 15.720 1.00 98.00 412 ILE A O 1
ATOM 3133 N N . ALA A 1 413 ? 10.346 -2.612 14.101 1.00 97.19 413 ALA A N 1
ATOM 3134 C CA . ALA A 1 413 ? 10.106 -4.049 14.269 1.00 97.19 413 ALA A CA 1
ATOM 3135 C C . ALA A 1 413 ? 10.758 -4.682 15.513 1.00 97.19 413 ALA A C 1
ATOM 3137 O O . ALA A 1 413 ? 10.180 -5.573 16.140 1.00 97.19 413 ALA A O 1
ATOM 3138 N N . ALA A 1 414 ? 11.970 -4.252 15.883 1.00 96.50 414 ALA A N 1
ATOM 3139 C CA . ALA A 1 414 ? 12.754 -4.906 16.936 1.00 96.50 414 ALA A CA 1
ATOM 3140 C C . ALA A 1 414 ? 12.094 -4.924 18.339 1.00 96.50 414 ALA A C 1
ATOM 3142 O O . ALA A 1 414 ? 12.228 -5.946 19.020 1.00 96.50 414 ALA A O 1
ATOM 3143 N N . PRO A 1 415 ? 11.362 -3.880 18.795 1.00 96.12 415 PRO A N 1
ATOM 3144 C CA . PRO A 1 415 ? 10.666 -3.899 20.085 1.00 96.12 415 PRO A CA 1
ATOM 3145 C C . PRO A 1 415 ? 9.655 -5.043 20.220 1.00 96.12 415 PRO A C 1
ATOM 3147 O O . PRO A 1 415 ? 9.539 -5.621 21.298 1.00 96.12 415 PRO A O 1
ATOM 3150 N N . TRP A 1 416 ? 8.975 -5.419 19.131 1.00 96.38 416 TRP A N 1
ATOM 3151 C CA . TRP A 1 416 ? 7.959 -6.477 19.136 1.00 96.38 416 TRP A CA 1
ATOM 3152 C C . TRP A 1 416 ? 8.528 -7.890 19.283 1.00 96.38 416 TRP A C 1
ATOM 3154 O O . TRP A 1 416 ? 7.792 -8.796 19.659 1.00 96.38 416 TRP A O 1
ATOM 3164 N N . ARG A 1 417 ? 9.825 -8.104 19.004 1.00 95.19 417 ARG A N 1
ATOM 3165 C CA . ARG A 1 417 ? 10.512 -9.401 19.191 1.00 95.19 417 ARG A CA 1
ATOM 3166 C C . ARG A 1 417 ? 9.742 -10.594 18.584 1.00 95.19 417 ARG A C 1
ATOM 3168 O O . ARG A 1 417 ? 9.708 -11.662 19.188 1.00 95.19 417 ARG A O 1
ATOM 3175 N N . LEU A 1 418 ? 9.150 -10.415 17.395 1.00 93.62 418 LEU A N 1
ATOM 3176 C CA . LEU A 1 418 ? 8.080 -11.250 16.802 1.00 93.62 418 LEU A CA 1
ATOM 3177 C C . LEU A 1 418 ? 8.307 -12.778 16.784 1.00 93.62 418 LEU A C 1
ATOM 3179 O O . LEU A 1 418 ? 7.338 -13.536 16.723 1.00 93.62 418 LEU A O 1
ATOM 3183 N N . TRP A 1 419 ? 9.558 -13.244 16.832 1.00 94.75 419 TRP A N 1
ATOM 3184 C CA . TRP A 1 419 ? 9.920 -14.667 16.896 1.00 94.75 419 TRP A CA 1
ATOM 3185 C C . TRP A 1 419 ? 9.792 -15.297 18.295 1.00 94.75 419 TRP A C 1
ATOM 3187 O O . TRP A 1 419 ? 9.755 -16.520 18.406 1.00 94.75 419 TRP A O 1
ATOM 3197 N N . ARG A 1 420 ? 9.660 -14.499 19.364 1.00 93.25 420 ARG A N 1
ATOM 3198 C CA . ARG A 1 420 ? 9.205 -14.986 20.679 1.00 93.25 420 ARG A CA 1
ATOM 3199 C C . ARG A 1 420 ? 7.717 -15.369 20.616 1.00 93.25 420 ARG A C 1
ATOM 3201 O O . ARG A 1 420 ? 7.014 -14.873 19.731 1.00 93.25 420 ARG A O 1
ATOM 3208 N N . PRO A 1 421 ? 7.206 -16.227 21.523 1.00 91.31 421 PRO A N 1
ATOM 3209 C CA . PRO A 1 421 ? 5.768 -16.458 21.673 1.00 91.31 421 PRO A CA 1
ATOM 3210 C C . PRO A 1 421 ? 4.991 -15.135 21.739 1.00 91.31 421 PRO A C 1
ATOM 3212 O O . PRO A 1 421 ? 5.411 -14.214 22.439 1.00 91.31 421 PRO A O 1
ATOM 3215 N N . LEU A 1 422 ? 3.899 -15.034 20.977 1.00 90.44 422 LEU A N 1
ATOM 3216 C CA . LEU A 1 422 ? 3.011 -13.870 21.015 1.00 90.44 422 LEU A CA 1
ATOM 3217 C C . LEU A 1 422 ? 2.141 -13.983 22.279 1.00 90.44 422 LEU A C 1
ATOM 3219 O O . LEU A 1 422 ? 1.561 -15.055 22.469 1.00 90.44 422 LEU A O 1
ATOM 3223 N N . PRO A 1 423 ? 2.059 -12.946 23.137 1.00 90.62 423 PRO A N 1
ATOM 3224 C CA . PRO A 1 423 ? 1.254 -12.994 24.359 1.00 90.62 423 PRO A CA 1
ATOM 3225 C C . PRO A 1 423 ? -0.224 -13.319 24.116 1.00 90.62 423 PRO A C 1
ATOM 3227 O O . PRO A 1 423 ? -0.788 -14.135 24.839 1.00 90.62 423 PRO A O 1
ATOM 3230 N N . GLU A 1 424 ? -0.827 -12.760 23.064 1.00 87.81 424 GLU A N 1
ATOM 3231 C CA . GLU A 1 424 ? -2.126 -13.216 22.559 1.00 87.81 424 GLU A CA 1
ATOM 3232 C C . GLU A 1 424 ? -1.921 -14.075 21.296 1.00 87.81 424 GLU A C 1
ATOM 3234 O O . GLU A 1 424 ? -1.311 -13.644 20.312 1.00 87.81 424 GLU A O 1
ATOM 3239 N N . SER A 1 425 ? -2.415 -15.317 21.328 1.00 84.94 425 SER A N 1
ATOM 3240 C CA . SER A 1 425 ? -2.256 -16.295 20.243 1.00 84.94 425 SER A CA 1
ATOM 3241 C C . SER A 1 425 ? -3.394 -16.205 19.223 1.00 84.94 425 SER A C 1
ATOM 3243 O O . SER A 1 425 ? -4.566 -16.176 19.591 1.00 84.94 425 SER A O 1
ATOM 3245 N N . ASP A 1 426 ? -3.059 -16.200 17.930 1.00 86.81 426 ASP A N 1
ATOM 3246 C CA . ASP A 1 426 ? -4.026 -16.093 16.834 1.00 86.81 426 ASP A CA 1
ATOM 3247 C C . ASP A 1 426 ? -3.509 -16.789 15.559 1.00 86.81 426 ASP A C 1
ATOM 3249 O O . ASP A 1 426 ? -2.319 -16.717 15.232 1.00 86.81 426 ASP A O 1
ATOM 3253 N N . ARG A 1 427 ? -4.414 -17.424 14.798 1.00 88.12 427 ARG A N 1
ATOM 3254 C CA . ARG A 1 427 ? -4.137 -18.113 13.518 1.00 88.12 427 ARG A CA 1
ATOM 3255 C C . ARG A 1 427 ? -3.443 -17.229 12.467 1.00 88.12 427 ARG A C 1
ATOM 3257 O O . ARG A 1 427 ? -2.707 -17.744 11.626 1.00 88.12 427 ARG A O 1
ATOM 3264 N N . SER A 1 428 ? -3.636 -15.912 12.531 1.00 90.69 428 SER A N 1
ATOM 3265 C CA . SER A 1 428 ? -2.978 -14.911 11.678 1.00 90.69 428 SER A CA 1
ATOM 3266 C C . SER A 1 428 ? -1.513 -14.635 12.046 1.00 90.69 428 SER A C 1
ATOM 3268 O O . SER A 1 428 ? -0.733 -14.238 11.179 1.00 90.69 428 SER A O 1
ATOM 3270 N N . GLY A 1 429 ? -1.091 -14.887 13.292 1.00 91.56 429 GLY A N 1
ATOM 3271 C CA . GLY A 1 429 ? 0.236 -14.501 13.794 1.00 91.56 429 GLY A CA 1
ATOM 3272 C C . GLY A 1 429 ? 1.405 -15.131 13.025 1.00 91.56 429 GLY A C 1
ATOM 3273 O O . GLY A 1 429 ? 2.480 -14.537 12.922 1.00 91.56 429 GLY A O 1
ATOM 3274 N N . LYS A 1 430 ? 1.192 -16.302 12.407 1.00 91.69 430 LYS A N 1
ATOM 3275 C CA . LYS A 1 430 ? 2.183 -16.946 11.529 1.00 91.69 430 LYS A CA 1
ATOM 3276 C C . LYS A 1 430 ? 2.371 -16.222 10.191 1.00 91.69 430 LYS A C 1
ATOM 3278 O O . LYS A 1 430 ? 3.501 -16.144 9.721 1.00 91.69 430 LYS A O 1
ATOM 3283 N N . PHE A 1 431 ? 1.313 -15.632 9.628 1.00 94.00 431 PHE A N 1
ATOM 3284 C CA . PHE A 1 431 ? 1.401 -14.804 8.418 1.00 94.00 431 PHE A CA 1
ATOM 3285 C C . PHE A 1 431 ? 2.153 -13.505 8.703 1.00 94.00 431 PHE A C 1
ATOM 3287 O O . PHE A 1 431 ? 3.054 -13.154 7.950 1.00 94.00 431 PHE A O 1
ATOM 3294 N N . VAL A 1 432 ? 1.863 -12.853 9.838 1.00 94.38 432 VAL A N 1
ATOM 3295 C CA . VAL A 1 432 ? 2.602 -11.663 10.293 1.00 94.38 432 VAL A CA 1
ATOM 3296 C C . VAL A 1 432 ? 4.091 -11.994 10.459 1.00 94.38 432 VAL A C 1
ATOM 3298 O O . VAL A 1 432 ? 4.931 -11.358 9.830 1.00 94.38 432 VAL A O 1
ATOM 3301 N N . ARG A 1 433 ? 4.445 -13.035 11.226 1.00 95.44 433 ARG A N 1
ATOM 3302 C CA . ARG A 1 433 ? 5.849 -13.472 11.392 1.00 95.44 433 ARG A CA 1
ATOM 3303 C C . ARG A 1 433 ? 6.548 -13.771 10.063 1.00 95.44 433 ARG A C 1
ATOM 3305 O O . ARG A 1 433 ? 7.669 -13.310 9.858 1.00 95.44 433 ARG A O 1
ATOM 3312 N N . ALA A 1 434 ? 5.899 -14.519 9.168 1.00 96.81 434 ALA A N 1
ATOM 3313 C CA . ALA A 1 434 ? 6.449 -14.841 7.853 1.00 96.81 434 ALA A CA 1
ATOM 3314 C C . ALA A 1 434 ? 6.684 -13.576 7.014 1.00 96.81 434 ALA A C 1
ATOM 3316 O O . ALA A 1 434 ? 7.742 -13.439 6.404 1.00 96.81 434 ALA A O 1
ATOM 3317 N N . ALA A 1 435 ? 5.751 -12.623 7.049 1.00 98.06 435 ALA A N 1
ATOM 3318 C CA . ALA A 1 435 ? 5.875 -11.360 6.339 1.00 98.06 435 ALA A CA 1
ATOM 3319 C C . ALA A 1 435 ? 7.082 -10.535 6.803 1.00 98.06 435 ALA A C 1
ATOM 3321 O O . ALA A 1 435 ? 7.873 -10.073 5.983 1.00 98.06 435 ALA A O 1
ATOM 3322 N N . TRP A 1 436 ? 7.261 -10.382 8.118 1.00 98.00 436 TRP A N 1
ATOM 3323 C CA . TRP A 1 436 ? 8.409 -9.662 8.679 1.00 98.00 436 TRP A CA 1
ATOM 3324 C C . TRP A 1 436 ? 9.741 -10.384 8.432 1.00 98.00 436 TRP A C 1
ATOM 3326 O O . TRP A 1 436 ? 10.762 -9.724 8.240 1.00 98.00 436 TRP A O 1
ATOM 3336 N N . GLY A 1 437 ? 9.734 -11.720 8.351 1.00 98.25 437 GLY A N 1
ATOM 3337 C CA . GLY A 1 437 ? 10.875 -12.500 7.866 1.00 98.25 437 GLY A CA 1
ATOM 3338 C C . GLY A 1 437 ? 11.220 -12.194 6.407 1.00 98.25 437 GLY A C 1
ATOM 3339 O O . GLY A 1 437 ? 12.374 -11.915 6.095 1.00 98.25 437 GLY A O 1
ATOM 3340 N N . TRP A 1 438 ? 10.226 -12.160 5.518 1.00 98.62 438 TRP A N 1
ATOM 3341 C CA . TRP A 1 438 ? 10.431 -11.818 4.109 1.00 98.62 438 TRP A CA 1
ATOM 3342 C C . TRP A 1 438 ? 10.848 -10.360 3.876 1.00 98.62 438 TRP A C 1
ATOM 3344 O O . TRP A 1 438 ? 11.664 -10.103 2.991 1.00 98.62 438 TRP A O 1
ATOM 3354 N N . LEU A 1 439 ? 10.378 -9.413 4.696 1.00 98.62 439 LEU A N 1
ATOM 3355 C CA . LEU A 1 439 ? 10.885 -8.037 4.680 1.00 98.62 439 LEU A CA 1
ATOM 3356 C C . LEU A 1 439 ? 12.374 -7.994 5.050 1.00 98.62 439 LEU A C 1
ATOM 3358 O O . LEU A 1 439 ? 13.154 -7.332 4.369 1.00 98.62 439 LEU A O 1
ATOM 3362 N N . ALA A 1 440 ? 12.783 -8.738 6.084 1.00 98.44 440 ALA A N 1
ATOM 3363 C CA . ALA A 1 440 ? 14.191 -8.855 6.452 1.00 98.44 440 ALA A CA 1
ATOM 3364 C C . ALA A 1 440 ? 15.026 -9.489 5.325 1.00 98.44 440 ALA A C 1
ATOM 3366 O O . ALA A 1 440 ? 16.091 -8.968 5.009 1.00 98.44 440 ALA A O 1
ATOM 3367 N N . VAL A 1 441 ? 14.529 -10.539 4.656 1.00 98.62 441 VAL A N 1
ATOM 3368 C CA . VAL A 1 441 ? 15.180 -11.124 3.464 1.00 98.62 441 VAL A CA 1
ATOM 3369 C C . VAL A 1 441 ? 15.331 -10.086 2.348 1.00 98.62 441 VAL A C 1
ATOM 3371 O O . VAL A 1 441 ? 16.428 -9.929 1.820 1.00 98.62 441 VAL A O 1
ATOM 3374 N N . SER A 1 442 ? 14.278 -9.327 2.026 1.00 98.44 442 SER A N 1
ATOM 3375 C CA . SER A 1 442 ? 14.330 -8.278 0.998 1.00 98.44 442 SER A CA 1
ATOM 3376 C C . SER A 1 442 ? 15.383 -7.209 1.306 1.00 98.44 442 SER A C 1
ATOM 3378 O O . SER A 1 442 ? 16.142 -6.820 0.422 1.00 98.44 442 SER A O 1
ATOM 3380 N N . LEU A 1 443 ? 15.449 -6.745 2.557 1.00 98.38 443 LEU A N 1
ATOM 3381 C CA . LEU A 1 443 ? 16.410 -5.730 3.000 1.00 98.38 443 LEU A CA 1
ATOM 3382 C C . LEU A 1 443 ? 17.847 -6.271 3.027 1.00 98.38 443 LEU A C 1
ATOM 3384 O O . LEU A 1 443 ? 18.773 -5.573 2.620 1.00 98.38 443 LEU A O 1
ATOM 3388 N N . LEU A 1 444 ? 18.041 -7.525 3.448 1.00 98.12 444 LEU A N 1
ATOM 3389 C CA . LEU A 1 444 ? 19.346 -8.190 3.419 1.00 98.12 444 LEU A CA 1
ATOM 3390 C C . LEU A 1 444 ? 19.843 -8.407 1.985 1.00 98.12 444 LEU A C 1
ATOM 3392 O O . LEU A 1 444 ? 21.018 -8.179 1.724 1.00 98.12 444 LEU A O 1
ATOM 3396 N N . MET A 1 445 ? 18.969 -8.782 1.046 1.00 97.38 445 MET A N 1
ATOM 3397 C CA . MET A 1 445 ? 19.325 -8.881 -0.375 1.00 97.38 445 MET A CA 1
ATOM 3398 C C . MET A 1 445 ? 19.653 -7.510 -0.981 1.00 97.38 445 MET A C 1
ATOM 3400 O O . MET A 1 445 ? 20.621 -7.386 -1.725 1.00 97.38 445 MET A O 1
ATOM 3404 N N . LEU A 1 446 ? 18.901 -6.463 -0.630 1.00 95.12 446 LEU A N 1
ATOM 3405 C CA . LEU A 1 446 ? 19.176 -5.097 -1.080 1.00 95.12 446 LEU A CA 1
ATOM 3406 C C . LEU A 1 446 ? 20.558 -4.610 -0.599 1.00 95.12 446 LEU A C 1
ATOM 3408 O O . LEU A 1 446 ? 21.354 -4.120 -1.396 1.00 95.12 446 LEU A O 1
ATOM 3412 N N . LEU A 1 447 ? 20.895 -4.843 0.675 1.00 96.75 447 LEU A N 1
ATOM 3413 C CA . LEU A 1 447 ? 22.222 -4.552 1.233 1.00 96.75 447 LEU A CA 1
ATOM 3414 C C . LEU A 1 447 ? 23.331 -5.450 0.657 1.00 96.75 447 LEU A C 1
ATOM 3416 O O . LEU A 1 447 ? 24.461 -4.997 0.489 1.00 96.75 447 LEU A O 1
ATOM 3420 N N . ALA A 1 448 ? 23.029 -6.706 0.323 1.00 95.75 448 ALA A N 1
ATOM 3421 C CA . ALA A 1 448 ? 23.978 -7.635 -0.289 1.00 95.75 448 ALA A CA 1
ATOM 3422 C C . ALA A 1 448 ? 24.190 -7.402 -1.798 1.00 95.75 448 ALA A C 1
ATOM 3424 O O . ALA A 1 448 ? 25.082 -8.018 -2.383 1.00 95.75 448 ALA A O 1
ATOM 3425 N N . PHE A 1 449 ? 23.432 -6.510 -2.443 1.00 92.94 449 PHE A N 1
ATOM 3426 C CA . PHE A 1 449 ? 23.505 -6.297 -3.890 1.00 92.94 449 PHE A CA 1
ATOM 3427 C C . PHE A 1 449 ? 24.909 -5.920 -4.431 1.00 92.94 449 PHE A C 1
ATOM 3429 O O . PHE A 1 449 ? 25.284 -6.440 -5.486 1.00 92.94 449 PHE A O 1
ATOM 3436 N N . PRO A 1 450 ? 25.748 -5.104 -3.753 1.00 90.50 450 PRO A N 1
ATOM 3437 C CA . PRO A 1 450 ? 27.130 -4.859 -4.191 1.00 90.50 450 PRO A CA 1
ATOM 3438 C C . PRO A 1 450 ? 28.020 -6.110 -4.119 1.00 90.50 450 PRO A C 1
ATOM 3440 O O . PRO A 1 450 ? 28.868 -6.324 -4.985 1.00 90.50 450 PRO A O 1
ATOM 3443 N N . LEU A 1 451 ? 27.807 -6.965 -3.111 1.00 92.31 451 LEU A N 1
ATOM 3444 C CA . LEU A 1 451 ? 28.512 -8.241 -2.976 1.00 92.31 451 LEU A CA 1
ATOM 3445 C C . LEU A 1 451 ? 28.057 -9.236 -4.051 1.00 92.31 451 LEU A C 1
ATOM 3447 O O . LEU A 1 451 ? 28.891 -9.909 -4.649 1.00 92.31 451 LEU A O 1
ATOM 3451 N N . TYR A 1 452 ? 26.754 -9.284 -4.341 1.00 93.25 452 TYR A N 1
ATOM 3452 C CA . TYR A 1 452 ? 26.200 -10.116 -5.406 1.00 93.25 452 TYR A CA 1
ATOM 3453 C C . TYR A 1 452 ? 26.791 -9.757 -6.778 1.00 93.25 452 TYR A C 1
ATOM 3455 O O . TYR A 1 452 ? 27.330 -10.646 -7.428 1.00 93.25 452 TYR A O 1
ATOM 3463 N N . GLN A 1 453 ? 26.789 -8.474 -7.171 1.00 91.44 453 GLN A N 1
ATOM 3464 C CA . GLN A 1 453 ? 27.419 -8.013 -8.423 1.00 91.44 453 GLN A CA 1
ATOM 3465 C C . GLN A 1 453 ? 28.899 -8.423 -8.514 1.00 91.44 453 GLN A C 1
ATOM 3467 O O . GLN A 1 453 ? 29.364 -8.860 -9.564 1.00 91.44 453 GLN A O 1
ATOM 3472 N N . ARG A 1 454 ? 29.646 -8.320 -7.404 1.00 92.00 454 ARG A N 1
ATOM 3473 C CA . ARG A 1 454 ? 31.064 -8.714 -7.349 1.00 92.00 454 ARG A CA 1
ATOM 3474 C C . ARG A 1 454 ? 31.279 -10.225 -7.508 1.00 92.00 454 ARG A C 1
ATOM 3476 O O . ARG A 1 454 ? 32.323 -10.619 -8.018 1.00 92.00 454 ARG A O 1
ATOM 3483 N N . ILE A 1 455 ? 30.339 -11.053 -7.053 1.00 95.38 455 ILE A N 1
ATOM 3484 C CA . ILE A 1 455 ? 30.419 -12.520 -7.149 1.00 95.38 455 ILE A CA 1
ATOM 3485 C C . ILE A 1 455 ? 29.928 -13.021 -8.515 1.00 95.38 455 ILE A C 1
ATOM 3487 O O . ILE A 1 455 ? 30.523 -13.945 -9.061 1.00 95.38 455 ILE A O 1
ATOM 3491 N N . SER A 1 456 ? 28.866 -12.433 -9.075 1.00 93.50 456 SER A N 1
ATOM 3492 C CA . SER A 1 456 ? 28.307 -12.849 -10.368 1.00 93.50 456 SER A CA 1
ATOM 3493 C C . SER A 1 456 ? 29.049 -12.272 -11.575 1.00 93.50 456 SER A C 1
ATOM 3495 O O . SER A 1 456 ? 28.988 -12.850 -12.656 1.00 93.50 456 SER A O 1
ATOM 3497 N N . GLY A 1 457 ? 29.706 -11.118 -11.420 1.00 91.56 457 GLY A N 1
ATOM 3498 C CA . GLY A 1 457 ? 30.219 -10.322 -12.538 1.00 91.56 457 GLY A CA 1
ATOM 3499 C C . GLY A 1 457 ? 29.126 -9.572 -13.317 1.00 91.56 457 GLY A C 1
ATOM 3500 O O . GLY A 1 457 ? 29.438 -8.840 -14.255 1.00 91.56 457 GLY A O 1
ATOM 3501 N N . GLU A 1 458 ? 27.851 -9.710 -12.939 1.00 86.69 458 GLU A N 1
ATOM 3502 C CA . GLU A 1 458 ? 26.732 -9.016 -13.580 1.00 86.69 458 GLU A CA 1
ATOM 3503 C C . GLU A 1 458 ? 26.573 -7.600 -13.008 1.00 86.69 458 GLU A C 1
ATOM 3505 O O . GLU A 1 458 ? 26.191 -7.432 -11.851 1.00 86.69 458 GLU A O 1
ATOM 3510 N N . ALA A 1 459 ? 26.767 -6.568 -13.836 1.00 79.88 459 ALA A N 1
ATOM 3511 C CA . ALA A 1 459 ? 26.499 -5.173 -13.455 1.00 79.88 459 ALA A CA 1
ATOM 3512 C C . ALA A 1 459 ? 25.000 -4.874 -13.220 1.00 79.88 459 ALA A C 1
ATOM 3514 O O . ALA A 1 459 ? 24.644 -3.877 -12.594 1.00 79.88 459 ALA A O 1
ATOM 3515 N N . PHE A 1 460 ? 24.101 -5.722 -13.730 1.00 84.88 460 PHE A N 1
ATOM 3516 C CA . PHE A 1 460 ? 22.670 -5.675 -13.440 1.00 84.88 460 PHE A CA 1
ATOM 3517 C C . PHE A 1 460 ? 22.038 -7.049 -13.669 1.00 84.88 460 PHE A C 1
ATOM 3519 O O . PHE A 1 460 ? 22.202 -7.628 -14.740 1.00 84.88 460 PHE A O 1
ATOM 3526 N N . SER A 1 461 ? 21.249 -7.528 -12.703 1.00 89.56 461 SER A N 1
ATOM 3527 C CA . SER A 1 461 ? 20.544 -8.808 -12.808 1.00 89.56 461 SER A CA 1
ATOM 3528 C C . SER A 1 461 ? 19.038 -8.640 -12.646 1.00 89.56 461 SER A C 1
ATOM 3530 O O . SER A 1 461 ? 18.544 -8.292 -11.568 1.00 89.56 461 SER A O 1
ATOM 3532 N N . HIS A 1 462 ? 18.288 -8.942 -13.711 1.00 87.50 462 HIS A N 1
ATOM 3533 C CA . HIS A 1 462 ? 16.821 -8.970 -13.676 1.00 87.50 462 HIS A CA 1
ATOM 3534 C C . HIS A 1 462 ? 16.294 -9.973 -12.639 1.00 87.50 462 HIS A C 1
ATOM 3536 O O . HIS A 1 462 ? 15.292 -9.699 -11.980 1.00 87.50 462 HIS A O 1
ATOM 3542 N N . ALA A 1 463 ? 16.979 -11.110 -12.469 1.00 89.31 463 ALA A N 1
ATOM 3543 C CA . ALA A 1 463 ? 16.600 -12.139 -11.508 1.00 89.31 463 ALA A CA 1
ATOM 3544 C C . ALA A 1 463 ? 16.764 -11.649 -10.062 1.00 89.31 463 ALA A C 1
ATOM 3546 O O . ALA A 1 463 ? 15.838 -11.786 -9.266 1.00 89.31 463 ALA A O 1
ATOM 3547 N N . TYR A 1 464 ? 17.894 -11.012 -9.730 1.00 93.56 464 TYR A N 1
ATOM 3548 C CA . TYR A 1 464 ? 18.156 -10.536 -8.368 1.00 93.56 464 TYR A CA 1
ATOM 3549 C C . TYR A 1 464 ? 17.233 -9.377 -7.960 1.00 93.56 464 TYR A C 1
ATOM 3551 O O . TYR A 1 464 ? 16.596 -9.436 -6.908 1.00 93.56 464 TYR A O 1
ATOM 3559 N N . TYR A 1 465 ? 17.065 -8.364 -8.821 1.00 91.12 465 TYR A N 1
ATOM 3560 C CA . TYR A 1 465 ? 16.095 -7.285 -8.581 1.00 91.12 465 TYR A CA 1
ATOM 3561 C C . TYR A 1 465 ? 14.647 -7.790 -8.555 1.00 91.12 465 TYR A C 1
ATOM 3563 O O . TYR A 1 465 ? 13.833 -7.294 -7.772 1.00 91.12 465 TYR A O 1
ATOM 3571 N N . GLY A 1 466 ? 14.323 -8.790 -9.380 1.00 91.56 466 GLY A N 1
ATOM 3572 C CA . GLY A 1 466 ? 13.048 -9.495 -9.330 1.00 91.56 466 GLY A CA 1
ATOM 3573 C C . GLY A 1 466 ? 12.828 -10.174 -7.979 1.00 91.56 466 GLY A C 1
ATOM 3574 O O . GLY A 1 466 ? 11.771 -9.987 -7.379 1.00 91.56 466 GLY A O 1
ATOM 3575 N N . ALA A 1 467 ? 13.828 -10.894 -7.468 1.00 94.88 467 ALA A N 1
ATOM 3576 C CA . ALA A 1 467 ? 13.767 -11.608 -6.197 1.00 94.88 467 ALA A CA 1
ATOM 3577 C C . ALA A 1 467 ? 13.637 -10.668 -4.986 1.00 94.88 467 ALA A C 1
ATOM 3579 O O . ALA A 1 467 ? 12.757 -10.903 -4.159 1.00 94.88 467 ALA A O 1
ATOM 3580 N N . ILE A 1 468 ? 14.406 -9.567 -4.922 1.00 96.12 468 ILE A N 1
ATOM 3581 C CA . ILE A 1 468 ? 14.216 -8.507 -3.907 1.00 96.12 468 ILE A CA 1
ATOM 3582 C C . ILE A 1 468 ? 12.757 -8.039 -3.932 1.00 96.12 468 ILE A C 1
ATOM 3584 O O . ILE A 1 468 ? 12.054 -8.097 -2.924 1.00 96.12 468 ILE A O 1
ATOM 3588 N N . ARG A 1 469 ? 12.264 -7.629 -5.109 1.00 94.75 469 ARG A N 1
ATOM 3589 C CA . ARG A 1 469 ? 10.911 -7.075 -5.245 1.00 94.75 469 ARG A CA 1
ATOM 3590 C C . ARG A 1 469 ? 9.823 -8.083 -4.884 1.00 94.75 469 ARG A C 1
ATOM 3592 O O . ARG A 1 469 ? 8.864 -7.685 -4.236 1.00 94.75 469 ARG A O 1
ATOM 3599 N N . HIS A 1 470 ? 9.971 -9.367 -5.211 1.00 95.44 470 HIS A N 1
ATOM 3600 C CA . HIS A 1 470 ? 9.002 -10.400 -4.818 1.00 95.44 470 HIS A CA 1
ATOM 3601 C C . HIS A 1 470 ? 9.087 -10.771 -3.329 1.00 95.44 470 HIS A C 1
ATOM 3603 O O . HIS A 1 470 ? 8.048 -11.042 -2.725 1.00 95.44 470 HIS A O 1
ATOM 3609 N N . ALA A 1 471 ? 10.268 -10.716 -2.703 1.00 98.31 471 ALA A N 1
ATOM 3610 C CA . ALA A 1 471 ? 10.401 -10.880 -1.256 1.00 98.31 471 ALA A CA 1
ATOM 3611 C C . ALA A 1 471 ? 9.590 -9.809 -0.503 1.00 98.31 471 ALA A C 1
ATOM 3613 O O . ALA A 1 471 ? 8.868 -10.135 0.436 1.00 98.31 471 ALA A O 1
ATOM 3614 N N . ILE A 1 472 ? 9.599 -8.551 -0.956 1.00 98.31 472 ILE A N 1
ATOM 3615 C CA . ILE A 1 472 ? 8.778 -7.501 -0.336 1.00 98.31 472 ILE A CA 1
ATOM 3616 C C . ILE A 1 472 ? 7.314 -7.463 -0.821 1.00 98.31 472 ILE A C 1
ATOM 3618 O O . ILE A 1 472 ? 6.433 -7.242 0.005 1.00 98.31 472 ILE A O 1
ATOM 3622 N N . THR A 1 473 ? 6.983 -7.725 -2.093 1.00 97.06 473 THR A N 1
ATOM 3623 C CA . THR A 1 473 ? 5.579 -7.660 -2.573 1.00 97.06 473 THR A CA 1
ATOM 3624 C C . THR A 1 473 ? 4.765 -8.920 -2.283 1.00 97.06 473 THR A C 1
ATOM 3626 O O . THR A 1 473 ? 3.638 -8.826 -1.789 1.00 97.06 473 THR A O 1
ATOM 3629 N N . VAL A 1 474 ? 5.315 -10.106 -2.543 1.00 95.62 474 VAL A N 1
ATOM 3630 C CA . VAL A 1 474 ? 4.653 -11.386 -2.249 1.00 95.62 474 VAL A CA 1
ATOM 3631 C C . VAL A 1 474 ? 4.945 -11.795 -0.810 1.00 95.62 474 VAL A C 1
ATOM 3633 O O . VAL A 1 474 ? 4.019 -12.072 -0.050 1.00 95.62 474 VAL A O 1
ATOM 3636 N N . GLY A 1 475 ? 6.218 -11.774 -0.414 1.00 97.62 475 GLY A N 1
ATOM 3637 C CA . GLY A 1 475 ? 6.646 -12.227 0.905 1.00 97.62 475 GLY A CA 1
ATOM 3638 C C . GLY A 1 475 ? 6.177 -11.328 2.054 1.00 97.62 475 GLY A C 1
ATOM 3639 O O . GLY A 1 475 ? 5.587 -11.839 2.998 1.00 97.62 475 GLY A O 1
ATOM 3640 N N . PHE A 1 476 ? 6.381 -10.007 1.995 1.00 98.62 476 PHE A N 1
ATOM 3641 C CA . PHE A 1 476 ? 5.935 -9.081 3.053 1.00 98.62 476 PHE A CA 1
ATOM 3642 C C . PHE A 1 476 ? 4.515 -8.543 2.828 1.00 98.62 476 PHE A C 1
ATOM 3644 O O . PHE A 1 476 ? 3.612 -8.864 3.598 1.00 98.62 476 PHE A O 1
ATOM 3651 N N . ILE A 1 477 ? 4.294 -7.737 1.784 1.00 98.38 477 ILE A N 1
ATOM 3652 C CA . ILE A 1 477 ? 3.040 -6.992 1.574 1.00 98.38 477 ILE A CA 1
ATOM 3653 C C . ILE A 1 477 ? 1.843 -7.946 1.479 1.00 98.38 477 ILE A C 1
ATOM 3655 O O . ILE A 1 477 ? 0.864 -7.780 2.208 1.00 98.38 477 ILE A O 1
ATOM 3659 N N . SER A 1 478 ? 1.929 -8.987 0.645 1.00 97.06 478 SER A N 1
ATOM 3660 C CA . SER A 1 478 ? 0.809 -9.918 0.458 1.00 97.06 478 SER A CA 1
ATOM 3661 C C . SER A 1 478 ? 0.563 -10.810 1.680 1.00 97.06 478 SER A C 1
ATOM 3663 O O . SER A 1 478 ? -0.596 -11.053 2.010 1.00 97.06 478 SER A O 1
ATOM 3665 N N . LEU A 1 479 ? 1.596 -11.242 2.417 1.00 97.19 479 LEU A N 1
ATOM 3666 C CA . LEU A 1 479 ? 1.384 -11.980 3.672 1.00 97.19 479 LEU A CA 1
ATOM 3667 C C . LEU A 1 479 ? 0.859 -11.086 4.809 1.00 97.19 479 LEU A C 1
ATOM 3669 O O . LEU A 1 479 ? 0.080 -11.574 5.625 1.00 97.19 479 LEU A O 1
ATOM 3673 N N . MET A 1 480 ? 1.186 -9.787 4.845 1.00 97.31 480 MET A N 1
ATOM 3674 C CA . MET A 1 480 ? 0.535 -8.838 5.763 1.00 97.31 480 MET A CA 1
ATOM 3675 C C . MET A 1 480 ? -0.943 -8.644 5.414 1.00 97.31 480 MET A C 1
ATOM 3677 O O . MET A 1 480 ? -1.777 -8.700 6.317 1.00 97.31 480 MET A O 1
ATOM 3681 N N . ILE A 1 481 ? -1.285 -8.497 4.126 1.00 95.19 481 ILE A N 1
ATOM 3682 C CA . ILE A 1 481 ? -2.681 -8.439 3.657 1.00 95.19 481 ILE A CA 1
ATOM 3683 C C . ILE A 1 481 ? -3.441 -9.705 4.080 1.00 95.19 481 ILE A C 1
ATOM 3685 O O . ILE A 1 481 ? -4.484 -9.605 4.725 1.00 95.19 481 ILE A O 1
ATOM 3689 N N . MET A 1 482 ? -2.901 -10.893 3.785 1.00 92.12 482 MET A N 1
ATOM 3690 C CA . MET A 1 482 ? -3.537 -12.171 4.127 1.00 92.12 482 MET A CA 1
ATOM 3691 C C . MET A 1 482 ? -3.636 -12.391 5.643 1.00 92.12 482 MET A C 1
ATOM 3693 O O . MET A 1 482 ? -4.673 -12.840 6.128 1.00 92.12 482 MET A O 1
ATOM 3697 N N . GLY A 1 483 ? -2.598 -12.033 6.404 1.00 90.75 483 GLY A N 1
ATOM 3698 C CA . GLY A 1 483 ? -2.585 -12.127 7.864 1.00 90.75 483 GLY A CA 1
ATOM 3699 C C . GLY A 1 483 ? -3.631 -11.226 8.518 1.00 90.75 483 GLY A C 1
ATOM 3700 O O . GLY A 1 483 ? -4.437 -11.706 9.313 1.00 90.75 483 GLY A O 1
ATOM 3701 N N . PHE A 1 484 ? -3.684 -9.945 8.140 1.00 89.44 484 PHE A N 1
ATOM 3702 C CA . PHE A 1 484 ? -4.710 -9.031 8.645 1.00 89.44 484 PHE A CA 1
ATOM 3703 C C . PHE A 1 484 ? -6.112 -9.468 8.213 1.00 89.44 484 PHE A C 1
ATOM 3705 O O . PHE A 1 484 ? -7.008 -9.520 9.053 1.00 89.44 484 PHE A O 1
ATOM 3712 N N . ALA A 1 485 ? -6.315 -9.862 6.951 1.00 86.94 485 ALA A N 1
ATOM 3713 C CA . ALA A 1 485 ? -7.611 -10.348 6.480 1.00 86.94 485 ALA A CA 1
ATOM 3714 C C . ALA A 1 485 ? -8.093 -11.590 7.259 1.00 86.94 485 ALA A C 1
ATOM 3716 O O . ALA A 1 485 ? -9.270 -11.668 7.611 1.00 86.94 485 ALA A O 1
ATOM 3717 N N . ALA A 1 486 ? -7.190 -12.517 7.598 1.00 86.69 486 ALA A N 1
ATOM 3718 C CA . ALA A 1 486 ? -7.499 -13.749 8.327 1.00 86.69 486 ALA A CA 1
ATOM 3719 C C . ALA A 1 486 ? -8.007 -13.551 9.772 1.00 86.69 486 ALA A C 1
ATOM 3721 O O . ALA A 1 486 ? -8.631 -14.476 10.304 1.00 86.69 486 ALA A O 1
ATOM 3722 N N . LYS A 1 487 ? -7.761 -12.379 10.382 1.00 85.12 487 LYS A N 1
ATOM 3723 C CA . LYS A 1 487 ? -8.316 -11.959 11.687 1.00 85.12 487 LYS A CA 1
ATOM 3724 C C . LYS A 1 487 ? -9.460 -10.950 11.518 1.00 85.12 487 LYS A C 1
ATOM 3726 O O . LYS A 1 487 ? -10.560 -11.166 12.016 1.00 85.12 487 LYS A O 1
ATOM 3731 N N . VAL A 1 488 ? -9.231 -9.885 10.747 1.00 82.44 488 VAL A N 1
ATOM 3732 C CA . VAL A 1 488 ? -10.161 -8.754 10.597 1.00 82.44 488 VAL A CA 1
ATO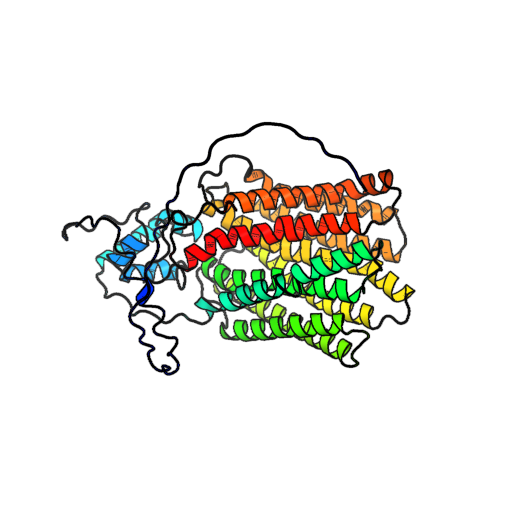M 3733 C C . VAL A 1 488 ? -11.445 -9.140 9.858 1.00 82.44 488 VAL A C 1
ATOM 3735 O O . VAL A 1 488 ? -12.516 -8.707 10.267 1.00 82.44 488 VAL A O 1
ATOM 3738 N N . VAL A 1 489 ? -11.398 -9.950 8.792 1.00 83.50 489 VAL A N 1
ATOM 3739 C CA . VAL A 1 489 ? -12.620 -10.278 8.026 1.00 83.50 489 VAL A CA 1
ATOM 3740 C C . VAL A 1 489 ? -13.611 -11.129 8.844 1.00 83.50 489 VAL A C 1
ATOM 3742 O O . VAL A 1 489 ? -14.797 -10.790 8.821 1.00 83.50 489 VAL A O 1
ATOM 3745 N N . PRO A 1 490 ? -13.192 -12.153 9.617 1.00 83.56 490 PRO A N 1
ATOM 3746 C CA . PRO A 1 490 ? -14.055 -12.805 10.607 1.00 83.56 490 PRO A CA 1
ATOM 3747 C C . PRO A 1 490 ? -14.646 -11.840 11.648 1.00 83.56 490 PRO A C 1
ATOM 3749 O O . PRO A 1 490 ? -15.871 -11.758 11.751 1.00 83.56 490 PRO A O 1
ATOM 3752 N N . THR A 1 491 ? -13.812 -11.038 12.331 1.00 83.19 491 THR A N 1
ATOM 3753 C CA . THR A 1 491 ? -14.242 -10.021 13.318 1.00 83.19 491 THR A CA 1
ATOM 3754 C C . THR A 1 491 ? -15.287 -9.061 12.731 1.00 83.19 491 THR A C 1
ATOM 3756 O O . THR A 1 491 ? -16.334 -8.827 13.334 1.00 83.19 491 THR A O 1
ATOM 3759 N N . LEU A 1 492 ? -15.083 -8.557 11.507 1.00 80.12 492 LEU A N 1
ATOM 3760 C CA . LEU A 1 492 ? -16.034 -7.660 10.835 1.00 80.12 492 LEU A CA 1
ATOM 3761 C C . LEU A 1 492 ? -17.405 -8.300 10.563 1.00 80.12 492 LEU A C 1
ATOM 3763 O O . LEU A 1 492 ? -18.390 -7.570 10.469 1.00 80.12 492 LEU A O 1
ATOM 3767 N N . ASN A 1 493 ? -17.488 -9.630 10.462 1.00 80.69 493 ASN A N 1
ATOM 3768 C CA . ASN A 1 493 ? -18.738 -10.368 10.255 1.00 80.69 493 ASN A CA 1
ATOM 3769 C C . ASN A 1 493 ? -19.291 -11.026 11.538 1.00 80.69 493 ASN A C 1
ATOM 3771 O O . ASN A 1 493 ? -20.319 -11.689 11.463 1.00 80.69 493 ASN A O 1
ATOM 3775 N N . GLY A 1 494 ? -18.651 -10.838 12.700 1.00 81.38 494 GLY A N 1
ATOM 3776 C CA . GLY A 1 494 ? -19.096 -11.425 13.976 1.00 81.38 494 GLY A CA 1
ATOM 3777 C C . GLY A 1 494 ? -18.750 -12.909 14.147 1.00 81.38 494 GLY A C 1
ATOM 3778 O O . GLY A 1 494 ? -19.370 -13.595 14.953 1.00 81.38 494 GLY A O 1
ATOM 3779 N N . ILE A 1 495 ? -17.784 -13.421 13.378 1.00 84.75 495 ILE A N 1
ATOM 3780 C CA . ILE A 1 495 ? -17.391 -14.836 13.383 1.00 84.75 495 ILE A CA 1
ATOM 3781 C C . ILE A 1 495 ? -16.243 -15.044 14.377 1.00 84.75 495 ILE A C 1
ATOM 3783 O O . ILE A 1 495 ? -15.209 -14.385 14.268 1.00 84.75 495 ILE A O 1
ATOM 3787 N N . ASP A 1 496 ? -16.398 -15.994 15.303 1.00 82.94 496 ASP A N 1
ATOM 3788 C CA . ASP A 1 496 ? -15.346 -16.383 16.250 1.00 82.94 496 ASP A CA 1
ATOM 3789 C C . ASP A 1 496 ? -14.139 -16.981 15.510 1.00 82.94 496 ASP A C 1
ATOM 3791 O O . ASP A 1 496 ? -14.236 -18.049 14.897 1.00 82.94 496 ASP A O 1
ATOM 3795 N N . THR A 1 497 ? -12.978 -16.326 15.586 1.00 80.62 497 THR A N 1
ATOM 3796 C CA . THR A 1 497 ? -11.744 -16.788 14.933 1.00 80.62 497 THR A CA 1
ATOM 3797 C C . THR A 1 497 ? -11.226 -18.114 15.487 1.00 80.62 497 THR A C 1
ATOM 3799 O O . THR A 1 497 ? -10.517 -18.818 14.766 1.00 80.62 497 THR A O 1
ATOM 3802 N N . ARG A 1 498 ? -11.610 -18.492 16.716 1.00 79.25 498 ARG A N 1
ATOM 3803 C CA . ARG A 1 498 ? -11.265 -19.769 17.366 1.00 79.25 498 ARG A CA 1
ATOM 3804 C C . ARG A 1 498 ? -12.034 -20.949 16.770 1.00 79.25 498 ARG A C 1
ATOM 3806 O O . ARG A 1 498 ? -11.552 -22.074 16.828 1.00 79.25 498 ARG A O 1
ATOM 3813 N N . SER A 1 499 ? -13.198 -20.695 16.163 1.00 83.50 499 SER A N 1
ATOM 3814 C CA . SER A 1 499 ? -13.985 -21.717 15.451 1.00 83.50 499 SER A CA 1
ATOM 3815 C C . SER A 1 499 ? -13.414 -22.077 14.071 1.00 83.50 499 SER A C 1
ATOM 3817 O O . SER A 1 499 ? -13.819 -23.064 13.460 1.00 83.50 499 SER A O 1
ATOM 3819 N N . LEU A 1 5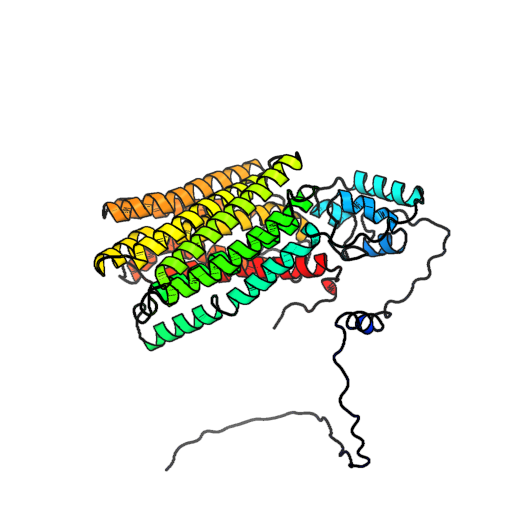00 ? -12.478 -21.271 13.556 1.00 84.56 500 LEU A N 1
ATOM 3820 C CA . LEU A 1 500 ? -11.959 -21.390 12.199 1.00 84.56 500 LEU A CA 1
ATOM 3821 C C . LEU A 1 500 ? -10.690 -22.249 12.143 1.00 84.56 500 LEU A C 1
ATOM 3823 O O . LEU A 1 500 ? -9.836 -22.193 13.025 1.00 84.56 500 LEU A O 1
ATOM 3827 N N . THR A 1 501 ? -10.517 -22.981 11.038 1.00 83.06 501 THR A N 1
ATOM 3828 C CA . THR A 1 501 ? -9.360 -23.865 10.803 1.00 83.06 501 THR A CA 1
ATOM 3829 C C . THR A 1 501 ? -8.022 -23.155 11.041 1.00 83.06 501 THR A C 1
ATOM 3831 O O . THR A 1 501 ? -7.873 -21.966 10.748 1.00 83.06 501 THR A O 1
ATOM 3834 N N . ALA A 1 502 ? -7.001 -23.876 11.509 1.00 76.62 502 ALA A N 1
ATOM 3835 C CA . ALA A 1 502 ? -5.702 -23.301 11.889 1.00 76.62 502 ALA A CA 1
ATOM 3836 C C . ALA A 1 502 ? -4.824 -22.794 10.710 1.00 76.62 502 ALA A C 1
ATOM 3838 O O . ALA A 1 502 ? -3.631 -22.530 10.887 1.00 76.62 502 ALA A O 1
ATOM 3839 N N . LEU A 1 503 ? -5.402 -22.639 9.508 1.00 77.94 503 LEU A N 1
ATOM 3840 C CA . LEU A 1 503 ? -4.752 -22.184 8.267 1.00 77.94 503 LEU A CA 1
ATOM 3841 C C . LEU A 1 503 ? -3.496 -22.989 7.902 1.00 77.94 503 LEU A C 1
ATOM 3843 O O . LEU A 1 503 ? -2.512 -22.437 7.410 1.00 77.94 503 LEU A O 1
ATOM 3847 N N . TRP A 1 504 ? -3.478 -24.276 8.233 1.00 64.69 504 TRP A N 1
ATOM 3848 C CA . TRP A 1 504 ? -2.599 -25.240 7.576 1.00 64.69 504 TRP A CA 1
ATOM 3849 C C . TRP A 1 504 ? -3.307 -25.681 6.290 1.00 64.69 504 TRP A C 1
ATOM 3851 O O . TRP A 1 504 ? -4.535 -25.806 6.302 1.00 64.69 504 TRP A O 1
ATOM 3861 N N . GLY A 1 505 ? -2.547 -25.798 5.201 1.00 46.66 505 GLY A N 1
ATOM 3862 C CA . GLY A 1 505 ? -3.009 -26.421 3.958 1.00 46.66 505 GLY A CA 1
ATOM 3863 C C . GLY A 1 505 ? -2.859 -27.931 4.035 1.00 46.66 505 GLY A C 1
ATOM 3864 O O . GLY A 1 505 ? -1.950 -28.361 4.781 1.00 46.66 505 GLY A O 1
#

Radius of gyration: 27.2 Å; chains: 1; bounding box: 72×71×71 Å

Sequence (505 aa):
MCGTCAASTYATYARRATCAPITADSAHCPPPGKPVDGRKGWDLYWTKMSGYPMHRTDSSTVAAVSSDTLIPDLLRAFPQARAVFDRYGLRGCGGQFGPVETIAFFARTHGVDEQQLLRELAAAVADGSPPPAPTAPRVADTIYRRFFLAGIFIVLTAGATWGAWLLWRIGLAGKFTGISIHDVNAHGHAQIFGWVGLFIMGFAYQAFPRMWHTDLVAPRAAVAAFALMFAGIVAGTAGMTLAHSWSGALPAALAGGAAEVLAVLIFAAQILLTFQRSRRAFEPYVGFAAAALLWFVAMSVMSVWHTYTTMTAPTRDALLWYVGTYQAPLRDMQIHGLALFMILGVSLRMLPPLFGLPHVPAPRAWLALGVLMAAVVGEIVIFIWYRWTGSYALAALLFAAWAMLAAGVAMIAAPWRLWRPLPESDRSGKFVRAAWGWLAVSLLMLLAFPLYQRISGEAFSHAYYGAIRHAITVGFISLMIMGFAAKVVPTLNGIDTRSLTALWG